Protein AF-A0A9N8Z180-F1 (afdb_monomer)

Secondary structure (DSSP, 8-state):
--PPPP--TTEETTEEEE--TTSTT--EEEEEEEEEEEEE-SSSEEEEEEESSS-EEEEETTEEEEETTTHHHHHHHHHHHHHHHSSS--EEEEEE-TTSHHHHHHTT-TT--EEEEEES-HHHHHHHHHH-HHHHGGGGSTTEEEEES-HHHHHHT--S-EEEEEEE--SSSGGGGGGGSHHHHHHHHHHEEEEEEEEEE---TTT-HHHHHHHHHHHHHH-SEEEEEEEE-TTSGGGEEEEEEEES-TT--TTS-SS---HHHHHHH-SS--HHHHHHTT---HHHHHHHHHHHHHHHHHHHHHHHHHHHHHHHHHHHHTTS-S-HHHHHHHHHHHHHHHHHHHHHTTT---TTTTTTTTSSTHHHHHHHGGG--

Foldseek 3Di:
DPPDPDDDPQADPQWRWQADDLFPPDIDIFGFPFWPDWDQFPFWTWTWTQTPPQGIWIDTNSATLDTPRFVQQVLQQLQCLQVLLFQQWAEEEEEALLLQQVLLNNVVDPSHQAYEYEHQTVPSNVVSVVRVVVRNVSVVDPRYDYDHRQPQVVLVPAAQAGQEYGYSDDDCDGSCVVCLALSVLVSVLRNHHAFHKYKYFQFDLVRCLLSNLVSQVSLVVRALDKAKFKTATCRHVVRITMMIMGTNDNPGDSLARNDADPPVVCVVSGDHDHRVSSNCRRVDDPVSVVSSVVSNVVVVVVVVVVVVVLVVVLVVVLVVLVVDDDVRPVVVVVSVVVSVVVVCVVCVVPSNNPPPPVCPPVPPDPVVVVVVVVVPD

Mean predicted aligned error: 9.37 Å

Structure (mmCIF, N/CA/C/O backbone):
data_AF-A0A9N8Z180-F1
#
_entry.id   AF-A0A9N8Z180-F1
#
loop_
_atom_site.group_PDB
_atom_site.id
_atom_site.type_symbol
_atom_site.label_atom_id
_atom_site.label_alt_id
_atom_site.label_comp_id
_atom_site.label_asym_id
_atom_site.label_entity_id
_atom_site.label_seq_id
_atom_site.pdbx_PDB_ins_code
_atom_site.Cartn_x
_atom_site.Cartn_y
_atom_site.Cartn_z
_atom_site.occupancy
_atom_site.B_iso_or_equiv
_atom_site.auth_seq_id
_atom_site.auth_comp_id
_atom_site.auth_asym_id
_atom_site.auth_atom_id
_atom_site.pdbx_PDB_model_num
ATOM 1 N N . MET A 1 1 ? 9.955 5.600 -43.366 1.00 40.81 1 MET A N 1
ATOM 2 C CA . MET A 1 1 ? 9.845 6.618 -42.303 1.00 40.81 1 MET A CA 1
ATOM 3 C C . MET A 1 1 ? 10.799 6.202 -41.204 1.00 40.81 1 MET A C 1
ATOM 5 O O . MET A 1 1 ? 10.608 5.131 -40.647 1.00 40.81 1 MET A O 1
ATOM 9 N N . ILE A 1 2 ? 11.882 6.950 -41.000 1.00 44.16 2 ILE A N 1
ATOM 10 C CA . ILE A 1 2 ? 12.792 6.726 -39.872 1.00 44.16 2 ILE A CA 1
ATOM 11 C C . ILE A 1 2 ? 12.028 7.258 -38.6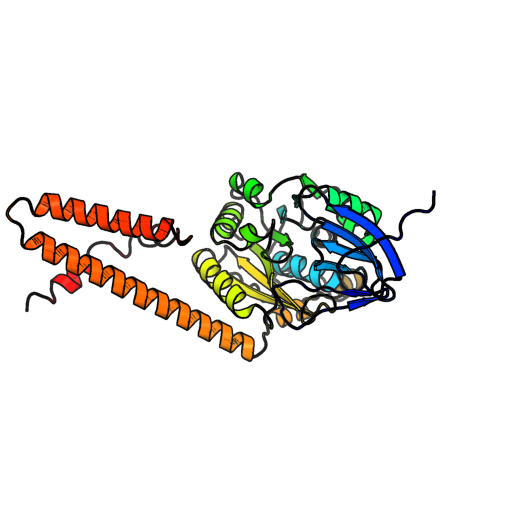60 1.00 44.16 2 ILE A C 1
ATOM 13 O O . ILE A 1 2 ? 11.751 8.452 -38.610 1.00 44.16 2 ILE A O 1
ATOM 17 N N . SER A 1 3 ? 11.568 6.371 -37.778 1.00 49.56 3 SER A N 1
ATOM 18 C CA . SER A 1 3 ? 10.938 6.781 -36.523 1.00 49.56 3 SER A CA 1
ATOM 19 C C . SER A 1 3 ? 11.946 7.612 -35.741 1.00 49.56 3 SER A C 1
ATOM 21 O O . SER A 1 3 ? 13.088 7.169 -35.582 1.00 49.56 3 SER A O 1
ATOM 23 N N . GLU A 1 4 ? 11.549 8.795 -35.279 1.00 57.06 4 GLU A N 1
ATOM 24 C CA . GLU A 1 4 ? 12.377 9.563 -34.352 1.00 57.06 4 GLU A CA 1
ATOM 25 C C . GLU A 1 4 ? 12.779 8.668 -33.168 1.00 57.06 4 GLU A C 1
ATOM 27 O O . GLU A 1 4 ? 11.965 7.856 -32.707 1.00 57.06 4 GLU A O 1
ATOM 32 N N . PRO A 1 5 ? 14.039 8.738 -32.707 1.00 72.88 5 PRO A N 1
ATOM 33 C CA . PRO A 1 5 ? 14.459 7.982 -31.541 1.00 72.88 5 PRO A CA 1
ATOM 34 C C . PRO A 1 5 ? 13.599 8.403 -30.348 1.00 72.88 5 PRO A C 1
ATOM 36 O O . PRO A 1 5 ? 13.463 9.591 -30.059 1.00 72.88 5 PRO A O 1
ATOM 39 N N . PHE A 1 6 ? 13.006 7.418 -29.673 1.00 81.88 6 PHE A N 1
ATOM 40 C CA . PHE A 1 6 ? 12.224 7.643 -28.463 1.00 81.88 6 PHE A CA 1
ATOM 41 C C . PHE A 1 6 ? 13.036 8.471 -27.457 1.00 81.88 6 PHE A C 1
ATOM 43 O O . PHE A 1 6 ? 14.185 8.134 -27.164 1.00 81.88 6 PHE A O 1
ATOM 50 N N . SER A 1 7 ? 12.438 9.538 -26.925 1.00 84.44 7 SER A N 1
ATOM 51 C CA . SER A 1 7 ? 13.061 10.389 -25.913 1.00 84.44 7 SER A CA 1
ATOM 52 C C . SER A 1 7 ? 12.110 10.587 -24.739 1.00 84.44 7 SER A C 1
ATOM 54 O O . SER A 1 7 ? 10.912 10.783 -24.922 1.00 84.44 7 SER A O 1
ATOM 56 N N . HIS A 1 8 ? 12.655 10.510 -23.528 1.00 89.06 8 HIS A N 1
ATOM 57 C CA . HIS A 1 8 ? 11.930 10.723 -22.282 1.00 89.06 8 HIS A CA 1
ATOM 58 C C . HIS A 1 8 ? 12.851 11.479 -21.317 1.00 89.06 8 HIS A C 1
ATOM 60 O O . HIS A 1 8 ? 14.022 11.108 -21.210 1.00 89.06 8 HIS A O 1
ATOM 66 N N . PRO A 1 9 ? 12.375 12.508 -20.593 1.00 89.69 9 PRO A N 1
ATOM 67 C CA . PRO A 1 9 ? 13.233 13.395 -19.796 1.00 89.69 9 PRO A CA 1
ATOM 68 C C . PRO A 1 9 ? 14.036 12.684 -18.697 1.00 89.69 9 PRO A C 1
ATOM 70 O O . PRO A 1 9 ? 15.098 13.159 -18.299 1.00 89.69 9 PRO A O 1
ATOM 73 N N . GLN A 1 10 ? 13.558 11.539 -18.211 1.00 92.38 10 GLN A N 1
ATOM 74 C CA . GLN A 1 10 ? 14.256 10.731 -17.203 1.00 92.38 10 GLN A CA 1
ATOM 75 C C . GLN A 1 10 ? 15.092 9.583 -17.778 1.00 92.38 10 GLN A C 1
ATOM 77 O O . GLN A 1 10 ? 15.715 8.845 -17.013 1.00 92.38 10 GLN A O 1
ATOM 82 N N . ILE A 1 11 ? 15.109 9.412 -19.103 1.00 94.69 11 ILE A N 1
ATOM 83 C CA . ILE A 1 11 ? 15.900 8.379 -19.771 1.00 94.69 11 ILE A CA 1
ATOM 84 C C . ILE A 1 11 ? 17.122 9.033 -20.405 1.00 94.69 11 ILE A C 1
ATOM 86 O O . ILE A 1 11 ? 17.013 9.803 -21.356 1.00 94.69 11 ILE A O 1
ATOM 90 N N . GLN A 1 12 ? 18.299 8.704 -19.879 1.00 93.88 12 GLN A N 1
ATOM 91 C CA . GLN A 1 12 ? 19.572 9.236 -20.358 1.00 93.88 12 GLN A CA 1
ATOM 92 C C . GLN A 1 12 ? 20.656 8.159 -20.291 1.00 93.88 12 GLN A C 1
ATOM 94 O O . GLN A 1 12 ? 20.801 7.479 -19.272 1.00 93.88 12 GLN A O 1
ATOM 99 N N . ASP A 1 13 ? 21.431 8.026 -21.369 1.00 94.06 13 ASP A N 1
ATOM 100 C CA . ASP A 1 13 ? 22.541 7.070 -21.503 1.00 94.06 13 ASP A CA 1
ATOM 101 C C . ASP A 1 13 ? 22.126 5.604 -21.278 1.00 94.06 13 ASP A C 1
ATOM 103 O O . ASP A 1 13 ? 22.896 4.806 -20.758 1.00 94.06 13 ASP A O 1
ATOM 107 N N . GLY A 1 14 ? 20.885 5.250 -21.638 1.00 95.12 14 GLY A N 1
ATOM 108 C CA . GLY A 1 14 ? 20.328 3.903 -21.448 1.00 95.12 14 GLY A CA 1
ATOM 109 C C . GLY A 1 14 ? 19.786 3.619 -20.043 1.00 95.12 14 GLY A C 1
ATOM 110 O O . GLY A 1 14 ? 19.362 2.501 -19.773 1.00 95.12 14 GLY A O 1
ATOM 111 N N . TRP A 1 15 ? 19.751 4.612 -19.152 1.00 97.44 15 TRP A N 1
ATOM 112 C CA . TRP A 1 15 ? 19.242 4.471 -17.786 1.00 97.44 15 TRP A CA 1
ATOM 113 C C . TRP A 1 15 ? 17.994 5.319 -17.567 1.00 97.44 15 TRP A C 1
ATOM 115 O O . TRP A 1 15 ? 17.994 6.510 -17.883 1.00 97.44 15 TRP A O 1
ATOM 125 N N . PHE A 1 16 ? 16.971 4.725 -16.955 1.00 97.44 16 PHE A N 1
ATOM 126 C CA . PHE A 1 16 ? 15.884 5.457 -16.315 1.00 97.44 16 PHE A CA 1
ATOM 127 C C . PHE A 1 16 ? 16.368 5.931 -14.944 1.00 97.44 16 PHE A C 1
ATOM 129 O O . PHE A 1 16 ? 16.894 5.124 -14.177 1.00 97.44 16 PHE A O 1
ATOM 136 N N . ARG A 1 17 ? 16.222 7.221 -14.629 1.00 96.38 17 ARG A N 1
ATOM 137 C CA . ARG A 1 17 ? 16.578 7.781 -13.316 1.00 96.38 17 ARG A CA 1
ATOM 138 C C . ARG A 1 17 ? 15.383 8.490 -12.698 1.00 96.38 17 ARG A C 1
ATOM 140 O O . ARG A 1 17 ? 14.970 9.544 -13.180 1.00 96.38 17 ARG A O 1
ATOM 147 N N . GLU A 1 18 ? 14.902 7.938 -11.596 1.00 92.69 18 GLU A N 1
ATOM 148 C CA . GLU A 1 18 ? 13.835 8.511 -10.787 1.00 92.69 18 GLU A CA 1
ATOM 149 C C . GLU A 1 18 ? 14.369 9.726 -10.011 1.00 92.69 18 GLU A C 1
ATOM 151 O O . GLU A 1 18 ? 15.267 9.597 -9.176 1.00 92.69 18 GLU A O 1
ATOM 156 N N . LYS A 1 19 ? 13.857 10.924 -10.322 1.00 78.88 19 LYS A N 1
ATOM 157 C CA . LYS A 1 19 ? 14.288 12.200 -9.711 1.00 78.88 19 LYS A CA 1
ATOM 158 C C . LYS A 1 19 ? 13.127 13.112 -9.262 1.00 78.88 19 LYS A C 1
ATOM 160 O O . LYS A 1 19 ? 13.065 14.261 -9.708 1.00 78.88 19 LYS A O 1
ATOM 165 N N . PRO A 1 20 ? 12.182 12.652 -8.439 1.00 73.38 20 PRO A N 1
ATOM 166 C CA . PRO A 1 20 ? 11.106 13.500 -7.950 1.00 73.38 20 PRO A CA 1
ATOM 167 C C . PRO A 1 20 ? 11.529 14.347 -6.744 1.00 73.38 20 PRO A C 1
ATOM 169 O O . PRO A 1 20 ? 12.589 14.176 -6.142 1.00 73.38 20 PRO A O 1
ATOM 172 N N . LEU A 1 21 ? 10.668 15.310 -6.418 1.00 77.31 21 LEU A N 1
ATOM 173 C CA . LEU A 1 21 ? 10.935 16.375 -5.449 1.00 77.31 21 LEU A CA 1
ATOM 174 C C . LEU A 1 21 ? 10.937 15.908 -3.986 1.00 77.31 21 LEU A C 1
ATOM 176 O O . LEU A 1 21 ? 11.490 16.608 -3.140 1.00 77.31 21 LEU A O 1
ATOM 180 N N . LEU A 1 22 ? 10.323 14.763 -3.681 1.00 84.94 22 LEU A N 1
ATOM 181 C CA . LEU A 1 22 ? 10.096 14.317 -2.302 1.00 84.94 22 LEU A CA 1
ATOM 182 C C . LEU A 1 22 ? 11.338 13.697 -1.638 1.00 84.94 22 LEU A C 1
ATOM 184 O O . LEU A 1 22 ? 11.430 13.688 -0.416 1.00 84.94 22 LEU A O 1
ATOM 188 N N . TRP A 1 23 ? 12.345 13.283 -2.413 1.00 90.88 23 TRP A N 1
ATOM 189 C CA . TRP A 1 23 ? 13.636 12.802 -1.901 1.00 90.88 23 TRP A CA 1
ATOM 190 C C . TRP A 1 23 ? 14.814 13.538 -2.555 1.00 90.88 23 TRP A C 1
ATOM 192 O O . TRP A 1 23 ? 15.540 12.984 -3.387 1.00 90.88 23 TRP A O 1
ATOM 202 N N . PRO A 1 24 ? 15.026 14.818 -2.202 1.00 92.25 24 PRO A N 1
ATOM 203 C CA . PRO A 1 24 ? 16.036 15.645 -2.845 1.00 92.25 24 PRO A CA 1
ATOM 204 C C . PRO A 1 24 ? 17.452 15.103 -2.613 1.00 92.25 24 PRO A C 1
ATOM 206 O O . PRO A 1 24 ? 17.804 14.656 -1.525 1.00 92.25 24 PRO A O 1
ATOM 209 N N . GLY A 1 25 ? 18.298 15.197 -3.642 1.00 93.31 25 GLY A N 1
ATOM 210 C CA . GLY A 1 25 ? 19.715 14.822 -3.557 1.00 93.31 25 GLY A CA 1
ATOM 211 C C . GLY A 1 25 ? 20.007 13.325 -3.705 1.00 93.31 25 GLY A C 1
ATOM 212 O O . GLY A 1 25 ? 21.177 12.948 -3.697 1.00 93.31 25 GLY A O 1
ATOM 213 N N . GLN A 1 26 ? 18.986 12.487 -3.906 1.00 95.19 26 GLN A N 1
ATOM 214 C CA . GLN A 1 26 ? 19.133 11.061 -4.203 1.00 95.19 26 GLN A CA 1
ATOM 215 C C . GLN A 1 26 ? 18.301 10.658 -5.429 1.00 95.19 26 GLN A C 1
ATOM 217 O O . GLN A 1 26 ? 17.321 11.313 -5.771 1.00 95.19 26 GLN A O 1
ATOM 222 N N . ALA A 1 27 ? 18.712 9.591 -6.113 1.00 95.50 27 ALA A N 1
ATOM 223 C CA . ALA A 1 27 ? 17.999 9.032 -7.258 1.00 95.50 27 ALA A CA 1
ATOM 224 C C . ALA A 1 27 ? 18.289 7.534 -7.373 1.00 95.50 27 ALA A C 1
ATOM 226 O O . ALA A 1 27 ? 19.445 7.122 -7.236 1.00 95.50 27 ALA A O 1
ATOM 227 N N . LEU A 1 28 ? 17.265 6.741 -7.683 1.00 96.75 28 LEU A N 1
ATOM 228 C CA . LEU A 1 28 ? 17.439 5.365 -8.135 1.00 96.75 28 LEU A CA 1
ATOM 229 C C . LEU A 1 28 ? 17.559 5.346 -9.662 1.00 96.75 28 LEU A C 1
ATOM 231 O O . LEU A 1 28 ? 16.803 6.009 -10.372 1.00 96.75 28 LEU A O 1
ATOM 235 N N . GLY A 1 29 ? 18.529 4.585 -10.166 1.00 97.12 29 GLY A N 1
ATOM 236 C CA . GLY A 1 29 ? 18.700 4.331 -11.591 1.00 97.12 29 GLY A CA 1
ATOM 237 C C . GLY A 1 29 ? 18.452 2.865 -11.922 1.00 97.12 29 GLY A C 1
ATOM 238 O O . GLY A 1 29 ? 19.050 1.996 -11.291 1.00 97.12 29 GLY A O 1
ATOM 239 N N . LEU A 1 30 ? 17.639 2.597 -12.943 1.00 98.50 30 LEU A N 1
ATOM 240 C CA . LEU A 1 30 ? 17.478 1.268 -13.530 1.00 98.50 30 LEU A CA 1
ATOM 241 C C . LEU A 1 30 ? 17.906 1.306 -14.997 1.00 98.50 30 LEU A C 1
ATOM 243 O O . LEU A 1 30 ? 17.413 2.113 -15.787 1.00 98.50 30 LEU A O 1
ATOM 247 N N . GLU A 1 31 ? 18.843 0.438 -15.362 1.00 98.38 31 GLU A N 1
ATOM 248 C CA . GLU A 1 31 ? 19.285 0.293 -16.746 1.00 98.38 31 GLU A CA 1
ATOM 249 C C . GLU A 1 31 ? 18.155 -0.306 -17.586 1.00 98.38 31 GLU A C 1
ATOM 251 O O . GLU A 1 31 ? 17.536 -1.312 -17.218 1.00 98.38 31 GLU A O 1
ATOM 256 N N . ILE A 1 32 ? 17.879 0.329 -18.720 1.00 98.06 32 ILE A N 1
ATOM 257 C CA . ILE A 1 32 ? 16.785 -0.030 -19.612 1.00 98.06 32 ILE A CA 1
ATOM 258 C C . ILE A 1 32 ? 17.304 -1.007 -20.655 1.00 98.06 32 ILE A C 1
ATOM 260 O O . ILE A 1 32 ? 18.212 -0.701 -21.424 1.00 98.06 32 ILE A O 1
ATOM 264 N N . LYS A 1 33 ? 16.652 -2.163 -20.747 1.00 97.62 33 LYS A N 1
ATOM 265 C CA . LYS A 1 33 ? 16.818 -3.083 -21.870 1.00 97.62 33 LYS A CA 1
ATOM 266 C C . LYS A 1 33 ? 15.972 -2.645 -23.063 1.00 97.62 33 LYS A C 1
ATOM 268 O O . LYS A 1 33 ? 16.452 -2.656 -24.195 1.00 97.62 33 LYS A O 1
ATOM 273 N N . LYS A 1 34 ? 14.707 -2.277 -22.824 1.00 96.88 34 LYS A N 1
ATOM 274 C CA . LYS A 1 34 ? 13.783 -1.824 -23.874 1.00 96.88 34 LYS A CA 1
ATOM 275 C C . LYS A 1 34 ? 12.612 -1.024 -23.303 1.00 96.88 34 LYS A C 1
ATOM 277 O O . LYS A 1 34 ? 11.975 -1.469 -22.358 1.00 96.88 34 LYS A O 1
ATOM 282 N N . VAL A 1 35 ? 12.251 0.090 -23.937 1.00 97.94 35 VAL A N 1
ATOM 283 C CA . VAL A 1 35 ? 10.969 0.770 -23.673 1.00 97.94 35 VAL A CA 1
ATOM 284 C C . VAL A 1 35 ? 9.838 -0.013 -24.345 1.00 97.94 35 VAL A C 1
ATOM 286 O O . VAL A 1 35 ? 9.899 -0.298 -25.544 1.00 97.94 35 VAL A O 1
ATOM 289 N N . LEU A 1 36 ? 8.833 -0.409 -23.565 1.00 98.12 36 LEU A N 1
ATOM 290 C CA . LEU A 1 36 ? 7.702 -1.221 -24.022 1.00 98.12 36 LEU A CA 1
ATOM 291 C C . LEU A 1 36 ? 6.494 -0.356 -24.380 1.00 98.12 36 LEU A C 1
ATOM 293 O O . LEU A 1 36 ? 5.809 -0.647 -25.360 1.00 98.12 36 LEU A O 1
ATOM 297 N N . HIS A 1 37 ? 6.245 0.693 -23.597 1.00 98.19 37 HIS A N 1
ATOM 298 C CA . HIS A 1 37 ? 5.148 1.631 -23.802 1.00 98.19 37 HIS A CA 1
ATOM 299 C C . HIS A 1 37 ? 5.483 2.983 -23.180 1.00 98.19 37 HIS A C 1
ATOM 301 O O . HIS A 1 37 ? 6.127 3.037 -22.136 1.00 98.19 37 HIS A O 1
ATOM 307 N N . HIS A 1 38 ? 5.014 4.057 -23.799 1.00 97.50 38 HIS A N 1
ATOM 308 C CA . HIS A 1 38 ? 5.004 5.388 -23.206 1.00 97.50 38 HIS A CA 1
ATOM 309 C C . HIS A 1 38 ? 3.812 6.155 -23.762 1.00 97.50 38 HIS A C 1
ATOM 311 O O . HIS A 1 38 ? 3.661 6.243 -24.982 1.00 97.50 38 HIS A O 1
ATOM 317 N N . GLU A 1 39 ? 2.961 6.667 -22.882 1.00 95.94 39 GLU A N 1
ATOM 318 C CA . GLU A 1 39 ? 1.895 7.595 -23.246 1.00 95.94 39 GLU A CA 1
ATOM 319 C C . GLU A 1 39 ? 1.503 8.467 -22.057 1.00 95.94 39 GLU A C 1
ATOM 321 O O . GLU A 1 39 ? 1.629 8.056 -20.909 1.00 95.94 39 GLU A O 1
ATOM 326 N N . THR A 1 40 ? 0.987 9.661 -22.329 1.00 96.25 40 THR A N 1
ATOM 327 C CA . THR A 1 40 ? 0.371 10.504 -21.303 1.00 96.25 40 THR A CA 1
ATOM 328 C C . THR A 1 40 ? -1.134 10.259 -21.316 1.00 96.25 40 THR A C 1
ATOM 330 O O . THR A 1 40 ? -1.795 10.486 -22.333 1.00 96.25 40 THR A O 1
ATOM 333 N N . SER A 1 41 ? -1.678 9.778 -20.199 1.00 95.44 41 SER A N 1
ATOM 334 C CA . SER A 1 41 ? -3.116 9.595 -20.019 1.00 95.44 41 SER A CA 1
ATOM 335 C C . SER A 1 41 ? -3.803 10.933 -19.713 1.00 95.44 41 SER A C 1
ATOM 337 O O . SER A 1 41 ? -3.197 12.005 -19.728 1.00 95.44 41 SER A O 1
ATOM 339 N N . LYS A 1 42 ? -5.100 10.894 -19.387 1.00 94.44 42 LYS A N 1
ATOM 340 C CA . LYS A 1 42 ? -5.809 12.070 -18.858 1.00 94.44 42 LYS A CA 1
ATOM 341 C C . LYS A 1 42 ? -5.238 12.550 -17.510 1.00 94.44 42 LYS A C 1
ATOM 343 O O . LYS A 1 42 ? -5.479 13.698 -17.140 1.00 94.44 42 LYS A O 1
ATOM 348 N N . TYR A 1 43 ? -4.551 11.678 -16.775 1.00 92.94 43 TYR A N 1
ATOM 349 C CA . TYR A 1 43 ? -4.171 11.901 -15.383 1.00 92.94 43 TYR A CA 1
ATOM 350 C C . TYR A 1 43 ? -2.667 12.078 -15.188 1.00 92.94 43 TYR A C 1
ATOM 352 O O . TYR A 1 43 ? -2.286 12.895 -14.356 1.00 92.94 43 TYR A O 1
ATOM 360 N N . GLN A 1 44 ? -1.842 11.338 -15.931 1.00 92.62 44 GLN A N 1
ATOM 361 C CA . GLN A 1 44 ? -0.407 11.221 -15.655 1.00 92.62 44 GLN A CA 1
ATOM 362 C C . GLN A 1 44 ? 0.379 10.707 -16.869 1.00 92.62 44 GLN A C 1
ATOM 364 O O . GLN A 1 44 ? -0.188 10.138 -17.808 1.00 92.62 44 GLN A O 1
ATOM 369 N N . ASP A 1 45 ? 1.694 10.889 -16.845 1.00 94.88 45 ASP A N 1
ATOM 370 C CA . ASP A 1 45 ? 2.625 10.213 -17.743 1.00 94.88 45 ASP A CA 1
ATOM 371 C C . ASP A 1 45 ? 2.766 8.737 -17.350 1.00 94.88 45 ASP A C 1
ATOM 373 O O . ASP A 1 45 ? 3.001 8.428 -16.185 1.00 94.88 45 ASP A O 1
ATOM 377 N N . VAL A 1 46 ? 2.609 7.819 -18.306 1.00 97.06 46 VAL A N 1
ATOM 378 C CA . VAL A 1 46 ? 2.692 6.372 -18.080 1.00 97.06 46 VAL A CA 1
ATOM 379 C C . VAL A 1 46 ? 3.826 5.787 -18.908 1.00 97.06 46 VAL A C 1
ATOM 381 O O . VAL A 1 46 ? 3.739 5.680 -20.135 1.00 97.06 46 VAL A O 1
ATOM 384 N N . LEU A 1 47 ? 4.884 5.347 -18.230 1.00 98.12 47 LEU A N 1
ATOM 385 C CA . LEU A 1 47 ? 6.056 4.729 -18.837 1.00 98.12 47 LEU A CA 1
ATOM 386 C C . LEU A 1 47 ? 6.173 3.269 -18.394 1.00 98.12 47 LEU A C 1
ATOM 388 O O . LEU A 1 47 ? 6.209 2.961 -17.204 1.00 98.12 47 LEU A O 1
ATOM 392 N N . ILE A 1 48 ? 6.300 2.362 -19.363 1.00 98.69 48 ILE A N 1
ATOM 393 C CA . ILE A 1 48 ? 6.572 0.945 -19.113 1.00 98.69 48 ILE A CA 1
ATOM 394 C C . ILE A 1 48 ? 7.809 0.524 -19.890 1.00 98.69 48 ILE A C 1
ATOM 396 O O . ILE A 1 48 ? 7.882 0.666 -21.115 1.00 98.69 48 ILE A O 1
ATOM 400 N N . PHE A 1 49 ? 8.779 -0.051 -19.190 1.00 98.50 49 PHE A N 1
ATOM 401 C CA . PHE A 1 49 ? 10.017 -0.529 -19.794 1.00 98.50 49 PHE A CA 1
ATOM 402 C C . PHE A 1 49 ? 10.477 -1.848 -19.179 1.00 98.50 49 PHE A C 1
ATOM 404 O O . PHE A 1 49 ? 10.202 -2.158 -18.026 1.00 98.50 49 PHE A O 1
ATOM 411 N N . GLU A 1 50 ? 11.190 -2.644 -19.965 1.00 98.62 50 GLU A N 1
ATOM 412 C CA . GLU A 1 50 ? 11.944 -3.794 -19.484 1.00 98.62 50 GLU A CA 1
ATOM 413 C C . GLU A 1 50 ? 13.311 -3.296 -19.005 1.00 98.62 50 GLU A C 1
ATOM 415 O O . GLU A 1 50 ? 14.081 -2.717 -19.779 1.00 98.62 50 GLU A O 1
ATOM 420 N N . SER A 1 51 ? 13.611 -3.507 -17.728 1.00 98.69 51 SER A N 1
ATOM 421 C CA . SER A 1 51 ? 14.934 -3.257 -17.151 1.00 98.69 51 SER A CA 1
ATOM 422 C C . SER A 1 51 ? 15.873 -4.446 -17.378 1.00 98.69 51 SER A C 1
ATOM 424 O O . SER A 1 51 ? 15.431 -5.564 -17.653 1.00 98.69 51 SER A O 1
ATOM 426 N N . THR A 1 52 ? 17.183 -4.245 -17.228 1.00 98.44 52 THR A N 1
ATOM 427 C CA . THR A 1 52 ? 18.155 -5.342 -17.389 1.00 98.44 52 THR A CA 1
ATOM 428 C C . THR A 1 52 ? 18.103 -6.371 -16.258 1.00 98.44 52 THR A C 1
ATOM 430 O O . THR A 1 52 ? 18.439 -7.533 -16.482 1.00 98.44 52 THR A O 1
ATOM 433 N N . THR A 1 53 ? 17.671 -5.979 -15.050 1.00 98.44 53 THR A N 1
ATOM 434 C CA . THR A 1 53 ? 17.782 -6.824 -13.842 1.00 98.44 53 THR A CA 1
ATOM 435 C C . THR A 1 53 ? 16.563 -6.838 -12.914 1.00 98.44 53 THR A C 1
ATOM 437 O O . THR A 1 53 ? 16.581 -7.588 -11.936 1.00 98.44 53 THR A O 1
ATOM 440 N N . TYR A 1 54 ? 15.508 -6.065 -13.191 1.00 98.69 54 TYR A N 1
ATOM 441 C CA . TYR A 1 54 ? 14.285 -5.984 -12.371 1.00 98.69 54 TYR A CA 1
ATOM 442 C C . TYR A 1 54 ? 13.008 -6.408 -13.123 1.00 98.69 54 TYR A C 1
ATOM 444 O O . TYR A 1 54 ? 11.911 -6.344 -12.575 1.00 98.69 54 TYR A O 1
ATOM 452 N N . GLY A 1 55 ? 13.147 -6.902 -14.359 1.00 98.62 55 GLY A N 1
ATOM 453 C CA . GLY A 1 55 ? 12.014 -7.271 -15.209 1.00 98.62 55 GLY A CA 1
ATOM 454 C C . GLY A 1 55 ? 11.282 -6.041 -15.738 1.00 98.62 55 GLY A C 1
ATOM 455 O O . GLY A 1 55 ? 11.908 -4.999 -15.969 1.00 98.62 55 GLY A O 1
ATOM 456 N N . ILE A 1 56 ? 9.975 -6.173 -15.960 1.00 98.75 56 ILE A N 1
ATOM 457 C CA . ILE A 1 56 ? 9.132 -5.063 -16.415 1.00 98.75 56 ILE A CA 1
ATOM 458 C C . ILE A 1 56 ? 8.884 -4.086 -15.260 1.00 98.75 56 ILE A C 1
ATOM 460 O O . ILE A 1 56 ? 8.604 -4.496 -14.133 1.00 98.75 56 ILE A O 1
ATOM 464 N N . VAL A 1 57 ? 9.009 -2.796 -15.565 1.00 98.81 57 VAL A N 1
ATOM 465 C CA . VAL A 1 57 ? 8.864 -1.664 -14.649 1.00 98.81 57 VAL A CA 1
ATOM 466 C C . VAL A 1 57 ? 7.723 -0.779 -15.132 1.00 98.81 57 VAL A C 1
ATOM 468 O O . VAL A 1 57 ? 7.679 -0.437 -16.316 1.00 98.81 57 VAL A O 1
ATOM 471 N N . LEU A 1 58 ? 6.833 -0.396 -14.216 1.00 98.69 58 LEU A N 1
ATOM 472 C CA . LEU A 1 58 ? 5.846 0.666 -14.413 1.00 98.69 58 LEU A CA 1
ATOM 473 C C . LEU A 1 58 ? 6.307 1.912 -13.659 1.00 98.69 58 LEU A C 1
ATOM 475 O O . LEU A 1 58 ? 6.559 1.849 -12.454 1.00 98.69 58 LEU A O 1
ATOM 479 N N . ALA A 1 59 ? 6.379 3.036 -14.362 1.00 97.44 59 ALA A N 1
ATOM 480 C CA . ALA A 1 59 ? 6.599 4.350 -13.783 1.00 97.44 59 ALA A CA 1
ATOM 481 C C . ALA A 1 59 ? 5.456 5.299 -14.169 1.00 97.44 59 ALA A C 1
ATOM 483 O O . ALA A 1 59 ? 5.031 5.318 -15.327 1.00 97.44 59 ALA A O 1
ATOM 484 N N . LEU A 1 60 ? 4.973 6.071 -13.195 1.00 95.25 60 LEU A N 1
ATOM 485 C CA . LEU A 1 60 ? 3.914 7.069 -13.349 1.00 95.25 60 LEU A CA 1
ATOM 486 C C . LEU A 1 60 ? 4.451 8.439 -12.948 1.00 95.25 60 LEU A C 1
ATOM 488 O O . LEU A 1 60 ? 5.065 8.555 -11.889 1.00 95.25 60 LEU A O 1
ATOM 492 N N . ASP A 1 61 ? 4.297 9.445 -13.812 1.00 93.75 61 ASP A N 1
ATOM 493 C CA . ASP A 1 61 ? 4.903 10.781 -13.648 1.00 93.75 61 ASP A CA 1
ATOM 494 C C . ASP A 1 61 ? 6.396 10.720 -13.275 1.00 93.75 61 ASP A C 1
ATOM 496 O O . ASP A 1 61 ? 6.950 11.553 -12.553 1.00 93.75 61 ASP A O 1
ATOM 500 N N . GLY A 1 62 ? 7.066 9.688 -13.786 1.00 93.06 62 GLY A N 1
ATOM 501 C CA . GLY A 1 62 ? 8.473 9.453 -13.546 1.00 93.06 62 GLY A CA 1
ATOM 502 C C . GLY A 1 62 ? 8.857 8.891 -12.176 1.00 93.06 62 GLY A C 1
ATOM 503 O O . GLY A 1 62 ? 10.040 8.932 -11.822 1.00 93.06 62 GLY A O 1
ATOM 504 N N . VAL A 1 63 ? 7.888 8.367 -11.429 1.00 95.25 63 VAL A N 1
ATOM 505 C CA . VAL A 1 63 ? 8.069 7.642 -10.166 1.00 95.25 63 VAL A CA 1
ATOM 506 C C . VAL A 1 63 ? 7.800 6.159 -10.395 1.00 95.25 63 VAL A C 1
ATOM 508 O O . VAL A 1 63 ? 6.766 5.793 -10.959 1.00 95.25 63 VAL A O 1
ATOM 511 N N . ILE A 1 64 ? 8.717 5.293 -9.971 1.00 97.69 64 ILE A N 1
ATOM 512 C CA . ILE A 1 64 ? 8.588 3.838 -10.077 1.00 97.69 64 ILE A CA 1
ATOM 513 C C . ILE A 1 64 ? 7.456 3.385 -9.160 1.00 97.69 64 ILE A C 1
ATOM 515 O O . ILE A 1 64 ? 7.526 3.535 -7.947 1.00 97.69 64 ILE A O 1
ATOM 519 N N . GLN A 1 65 ? 6.432 2.775 -9.749 1.00 98.00 65 GLN A N 1
ATOM 520 C CA . GLN A 1 65 ? 5.310 2.208 -9.002 1.00 98.00 65 GLN A CA 1
ATOM 521 C C . GLN A 1 65 ? 5.561 0.745 -8.654 1.00 98.00 65 GLN A C 1
ATOM 523 O O . GLN A 1 65 ? 5.231 0.287 -7.572 1.00 98.00 65 GLN A O 1
ATOM 528 N N . CYS A 1 66 ? 6.141 -0.023 -9.575 1.00 98.69 66 CYS A N 1
ATOM 529 C CA . CYS A 1 66 ? 6.460 -1.422 -9.318 1.00 98.69 66 CYS A CA 1
ATOM 530 C C . CYS A 1 66 ? 7.499 -1.961 -10.297 1.00 98.69 66 CYS A C 1
ATOM 532 O O . CYS A 1 66 ? 7.634 -1.485 -11.431 1.00 98.69 66 CYS A O 1
ATOM 534 N N . THR A 1 67 ? 8.191 -3.014 -9.862 1.00 98.88 67 THR A N 1
ATOM 535 C CA . THR A 1 67 ? 8.968 -3.887 -10.740 1.00 98.88 67 THR A CA 1
ATOM 536 C C . THR A 1 67 ? 8.573 -5.339 -10.516 1.00 98.88 67 THR A C 1
ATOM 538 O O . THR A 1 67 ? 8.275 -5.748 -9.393 1.00 98.88 67 THR A O 1
ATOM 541 N N . GLU A 1 68 ? 8.616 -6.160 -11.566 1.00 98.81 68 GLU A N 1
ATOM 542 C CA . GLU A 1 68 ? 8.312 -7.593 -11.442 1.00 98.81 68 GLU A CA 1
ATOM 543 C C . GLU A 1 68 ? 9.204 -8.329 -10.428 1.00 98.81 68 GLU A C 1
ATOM 545 O O . GLU A 1 68 ? 8.842 -9.410 -9.951 1.00 98.81 68 GLU A O 1
ATOM 550 N N . ARG A 1 69 ? 10.400 -7.800 -10.146 1.00 98.75 69 ARG A N 1
ATOM 551 C CA . ARG A 1 69 ? 11.375 -8.464 -9.284 1.00 98.75 69 ARG A CA 1
ATOM 552 C C . ARG A 1 69 ? 11.037 -8.360 -7.803 1.00 98.75 69 ARG A C 1
ATOM 554 O O . ARG A 1 69 ? 11.356 -9.309 -7.092 1.00 98.75 69 ARG A O 1
ATOM 561 N N . ASP A 1 70 ? 10.460 -7.259 -7.338 1.00 98.81 70 ASP A N 1
ATOM 562 C CA . ASP A 1 70 ? 10.321 -6.977 -5.904 1.00 98.81 70 ASP A CA 1
ATOM 563 C C . ASP A 1 70 ? 8.939 -6.487 -5.451 1.00 98.81 70 ASP A C 1
ATOM 565 O O . ASP A 1 70 ? 8.728 -6.396 -4.240 1.00 98.81 70 ASP A O 1
ATOM 569 N N . GLU A 1 71 ? 7.986 -6.284 -6.374 1.00 98.81 71 GLU A N 1
ATOM 570 C CA . GLU A 1 71 ? 6.596 -5.897 -6.059 1.00 98.81 71 GLU A CA 1
ATOM 571 C C . GLU A 1 71 ? 6.010 -6.722 -4.908 1.00 98.81 71 GLU A C 1
ATOM 573 O O . GLU A 1 71 ? 5.478 -6.180 -3.946 1.00 98.81 71 GLU A O 1
ATOM 578 N N . PHE A 1 72 ? 6.244 -8.037 -4.894 1.00 98.88 72 PHE A N 1
ATOM 579 C CA . PHE A 1 72 ? 5.663 -8.929 -3.892 1.00 98.88 72 PHE A CA 1
ATOM 580 C C . PHE A 1 72 ? 5.890 -8.478 -2.435 1.00 98.88 72 PHE A C 1
ATOM 582 O O . PHE A 1 72 ? 5.052 -8.767 -1.590 1.00 98.88 72 PHE A O 1
ATOM 589 N N . SER A 1 73 ? 6.969 -7.748 -2.121 1.00 98.94 73 SER A N 1
ATOM 590 C CA . SER A 1 73 ? 7.174 -7.182 -0.783 1.00 98.94 73 SER A CA 1
ATOM 591 C C . SER A 1 73 ? 6.104 -6.150 -0.416 1.00 98.94 73 SER A C 1
ATOM 593 O O . SER A 1 73 ? 5.505 -6.228 0.657 1.00 98.94 73 SER A O 1
ATOM 595 N N . TYR A 1 74 ? 5.834 -5.195 -1.305 1.00 98.94 74 TYR A N 1
ATOM 596 C CA . TYR A 1 74 ? 4.826 -4.165 -1.081 1.00 98.94 74 TYR A CA 1
ATOM 597 C C . TYR A 1 74 ? 3.415 -4.743 -1.188 1.00 98.94 74 TYR A C 1
ATOM 599 O O . TYR A 1 74 ? 2.633 -4.611 -0.246 1.00 98.94 74 TYR A O 1
ATOM 607 N N . GLN A 1 75 ? 3.113 -5.441 -2.287 1.00 98.94 75 GLN A N 1
ATOM 608 C CA . GLN A 1 75 ? 1.785 -5.983 -2.573 1.00 98.94 75 GLN A CA 1
ATOM 609 C C . GLN A 1 75 ? 1.309 -6.954 -1.477 1.00 98.94 75 GLN A C 1
ATOM 611 O O . GLN A 1 75 ? 0.155 -6.867 -1.040 1.00 98.94 75 GLN A O 1
ATOM 616 N N . GLU A 1 76 ? 2.181 -7.843 -0.980 1.00 98.94 76 GLU A N 1
ATOM 617 C CA . GLU A 1 76 ? 1.832 -8.745 0.126 1.00 98.94 76 GLU A CA 1
ATOM 618 C C . GLU A 1 76 ? 1.656 -7.978 1.441 1.00 98.94 76 GLU A C 1
ATOM 620 O O . GLU A 1 76 ? 0.698 -8.237 2.166 1.00 98.94 76 GLU A O 1
ATOM 625 N N . MET A 1 77 ? 2.527 -7.016 1.763 1.00 98.94 77 MET A N 1
ATOM 626 C CA . MET A 1 77 ? 2.468 -6.308 3.047 1.00 98.94 77 MET A CA 1
ATOM 627 C C . MET A 1 77 ? 1.269 -5.364 3.148 1.00 98.94 77 MET A C 1
ATOM 629 O O . MET A 1 77 ? 0.517 -5.461 4.123 1.00 98.94 77 MET A O 1
ATOM 633 N N . ILE A 1 78 ? 1.029 -4.518 2.140 1.00 98.94 78 ILE A N 1
ATOM 634 C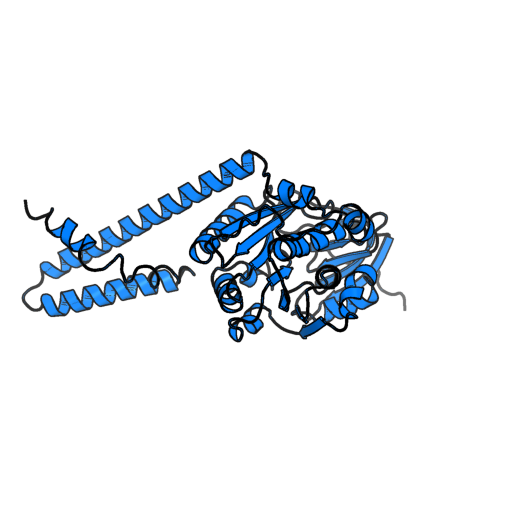 CA . ILE A 1 78 ? -0.124 -3.604 2.145 1.00 98.94 78 ILE A CA 1
ATOM 635 C C . ILE A 1 78 ? -1.449 -4.371 2.191 1.00 98.94 78 ILE A C 1
ATOM 637 O O . ILE A 1 78 ? -2.429 -3.912 2.768 1.00 98.94 78 ILE A O 1
ATOM 641 N N . THR A 1 79 ? -1.477 -5.590 1.650 1.00 98.94 79 THR A N 1
ATOM 642 C CA . THR A 1 79 ? -2.670 -6.430 1.679 1.00 98.94 79 THR A CA 1
ATOM 643 C C . THR A 1 79 ? -2.806 -7.196 2.987 1.00 98.94 79 THR A C 1
ATOM 645 O O . THR A 1 79 ? -3.859 -7.199 3.622 1.00 98.94 79 THR A O 1
ATOM 648 N N . HIS A 1 80 ? -1.775 -7.928 3.392 1.00 98.88 80 HIS A N 1
ATOM 649 C CA . HIS A 1 80 ? -1.904 -8.931 4.441 1.00 98.88 80 HIS A CA 1
ATOM 650 C C . HIS A 1 80 ? -1.829 -8.342 5.845 1.00 98.88 80 HIS A C 1
ATOM 652 O O . HIS A 1 80 ? -2.434 -8.923 6.746 1.00 98.88 80 HIS A O 1
ATOM 658 N N . LEU A 1 81 ? -1.197 -7.178 6.041 1.00 98.88 81 LEU A N 1
ATOM 659 C CA . LEU A 1 81 ? -1.244 -6.471 7.322 1.00 98.88 81 LEU A CA 1
ATOM 660 C C . LEU A 1 81 ? -2.693 -6.182 7.774 1.00 98.88 81 LEU A C 1
ATOM 662 O O . LEU A 1 81 ? -3.077 -6.672 8.842 1.00 98.88 81 LEU A O 1
ATOM 666 N N . PRO A 1 82 ? -3.550 -5.476 7.004 1.00 98.75 82 PRO A N 1
ATOM 667 C CA . PRO A 1 82 ? -4.932 -5.240 7.424 1.00 98.75 82 PRO A CA 1
ATOM 668 C C . PRO A 1 82 ? -5.793 -6.509 7.352 1.00 98.75 82 PRO A C 1
ATOM 670 O O . PRO A 1 82 ? -6.604 -6.750 8.247 1.00 98.75 82 PRO A O 1
ATOM 673 N N . MET A 1 83 ? -5.610 -7.356 6.332 1.00 98.75 83 MET A N 1
ATOM 674 C CA . MET A 1 83 ? -6.464 -8.530 6.121 1.00 98.75 83 MET A CA 1
ATOM 675 C C . MET A 1 83 ? -6.299 -9.576 7.226 1.00 98.75 83 MET A C 1
ATOM 677 O O . MET A 1 83 ? -7.294 -10.149 7.676 1.00 98.75 83 MET A O 1
ATOM 681 N N . ASN A 1 84 ? -5.075 -9.817 7.702 1.00 98.69 84 ASN A N 1
ATOM 682 C CA . ASN A 1 84 ? -4.827 -10.740 8.812 1.00 98.69 84 ASN A CA 1
ATOM 683 C C . ASN A 1 84 ? -5.058 -10.106 10.187 1.00 98.69 84 ASN A C 1
ATOM 685 O O . ASN A 1 84 ? -5.212 -10.835 11.163 1.00 98.69 84 ASN A O 1
ATOM 689 N N . SER A 1 85 ? -5.159 -8.778 10.270 1.00 98.56 85 SER A N 1
ATOM 690 C CA . SER A 1 85 ? -5.587 -8.069 11.484 1.00 98.56 85 SER A CA 1
ATOM 691 C C . SER A 1 85 ? -7.108 -8.037 11.667 1.00 98.56 85 SER A C 1
ATOM 693 O O . SER A 1 85 ? -7.584 -7.671 12.738 1.00 98.56 85 SER A O 1
ATOM 695 N N . HIS A 1 86 ? -7.882 -8.420 10.646 1.00 98.50 86 HIS A N 1
ATOM 696 C CA . HIS A 1 86 ? -9.338 -8.538 10.716 1.00 98.50 86 HIS A CA 1
ATOM 697 C C . HIS A 1 86 ? -9.754 -10.011 10.928 1.00 98.50 86 HIS A C 1
ATOM 699 O O . HIS A 1 86 ? -9.244 -10.898 10.234 1.00 98.50 86 HIS A O 1
ATOM 705 N N . PRO A 1 87 ? -10.708 -10.318 11.833 1.00 97.81 87 PRO A N 1
ATOM 706 C CA . PRO A 1 87 ? -11.059 -11.702 12.167 1.00 97.81 87 PRO A CA 1
ATOM 707 C C . PRO A 1 87 ? -11.804 -12.443 11.051 1.00 97.81 87 PRO A C 1
ATOM 709 O O . PRO A 1 87 ? -11.775 -13.667 11.021 1.00 97.81 87 PRO A O 1
ATOM 712 N N . ASN A 1 88 ? -12.504 -11.732 10.160 1.00 98.25 88 ASN A N 1
ATOM 713 C CA . ASN A 1 88 ? -13.232 -12.337 9.036 1.00 98.25 88 ASN A CA 1
ATOM 714 C C . ASN A 1 88 ? -13.557 -11.310 7.925 1.00 98.25 88 ASN A C 1
ATOM 716 O O . ASN A 1 88 ? -14.703 -10.872 7.826 1.00 98.25 88 ASN A O 1
ATOM 720 N N . PRO A 1 89 ? -12.566 -10.808 7.163 1.00 98.31 89 PRO A N 1
ATOM 721 C CA . PRO A 1 89 ? -12.807 -9.789 6.142 1.00 98.31 89 PRO A CA 1
ATOM 722 C C . PRO A 1 89 ? -13.496 -10.407 4.920 1.00 98.31 89 PRO A C 1
ATOM 724 O O . PRO A 1 89 ? -12.958 -11.335 4.310 1.00 98.31 89 PRO A O 1
ATOM 727 N N . LYS A 1 90 ? -14.677 -9.888 4.567 1.00 98.81 90 LYS A N 1
ATOM 728 C CA . LYS A 1 90 ? -15.518 -10.387 3.469 1.00 98.81 90 LYS A CA 1
ATOM 729 C C . LYS A 1 90 ? -15.612 -9.400 2.316 1.00 98.81 90 LYS A C 1
ATOM 731 O O . LYS A 1 90 ? -15.526 -9.801 1.160 1.00 98.81 90 LYS A O 1
ATOM 736 N N . LYS A 1 91 ? -15.793 -8.115 2.614 1.00 98.88 91 LYS A N 1
ATOM 737 C CA . LYS A 1 91 ? -15.943 -7.058 1.615 1.00 98.88 91 LYS A CA 1
ATOM 738 C C . LYS A 1 91 ? -14.789 -6.069 1.710 1.00 98.88 91 LYS A C 1
ATOM 740 O O . LYS A 1 91 ? -14.656 -5.366 2.712 1.00 98.88 91 LYS A O 1
ATOM 745 N N . VAL A 1 92 ? -13.978 -6.027 0.658 1.00 98.94 92 VAL A N 1
ATOM 746 C CA . VAL A 1 92 ? -12.739 -5.244 0.594 1.00 98.94 92 VAL A CA 1
ATOM 747 C C . VAL A 1 92 ? -12.862 -4.155 -0.468 1.00 98.94 92 VAL A C 1
ATOM 749 O O . VAL A 1 92 ? -13.370 -4.404 -1.561 1.00 98.94 92 VAL A O 1
ATOM 752 N N . LEU A 1 93 ? -12.404 -2.949 -0.148 1.00 98.94 93 LEU A N 1
ATOM 753 C CA . LEU A 1 93 ? -12.211 -1.865 -1.112 1.00 98.94 93 LEU A CA 1
ATOM 754 C C . LEU A 1 93 ? -10.715 -1.638 -1.312 1.00 98.94 93 LEU A C 1
ATOM 756 O O . LEU A 1 93 ? -9.984 -1.523 -0.334 1.00 98.94 93 LEU A O 1
ATOM 760 N N . VAL A 1 94 ? -10.288 -1.532 -2.561 1.00 98.88 94 VAL A N 1
ATOM 761 C CA . VAL A 1 94 ? -8.951 -1.094 -2.960 1.00 98.88 94 VAL A CA 1
ATOM 762 C C . VAL A 1 94 ? -9.119 0.212 -3.732 1.00 98.88 94 VAL A C 1
ATOM 764 O O . VAL A 1 94 ? -9.890 0.256 -4.688 1.00 98.88 94 VAL A O 1
ATOM 767 N N . ILE A 1 95 ? -8.465 1.280 -3.291 1.00 98.56 95 ILE A N 1
ATOM 768 C CA . ILE A 1 95 ? -8.428 2.583 -3.966 1.00 98.56 95 ILE A CA 1
ATOM 769 C C . ILE A 1 95 ? -7.036 2.749 -4.566 1.00 98.56 95 ILE A C 1
ATOM 771 O O . ILE A 1 95 ? -6.058 2.579 -3.842 1.00 98.56 95 ILE A O 1
ATOM 775 N N . GLY A 1 96 ? -6.964 3.071 -5.858 1.00 96.94 96 GLY A N 1
ATOM 776 C CA . GLY A 1 96 ? -5.734 2.967 -6.644 1.00 96.94 96 GLY A CA 1
ATOM 777 C C . GLY A 1 96 ? -5.462 1.517 -7.052 1.00 96.94 96 GLY A C 1
ATOM 778 O O . GLY A 1 96 ? -6.406 0.798 -7.382 1.00 96.94 96 GLY A O 1
ATOM 779 N N . GLY A 1 97 ? -4.204 1.071 -7.003 1.00 97.06 97 GLY A N 1
ATOM 780 C CA . GLY A 1 97 ? -3.814 -0.318 -7.292 1.00 97.06 97 GLY A CA 1
ATOM 781 C C . GLY A 1 97 ? -4.093 -0.780 -8.727 1.00 97.06 97 GLY A C 1
ATOM 782 O O . GLY A 1 97 ? -4.443 -1.946 -8.959 1.00 97.06 97 GLY A O 1
ATOM 783 N N . GLY A 1 98 ? -3.983 0.132 -9.699 1.00 97.81 98 GLY A N 1
ATOM 784 C CA . GLY A 1 98 ? -4.252 -0.119 -11.118 1.00 97.81 98 GLY A CA 1
ATOM 785 C C . GLY A 1 98 ? -3.404 -1.228 -11.761 1.00 97.81 98 GLY A C 1
ATOM 786 O O . GLY A 1 98 ? -3.802 -1.778 -12.790 1.00 97.81 98 GLY A O 1
ATOM 787 N N . ASP A 1 99 ? -2.284 -1.622 -11.151 1.00 98.50 99 ASP A N 1
ATOM 788 C CA . ASP A 1 99 ? -1.465 -2.760 -11.582 1.00 98.50 99 ASP A CA 1
ATOM 789 C C . ASP A 1 99 ? -2.106 -4.132 -11.289 1.00 98.50 99 ASP A C 1
ATOM 791 O O . ASP A 1 99 ? -1.827 -5.119 -11.979 1.00 98.50 99 ASP A O 1
ATOM 795 N N . GLY A 1 100 ? -3.020 -4.189 -10.313 1.00 98.69 100 GLY A N 1
ATOM 796 C CA . GLY A 1 100 ? -3.774 -5.381 -9.918 1.00 98.69 100 GLY A CA 1
ATOM 797 C C . GLY A 1 100 ? -3.063 -6.324 -8.942 1.00 98.69 100 GLY A C 1
ATOM 798 O O . GLY A 1 100 ? -3.652 -7.334 -8.546 1.00 98.69 100 GLY A O 1
ATOM 799 N N . GLY A 1 101 ? -1.843 -6.010 -8.510 1.00 98.81 101 GLY A N 1
ATOM 800 C CA . GLY A 1 101 ? -1.071 -6.800 -7.556 1.00 98.81 101 GLY A CA 1
ATOM 801 C C . GLY A 1 101 ? -1.760 -6.920 -6.197 1.00 98.81 101 GLY A C 1
ATOM 802 O O . GLY A 1 101 ? -1.909 -8.027 -5.683 1.00 98.81 101 GLY A O 1
ATOM 803 N N . VAL A 1 102 ? -2.308 -5.826 -5.657 1.00 98.88 102 VAL A N 1
ATOM 804 C CA . VAL A 1 102 ? -3.109 -5.882 -4.418 1.00 98.88 102 VAL A CA 1
ATOM 805 C C . VAL A 1 102 ? -4.355 -6.751 -4.598 1.00 98.88 102 VAL A C 1
ATOM 807 O O . VAL A 1 102 ? -4.677 -7.558 -3.728 1.00 98.88 102 VAL A O 1
ATOM 810 N N . LEU A 1 103 ? -5.030 -6.687 -5.752 1.00 98.88 103 LEU A N 1
ATOM 811 C CA . LEU A 1 103 ? -6.173 -7.565 -6.033 1.00 98.88 103 LEU A CA 1
ATOM 812 C C . LEU A 1 103 ? -5.775 -9.043 -6.014 1.00 98.88 103 LEU A C 1
ATOM 814 O O . LEU A 1 103 ? -6.486 -9.850 -5.413 1.00 98.88 103 LEU A O 1
ATOM 818 N N . ARG A 1 104 ? -4.638 -9.392 -6.635 1.00 98.81 104 ARG A N 1
ATOM 819 C CA . ARG A 1 104 ? -4.076 -10.753 -6.630 1.00 98.81 104 ARG A CA 1
ATOM 820 C C . ARG A 1 104 ? -3.850 -11.256 -5.205 1.00 98.81 104 ARG A C 1
ATOM 822 O O . ARG A 1 104 ? -4.122 -12.422 -4.934 1.00 98.81 104 ARG A O 1
ATOM 829 N N . GLU A 1 105 ? -3.378 -10.398 -4.308 1.00 98.94 105 GLU A N 1
ATOM 830 C CA . GLU A 1 105 ? -3.126 -10.757 -2.912 1.00 98.94 105 GLU A CA 1
ATOM 831 C C . GLU A 1 105 ? -4.412 -10.847 -2.078 1.00 98.94 105 GLU A C 1
ATOM 833 O O . GLU A 1 105 ? -4.574 -11.778 -1.285 1.00 98.94 105 GLU A O 1
ATOM 838 N N . VAL A 1 106 ? -5.368 -9.931 -2.271 1.00 98.88 106 VAL A N 1
ATOM 839 C CA . VAL A 1 106 ? -6.629 -9.918 -1.508 1.00 98.88 106 VAL A CA 1
ATOM 840 C C . VAL A 1 106 ? -7.405 -11.212 -1.744 1.00 98.88 106 VAL A C 1
ATOM 842 O O . VAL A 1 106 ? -7.906 -11.815 -0.795 1.00 98.88 106 VAL A O 1
ATOM 845 N N . VAL A 1 107 ? -7.480 -11.680 -2.993 1.00 98.56 107 VAL A N 1
ATOM 846 C CA . VAL A 1 107 ? -8.283 -12.861 -3.350 1.00 98.56 107 VAL A CA 1
ATOM 84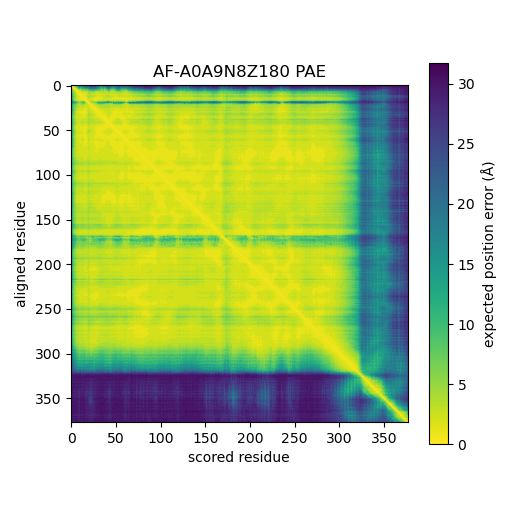7 C C . VAL A 1 107 ? -7.688 -14.193 -2.878 1.00 98.56 107 VAL A C 1
ATOM 849 O O . VAL A 1 107 ? -8.387 -15.203 -2.942 1.00 98.56 107 VAL A O 1
ATOM 852 N N . LYS A 1 108 ? -6.458 -14.210 -2.335 1.00 98.44 108 LYS A N 1
ATOM 853 C CA . LYS A 1 108 ? -5.896 -15.382 -1.628 1.00 98.44 108 LYS A CA 1
ATOM 854 C C . LYS A 1 108 ? -6.617 -15.668 -0.304 1.00 98.44 108 LYS A C 1
ATOM 856 O O . LYS A 1 108 ? -6.519 -16.771 0.226 1.00 98.44 108 LYS A O 1
ATOM 861 N N . HIS A 1 109 ? -7.337 -14.688 0.248 1.00 98.44 109 HIS A N 1
ATOM 862 C CA . HIS A 1 109 ? -8.117 -14.853 1.475 1.00 98.44 109 HIS A CA 1
ATOM 863 C C . HIS A 1 109 ? -9.472 -15.491 1.169 1.00 98.44 109 HIS A C 1
ATOM 865 O O . HIS A 1 109 ? -10.356 -14.850 0.603 1.00 98.44 109 HIS A O 1
ATOM 871 N N . GLU A 1 110 ? -9.675 -16.736 1.602 1.00 96.62 110 GLU A N 1
ATOM 872 C CA . GLU A 1 110 ? -10.922 -17.474 1.341 1.00 96.62 110 GLU A CA 1
ATOM 873 C C . GLU A 1 110 ? -12.173 -16.781 1.897 1.00 96.62 110 GLU A C 1
ATOM 875 O O . GLU A 1 110 ? -13.241 -16.867 1.289 1.00 96.62 110 GLU A O 1
ATOM 880 N N . SER A 1 111 ? -12.028 -16.043 3.007 1.00 98.19 111 SER A N 1
ATOM 881 C CA . SER A 1 111 ? -13.109 -15.281 3.643 1.00 98.19 111 SER A CA 1
ATOM 882 C C . SER A 1 111 ? -13.675 -14.166 2.767 1.00 98.19 111 SER A C 1
ATOM 884 O O . SER A 1 111 ? -14.799 -13.729 2.999 1.00 98.19 111 SER A O 1
ATOM 886 N N . VAL A 1 112 ? -12.907 -13.685 1.785 1.00 98.69 112 VAL A N 1
ATOM 887 C CA . VAL A 1 112 ? -13.329 -12.599 0.901 1.00 98.69 112 VAL A CA 1
ATOM 888 C C . VAL A 1 112 ? -14.481 -13.077 0.027 1.00 98.69 112 VAL A C 1
ATOM 890 O O . VAL A 1 112 ? -14.390 -14.099 -0.647 1.00 98.69 112 VAL A O 1
ATOM 893 N N . GLU A 1 113 ? -15.555 -12.302 0.001 1.00 98.75 113 GLU A N 1
ATOM 894 C CA . GLU A 1 113 ? -16.749 -12.503 -0.820 1.00 98.75 113 GLU A CA 1
ATOM 895 C C . GLU A 1 113 ? -16.780 -11.506 -1.991 1.00 98.75 113 GLU A C 1
ATOM 897 O O . GLU A 1 113 ? -17.193 -11.865 -3.091 1.00 98.75 113 GLU A O 1
ATOM 902 N N . GLU A 1 114 ? -16.293 -10.277 -1.786 1.00 98.81 114 GLU A N 1
ATOM 903 C CA . GLU A 1 114 ? -16.266 -9.216 -2.798 1.00 98.81 114 GLU A CA 1
ATOM 904 C C . GLU A 1 114 ? -15.050 -8.298 -2.610 1.00 98.81 114 GLU A C 1
ATOM 906 O O . GLU A 1 114 ? -14.746 -7.871 -1.494 1.00 98.81 114 GLU A O 1
ATOM 911 N N . VAL A 1 115 ? -14.397 -7.948 -3.719 1.00 98.81 115 VAL A N 1
ATOM 912 C CA . VAL A 1 115 ? -13.353 -6.920 -3.785 1.00 98.81 115 VAL A CA 1
ATOM 913 C C . VAL A 1 115 ? -13.773 -5.875 -4.804 1.00 98.81 115 VAL A C 1
ATOM 915 O O . VAL A 1 115 ? -14.085 -6.211 -5.946 1.00 98.81 115 VAL A O 1
ATOM 918 N N . ILE A 1 116 ? -13.778 -4.609 -4.409 1.00 98.81 116 ILE A N 1
ATOM 919 C CA . ILE A 1 116 ? -14.001 -3.493 -5.325 1.00 98.81 116 ILE A CA 1
ATOM 920 C C . ILE A 1 116 ? -12.677 -2.765 -5.507 1.00 98.81 116 ILE A C 1
ATOM 922 O O . ILE A 1 116 ? -12.102 -2.319 -4.522 1.00 98.81 116 ILE A O 1
ATOM 926 N N . LEU A 1 117 ? -12.219 -2.629 -6.748 1.00 98.81 117 LEU A N 1
ATOM 927 C CA . LEU A 1 117 ? -11.167 -1.693 -7.125 1.00 98.81 117 LEU A CA 1
ATOM 928 C C . LEU A 1 117 ? -11.808 -0.367 -7.537 1.00 98.81 117 LEU A C 1
ATOM 930 O O . LEU A 1 117 ? -12.723 -0.372 -8.362 1.00 98.81 117 LEU A O 1
ATOM 934 N N . CYS A 1 118 ? -11.321 0.748 -7.008 1.00 98.44 118 CYS A N 1
ATOM 935 C CA . CYS A 1 118 ? -11.615 2.087 -7.494 1.00 98.44 118 CYS A CA 1
ATOM 936 C C . CYS A 1 118 ? -10.319 2.730 -7.992 1.00 98.44 118 CYS A C 1
ATOM 938 O O . CYS A 1 118 ? -9.533 3.228 -7.191 1.00 98.44 118 CYS A O 1
ATOM 940 N N . GLU A 1 119 ? -10.112 2.705 -9.304 1.00 97.56 119 GLU A N 1
ATOM 941 C CA . GLU A 1 119 ? -8.921 3.243 -9.969 1.00 97.56 119 GLU A CA 1
ATOM 942 C C . GLU A 1 119 ? -9.338 4.419 -10.849 1.00 97.56 119 GLU A C 1
ATOM 944 O O . GLU A 1 119 ? -10.323 4.329 -11.583 1.00 97.56 119 GLU A O 1
ATOM 949 N N . ILE A 1 120 ? -8.616 5.532 -10.763 1.00 96.00 120 ILE A N 1
ATOM 950 C CA . ILE A 1 120 ? -8.973 6.759 -11.470 1.00 96.00 120 ILE A CA 1
ATOM 951 C C . ILE A 1 120 ? -8.601 6.691 -12.956 1.00 96.00 120 ILE A C 1
ATOM 953 O O . ILE A 1 120 ? -9.313 7.255 -13.790 1.00 96.00 120 ILE A O 1
ATOM 957 N N . ASP A 1 121 ? -7.527 5.973 -13.288 1.00 96.69 121 ASP A N 1
ATOM 958 C CA . ASP A 1 121 ? -6.927 5.923 -14.612 1.00 96.69 121 ASP A CA 1
ATOM 959 C C . ASP A 1 121 ? -7.048 4.530 -15.250 1.00 96.69 121 ASP A C 1
ATOM 961 O O . ASP A 1 121 ? -6.247 3.618 -15.033 1.00 96.69 121 ASP A O 1
ATOM 965 N N . GLU A 1 122 ? -8.049 4.375 -16.119 1.00 97.56 122 GLU A N 1
ATOM 966 C CA . GLU A 1 122 ? -8.272 3.149 -16.899 1.00 97.56 122 GLU A CA 1
ATOM 967 C C . GLU A 1 122 ? -7.050 2.751 -17.751 1.00 97.56 122 GLU A C 1
ATOM 969 O O . GLU A 1 122 ? -6.831 1.567 -18.026 1.00 97.56 122 GLU A O 1
ATOM 974 N N . THR A 1 123 ? -6.219 3.726 -18.130 1.00 98.12 123 THR A N 1
ATOM 975 C CA . THR A 1 123 ? -4.984 3.510 -18.892 1.00 98.12 123 THR A CA 1
ATOM 976 C C . THR A 1 123 ? -4.022 2.607 -18.128 1.00 98.12 123 THR A C 1
ATOM 978 O O . THR A 1 123 ? -3.512 1.632 -18.686 1.00 98.12 123 THR A O 1
ATOM 981 N N . VAL A 1 124 ? -3.843 2.861 -16.827 1.00 98.12 124 VAL A N 1
ATOM 982 C CA . VAL A 1 124 ? -2.956 2.074 -15.959 1.00 98.12 124 VAL A CA 1
ATOM 983 C C . VAL A 1 124 ? -3.427 0.623 -15.893 1.00 98.12 124 VAL A C 1
ATOM 985 O O . VAL A 1 124 ? -2.615 -0.290 -16.046 1.00 98.12 124 VAL A O 1
ATOM 988 N N . ILE A 1 125 ? -4.739 0.387 -15.780 1.00 98.44 125 ILE A N 1
ATOM 989 C CA . ILE A 1 125 ? -5.314 -0.969 -15.783 1.00 98.44 125 ILE A CA 1
ATOM 990 C C . ILE A 1 125 ? -5.031 -1.681 -17.105 1.00 98.44 125 ILE A C 1
ATOM 992 O O . ILE A 1 125 ? -4.581 -2.831 -17.123 1.00 98.44 125 ILE A O 1
ATOM 996 N N . ASN A 1 126 ? -5.316 -1.020 -18.226 1.00 98.56 126 ASN A N 1
ATOM 997 C CA . ASN A 1 126 ? -5.189 -1.624 -19.549 1.00 98.56 126 ASN A CA 1
ATOM 998 C C . ASN A 1 126 ? -3.735 -1.976 -19.873 1.00 98.56 126 ASN A C 1
ATOM 1000 O O . ASN A 1 126 ? -3.451 -3.078 -20.356 1.00 98.56 126 ASN A O 1
ATOM 1004 N N . LEU A 1 127 ? -2.804 -1.076 -19.560 1.00 98.62 127 LEU A N 1
ATOM 1005 C CA . LEU A 1 127 ? -1.383 -1.311 -19.771 1.00 98.62 127 LEU A CA 1
ATOM 1006 C C . LEU A 1 127 ? -0.825 -2.364 -18.805 1.00 98.62 127 LEU A C 1
ATOM 1008 O O . LEU A 1 127 ? -0.041 -3.214 -19.228 1.00 98.62 127 LEU A O 1
ATOM 1012 N N . SER A 1 128 ? -1.292 -2.407 -17.557 1.00 98.62 128 SER A N 1
ATOM 1013 C CA . SER A 1 128 ? -0.893 -3.443 -16.595 1.00 98.62 128 SER A CA 1
ATOM 1014 C C . SER A 1 128 ? -1.398 -4.832 -16.986 1.00 98.62 128 SER A C 1
ATOM 1016 O O . SER A 1 128 ? -0.668 -5.817 -16.873 1.00 98.62 128 SER A O 1
ATOM 1018 N N . LYS A 1 129 ? -2.609 -4.942 -17.546 1.00 98.62 129 LYS A N 1
ATOM 1019 C CA . LYS A 1 129 ? -3.101 -6.194 -18.155 1.00 98.62 129 LYS A CA 1
ATOM 1020 C C . LYS A 1 129 ? -2.229 -6.664 -19.316 1.00 98.62 129 LYS A C 1
ATOM 1022 O O . LYS A 1 129 ? -2.038 -7.865 -19.493 1.00 98.62 129 LYS A O 1
ATOM 1027 N N . LYS A 1 130 ? -1.697 -5.727 -20.101 1.00 98.69 130 LYS A N 1
ATOM 1028 C CA . LYS A 1 130 ? -0.866 -6.026 -21.270 1.00 98.69 130 LYS A CA 1
ATOM 1029 C C . LYS A 1 130 ? 0.573 -6.396 -20.902 1.00 98.69 130 LYS A C 1
ATOM 1031 O O . LYS A 1 130 ? 1.113 -7.335 -21.483 1.00 98.69 130 LYS A O 1
ATOM 1036 N N . TYR A 1 131 ? 1.193 -5.662 -19.981 1.00 98.69 131 TYR A N 1
ATOM 1037 C CA . TYR A 1 131 ? 2.634 -5.750 -19.721 1.00 98.69 131 TYR A CA 1
ATOM 1038 C C . TYR A 1 131 ? 2.996 -6.319 -18.345 1.00 98.69 131 TYR A C 1
ATOM 1040 O O . TYR A 1 131 ? 4.106 -6.810 -18.187 1.00 98.69 131 TYR A O 1
ATOM 1048 N N . LEU A 1 132 ? 2.080 -6.334 -17.373 1.00 98.56 132 LEU A N 1
ATOM 1049 C CA . LEU A 1 132 ? 2.306 -6.854 -16.016 1.00 98.56 132 LEU A CA 1
ATOM 1050 C C . LEU A 1 132 ? 1.362 -8.029 -15.676 1.00 98.56 132 LEU A C 1
ATOM 1052 O O . LEU A 1 132 ? 0.692 -8.006 -14.641 1.00 98.56 132 LEU A O 1
ATOM 1056 N N . PRO A 1 133 ? 1.279 -9.094 -16.502 1.00 98.19 133 PRO A N 1
ATOM 1057 C CA . PRO A 1 133 ? 0.264 -10.145 -16.355 1.00 98.19 133 PRO A CA 1
ATOM 1058 C C . PRO A 1 133 ? 0.329 -10.908 -15.022 1.00 98.19 133 PRO A C 1
ATOM 1060 O O . PRO A 1 133 ? -0.679 -11.449 -14.578 1.00 98.19 133 PRO A O 1
ATOM 1063 N N . LYS A 1 134 ? 1.494 -10.960 -14.359 1.00 97.62 134 LYS A N 1
ATOM 1064 C CA . LYS A 1 134 ? 1.642 -11.608 -13.039 1.00 97.62 134 LYS A CA 1
ATOM 1065 C C . LYS A 1 134 ? 1.014 -10.808 -11.898 1.00 97.62 134 LYS A C 1
ATOM 1067 O O . LYS A 1 134 ? 0.694 -11.390 -10.864 1.00 97.62 134 LYS A O 1
ATOM 1072 N N . MET A 1 135 ? 0.874 -9.497 -12.062 1.00 98.50 135 MET A N 1
ATOM 1073 C CA . MET A 1 135 ? 0.218 -8.618 -11.094 1.00 98.50 135 MET A CA 1
ATOM 1074 C C . MET A 1 135 ? -1.259 -8.486 -11.464 1.00 98.50 135 MET A C 1
ATOM 1076 O O . MET A 1 135 ? -2.137 -8.844 -10.682 1.00 98.50 135 MET A O 1
ATOM 1080 N N . SER A 1 136 ? -1.535 -8.153 -12.724 1.00 98.50 136 SER A N 1
ATOM 1081 C CA . SER A 1 136 ? -2.887 -7.915 -13.233 1.00 98.50 136 SER A CA 1
ATOM 1082 C C . SER A 1 136 ? -3.764 -9.170 -13.345 1.00 98.50 136 SER A C 1
ATOM 1084 O O . SER A 1 136 ? -4.963 -9.066 -13.610 1.00 98.50 136 SER A O 1
ATOM 1086 N N . ILE A 1 137 ? -3.236 -10.366 -13.061 1.00 98.44 137 ILE A N 1
ATOM 1087 C CA . ILE A 1 137 ? -4.048 -11.585 -12.928 1.00 98.44 137 ILE A CA 1
ATOM 1088 C C . ILE A 1 137 ? -5.176 -11.431 -11.893 1.00 98.44 137 ILE A C 1
ATOM 1090 O O . ILE A 1 137 ? -6.225 -12.059 -12.044 1.00 98.44 137 ILE A O 1
ATOM 1094 N N . GLY A 1 138 ? -5.003 -10.554 -10.892 1.00 97.25 138 GLY A N 1
ATOM 1095 C CA . GLY A 1 138 ? -6.034 -10.229 -9.905 1.00 97.25 138 GLY A CA 1
ATOM 1096 C C . GLY A 1 138 ? -7.350 -9.752 -10.531 1.00 97.25 138 GLY A C 1
ATOM 1097 O O . GLY A 1 138 ? -8.421 -10.119 -10.051 1.00 97.25 138 GLY A O 1
ATOM 1098 N N . PHE A 1 139 ? -7.299 -9.035 -11.660 1.00 98.56 139 PHE A N 1
ATOM 1099 C CA . PHE A 1 139 ? -8.491 -8.551 -12.370 1.00 98.56 139 PHE A CA 1
ATOM 1100 C C . PHE A 1 139 ? -9.400 -9.665 -12.904 1.00 98.56 139 PHE A C 1
ATOM 1102 O O . PHE A 1 139 ? -10.579 -9.417 -13.146 1.00 98.56 139 PHE A O 1
ATOM 1109 N N . ASN A 1 140 ? -8.873 -10.876 -13.104 1.00 98.06 140 ASN A N 1
ATOM 1110 C CA . ASN A 1 140 ? -9.629 -11.994 -13.673 1.00 98.06 140 ASN A CA 1
ATOM 1111 C C . ASN A 1 140 ? -10.432 -12.769 -12.618 1.00 98.06 140 ASN A C 1
ATOM 1113 O O . ASN A 1 140 ? -11.185 -13.682 -12.961 1.00 98.06 140 ASN A O 1
ATOM 1117 N N . HIS A 1 141 ? -10.258 -12.455 -11.333 1.00 98.56 141 HIS A N 1
ATOM 1118 C CA . HIS A 1 141 ? -10.915 -13.192 -10.267 1.00 98.56 141 HIS A CA 1
ATOM 1119 C C . HIS A 1 141 ? -12.413 -12.828 -10.188 1.00 98.56 141 HIS A C 1
ATOM 1121 O O . HIS A 1 141 ? -12.747 -11.646 -10.126 1.00 98.56 141 HIS A O 1
ATOM 1127 N N . PRO A 1 142 ? -13.348 -13.797 -10.096 1.00 98.31 142 PRO A N 1
ATOM 1128 C CA . PRO A 1 142 ? -14.795 -13.530 -10.168 1.00 98.31 142 PRO A CA 1
ATOM 1129 C C . PRO A 1 142 ? -15.349 -12.681 -9.012 1.00 98.31 142 PRO A C 1
ATOM 1131 O O . PRO A 1 142 ? -16.458 -12.161 -9.101 1.00 98.31 142 PRO A O 1
ATOM 1134 N N . LYS A 1 143 ? -14.588 -12.545 -7.919 1.00 98.50 143 LYS A N 1
ATOM 1135 C CA . LYS A 1 143 ? -14.938 -11.693 -6.768 1.00 98.50 143 LYS A CA 1
ATOM 1136 C C . LYS A 1 143 ? -14.560 -10.218 -6.965 1.00 98.50 143 LYS A C 1
ATOM 1138 O O . LYS A 1 143 ? -14.921 -9.401 -6.124 1.00 98.50 143 LYS A O 1
ATOM 1143 N N . VAL A 1 144 ? -13.815 -9.883 -8.021 1.00 98.75 144 VAL A N 1
ATOM 1144 C CA . VAL A 1 144 ? -13.313 -8.528 -8.278 1.00 98.75 144 VAL A CA 1
ATOM 1145 C C . VAL A 1 144 ? -14.301 -7.745 -9.136 1.00 98.75 144 VAL A C 1
ATOM 1147 O O . VAL A 1 144 ? -14.758 -8.210 -10.178 1.00 98.75 144 VAL A O 1
ATOM 1150 N N . LYS A 1 145 ? -14.600 -6.519 -8.707 1.00 98.69 145 LYS A N 1
ATOM 1151 C CA . LYS A 1 145 ? -15.366 -5.520 -9.456 1.00 98.69 145 LYS A CA 1
ATOM 1152 C C . LYS A 1 145 ? -14.515 -4.273 -9.633 1.00 98.69 145 LYS A C 1
ATOM 1154 O O . LYS A 1 145 ? -13.925 -3.798 -8.670 1.00 98.69 145 LYS A O 1
ATOM 1159 N N . VAL A 1 146 ? -14.478 -3.730 -10.845 1.00 98.56 146 VAL A N 1
ATOM 1160 C CA . VAL A 1 146 ? -13.709 -2.521 -11.162 1.00 98.56 146 VAL A CA 1
ATOM 1161 C C . VAL A 1 146 ? -14.658 -1.339 -11.310 1.00 98.56 146 VAL A C 1
ATOM 1163 O O . VAL A 1 146 ? -15.632 -1.407 -12.058 1.00 98.56 146 VAL A O 1
ATOM 1166 N N . ASN A 1 147 ? -14.361 -0.260 -10.598 1.00 98.44 147 ASN A N 1
ATOM 1167 C CA . ASN A 1 147 ? -14.966 1.051 -10.751 1.00 98.44 147 ASN A CA 1
ATOM 1168 C C . ASN A 1 147 ? -13.890 2.016 -11.257 1.00 98.44 147 ASN A C 1
ATOM 1170 O O . ASN A 1 147 ? -12.925 2.276 -10.543 1.00 98.44 147 ASN A O 1
ATOM 1174 N N . ILE A 1 148 ? -14.069 2.561 -12.459 1.00 98.31 148 ILE A N 1
ATOM 1175 C CA . ILE A 1 148 ? -13.190 3.618 -12.964 1.00 98.31 148 ILE A CA 1
ATOM 1176 C C . ILE A 1 148 ? -13.668 4.956 -12.401 1.00 98.31 148 ILE A C 1
ATOM 1178 O O . ILE A 1 148 ? -14.779 5.397 -12.705 1.00 98.31 148 ILE A O 1
ATOM 1182 N N . GLY A 1 149 ? -12.863 5.589 -11.553 1.00 95.88 149 GLY A N 1
ATOM 1183 C CA . GLY A 1 149 ? -13.192 6.875 -10.953 1.00 95.88 149 GLY A CA 1
ATOM 1184 C C . GLY A 1 149 ? -12.325 7.252 -9.756 1.00 95.88 149 GLY A C 1
ATOM 1185 O O . GLY A 1 149 ? -11.548 6.459 -9.235 1.00 95.88 149 GLY A O 1
ATOM 1186 N N . ASP A 1 150 ? -12.499 8.494 -9.318 1.00 94.06 150 ASP A N 1
ATOM 1187 C CA . ASP A 1 150 ? -11.808 9.066 -8.167 1.00 94.06 150 ASP A CA 1
ATOM 1188 C C . ASP A 1 150 ? -12.243 8.374 -6.859 1.00 94.06 150 ASP A C 1
ATOM 1190 O O . ASP A 1 150 ? -13.436 8.301 -6.542 1.00 94.06 150 ASP A O 1
ATOM 1194 N N . GLY A 1 151 ? -11.272 7.865 -6.093 1.00 94.19 151 GLY A N 1
ATOM 1195 C CA . GLY A 1 151 ? -11.518 7.155 -4.836 1.00 94.19 151 GLY A CA 1
ATOM 1196 C C . GLY A 1 151 ? -12.101 8.028 -3.721 1.00 94.19 151 GLY A C 1
ATOM 1197 O O . GLY A 1 151 ? -12.937 7.559 -2.942 1.00 94.19 151 GLY A O 1
ATOM 1198 N N . PHE A 1 152 ? -11.725 9.308 -3.665 1.00 92.94 152 PHE A N 1
ATOM 1199 C CA . PHE A 1 152 ? -12.282 10.279 -2.727 1.00 92.94 152 PHE A CA 1
ATOM 1200 C C . PHE A 1 152 ? -13.771 10.507 -3.021 1.00 92.94 152 PHE A C 1
ATOM 1202 O O . PHE A 1 152 ? -14.607 10.412 -2.119 1.00 92.94 152 PHE A O 1
ATOM 1209 N N . GLU A 1 153 ? -14.135 10.741 -4.287 1.00 95.00 153 GLU A N 1
ATOM 1210 C CA . GLU A 1 153 ? -15.538 10.882 -4.703 1.00 95.00 153 GLU A CA 1
ATOM 1211 C C . GLU A 1 153 ? -16.331 9.585 -4.508 1.00 95.00 153 GLU A C 1
ATOM 1213 O O . GLU A 1 153 ? -17.470 9.618 -4.028 1.00 95.00 153 GLU A O 1
ATOM 1218 N N . PHE A 1 154 ? -15.728 8.432 -4.812 1.00 97.00 154 PHE A N 1
ATOM 1219 C CA . PHE A 1 154 ? -16.359 7.129 -4.622 1.00 97.00 154 PHE A CA 1
ATOM 1220 C C . PHE A 1 154 ? -16.794 6.925 -3.167 1.00 97.00 154 PHE A C 1
ATOM 1222 O O . PHE A 1 154 ? -17.938 6.519 -2.924 1.00 97.00 154 PHE A O 1
ATOM 1229 N N . LEU A 1 155 ? -15.926 7.262 -2.205 1.00 97.69 155 LEU A N 1
ATOM 1230 C CA . LEU A 1 155 ? -16.186 7.098 -0.775 1.00 97.69 155 LEU A CA 1
ATOM 1231 C C . LEU A 1 155 ? -17.288 8.014 -0.226 1.00 97.69 155 LEU A C 1
ATOM 1233 O O . LEU A 1 155 ? -17.964 7.611 0.720 1.00 97.69 155 LEU A O 1
ATOM 1237 N N . LYS A 1 156 ? -17.541 9.196 -0.811 1.00 96.25 156 LYS A N 1
ATOM 1238 C CA . LYS A 1 156 ? -18.585 10.130 -0.321 1.00 96.25 156 LYS A CA 1
ATOM 1239 C C . LYS A 1 156 ? -19.972 9.501 -0.208 1.00 96.25 156 LYS A C 1
ATOM 1241 O O . LYS A 1 156 ? -20.774 9.916 0.623 1.00 96.25 156 LYS A O 1
ATOM 1246 N N . SER A 1 157 ? -20.256 8.510 -1.050 1.00 94.62 157 SER A N 1
ATOM 1247 C CA . SER A 1 157 ? -21.540 7.800 -1.086 1.00 94.62 157 SER A CA 1
ATOM 1248 C C . SER A 1 157 ? -21.570 6.509 -0.257 1.00 94.62 157 SER A C 1
ATOM 1250 O O . SER A 1 157 ? -22.577 5.797 -0.271 1.00 94.62 157 SER A O 1
ATOM 1252 N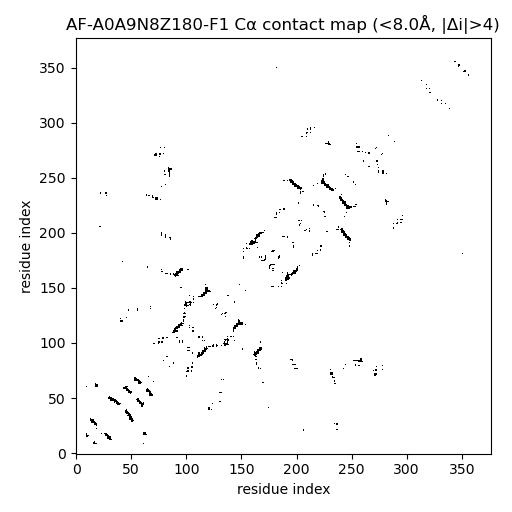 N . LYS A 1 158 ? -20.476 6.150 0.429 1.00 97.69 158 LYS A N 1
ATOM 1253 C CA . LYS A 1 158 ? -20.332 4.860 1.118 1.00 97.69 158 LYS A CA 1
ATOM 1254 C C . LYS A 1 158 ? -20.474 5.031 2.621 1.00 97.69 158 LYS A C 1
ATOM 1256 O O . LYS A 1 158 ? -19.881 5.915 3.226 1.00 97.69 158 LYS A O 1
ATOM 1261 N N . SER A 1 159 ? -21.240 4.134 3.233 1.00 98.06 159 SER A N 1
ATOM 1262 C CA . SER A 1 159 ? -21.354 4.045 4.684 1.00 98.06 159 SER A CA 1
ATOM 1263 C C . SER A 1 159 ? -21.555 2.599 5.120 1.00 98.06 159 SER A C 1
ATOM 1265 O O . SER A 1 159 ? -22.415 1.919 4.557 1.00 98.06 159 SER A O 1
ATOM 1267 N N . ASN A 1 160 ? -20.778 2.133 6.105 1.00 98.06 160 ASN A N 1
ATOM 1268 C CA . ASN A 1 160 ? -20.929 0.808 6.720 1.00 98.06 160 ASN A CA 1
ATOM 1269 C C . ASN A 1 160 ? -20.917 -0.364 5.706 1.00 98.06 160 ASN A C 1
ATOM 1271 O O . ASN A 1 160 ? -21.732 -1.288 5.778 1.00 98.06 160 ASN A O 1
ATOM 1275 N N . GLN A 1 161 ? -20.021 -0.324 4.714 1.00 98.38 161 GLN A N 1
ATOM 1276 C CA . GLN A 1 161 ? -19.999 -1.288 3.604 1.00 98.38 161 GLN A CA 1
ATOM 1277 C C . GLN A 1 161 ? -18.810 -2.244 3.620 1.00 98.38 161 GLN A C 1
ATOM 1279 O O . GLN A 1 161 ? -18.974 -3.383 3.181 1.00 98.38 161 GLN A O 1
ATOM 1284 N N . PHE A 1 162 ? -17.645 -1.797 4.086 1.00 98.88 162 PHE A N 1
ATOM 1285 C CA . PHE A 1 162 ? -16.385 -2.521 3.913 1.00 98.88 162 PHE A CA 1
ATOM 1286 C C . PHE A 1 162 ? -15.828 -3.010 5.246 1.00 98.88 162 PHE A C 1
ATOM 1288 O O . PHE A 1 162 ? -15.885 -2.298 6.246 1.00 98.88 162 PHE A O 1
ATOM 1295 N N . ASP A 1 163 ? -15.285 -4.223 5.250 1.00 98.88 163 ASP A N 1
ATOM 1296 C CA . ASP A 1 163 ? -14.550 -4.764 6.396 1.00 98.88 163 ASP A CA 1
ATOM 1297 C C . ASP A 1 163 ? -13.089 -4.286 6.358 1.00 98.88 163 ASP A C 1
ATOM 1299 O O . ASP A 1 163 ? -12.496 -3.992 7.393 1.00 98.88 163 ASP A O 1
ATOM 1303 N N . VAL A 1 164 ? -12.520 -4.165 5.153 1.00 98.94 164 VAL A N 1
ATOM 1304 C CA . VAL A 1 164 ? -11.167 -3.643 4.932 1.00 98.94 164 VAL A CA 1
ATOM 1305 C C . VAL A 1 164 ? -11.162 -2.645 3.775 1.00 98.94 164 VAL A C 1
ATOM 1307 O O . VAL A 1 164 ? -11.786 -2.889 2.741 1.00 98.94 164 VAL A O 1
ATOM 1310 N N . ILE A 1 165 ? -10.454 -1.530 3.943 1.00 98.94 165 ILE A N 1
ATOM 1311 C CA . ILE A 1 165 ? -10.154 -0.569 2.872 1.00 98.94 165 ILE A CA 1
ATOM 1312 C C . ILE A 1 165 ? -8.631 -0.449 2.748 1.00 98.94 165 ILE A C 1
ATOM 1314 O O . ILE A 1 165 ? -7.947 -0.228 3.745 1.00 98.94 165 ILE A O 1
ATOM 1318 N N . ILE A 1 166 ? -8.111 -0.590 1.532 1.00 98.94 166 ILE A N 1
ATOM 1319 C CA . ILE A 1 166 ? -6.696 -0.440 1.184 1.00 98.94 166 ILE A CA 1
ATOM 1320 C C . ILE A 1 166 ? -6.580 0.753 0.233 1.00 98.94 166 ILE A C 1
ATOM 1322 O O . ILE A 1 166 ? -7.226 0.758 -0.811 1.00 98.94 166 ILE A O 1
ATOM 1326 N N . THR A 1 167 ? -5.783 1.759 0.586 1.00 98.50 167 THR A N 1
ATOM 1327 C CA . THR A 1 167 ? -5.386 2.828 -0.347 1.00 98.50 167 THR A CA 1
ATOM 1328 C C . THR A 1 167 ? -3.972 2.544 -0.840 1.00 98.50 167 THR A C 1
ATOM 1330 O O . THR A 1 167 ? -3.009 2.734 -0.097 1.00 98.50 167 THR A O 1
ATOM 1333 N N . ASP A 1 168 ? -3.888 2.052 -2.071 1.00 96.69 168 ASP A N 1
ATOM 1334 C CA . ASP A 1 168 ? -2.669 1.736 -2.813 1.00 96.69 168 ASP A CA 1
ATOM 1335 C C . ASP A 1 168 ? -2.412 2.866 -3.818 1.00 96.69 168 ASP A C 1
ATOM 1337 O O . ASP A 1 168 ? -2.840 2.818 -4.973 1.00 96.69 168 ASP A O 1
ATOM 1341 N N . SER A 1 169 ? -1.837 3.956 -3.312 1.00 89.38 169 SER A N 1
ATOM 1342 C CA . SER A 1 169 ? -1.580 5.181 -4.065 1.00 89.38 169 SER A CA 1
ATOM 1343 C C . SER A 1 169 ? -0.086 5.426 -4.253 1.00 89.38 169 SER A C 1
ATOM 1345 O O . SER A 1 169 ? 0.734 4.966 -3.456 1.00 89.38 169 SER A O 1
ATOM 1347 N N . SER A 1 170 ? 0.234 6.243 -5.258 1.00 83.19 170 SER A N 1
ATOM 1348 C CA . SER A 1 170 ? 1.531 6.919 -5.360 1.00 83.19 170 SER A CA 1
ATOM 1349 C C . SER A 1 170 ? 1.706 7.951 -4.227 1.00 83.19 170 SER A C 1
ATOM 1351 O O . SER A 1 170 ? 0.815 8.138 -3.387 1.00 83.19 170 SER A O 1
ATOM 1353 N N . ASP A 1 171 ? 2.856 8.619 -4.226 1.00 77.62 171 ASP A N 1
ATOM 1354 C CA . ASP A 1 171 ? 3.238 9.675 -3.286 1.00 77.62 171 ASP A CA 1
ATOM 1355 C C . ASP A 1 171 ? 2.207 10.832 -3.244 1.00 77.62 171 ASP A C 1
ATOM 1357 O O . ASP A 1 171 ? 1.471 11.018 -4.216 1.00 77.62 171 ASP A O 1
ATOM 1361 N N . PRO A 1 172 ? 2.152 11.668 -2.180 1.00 79.44 172 PRO A N 1
ATOM 1362 C CA . PRO A 1 172 ? 1.168 12.751 -1.990 1.00 79.44 172 PRO A CA 1
ATOM 1363 C C . PRO A 1 172 ? 1.366 13.960 -2.929 1.00 79.44 172 PRO A C 1
ATOM 1365 O O . PRO A 1 172 ? 1.463 15.109 -2.496 1.00 79.44 172 PRO A O 1
ATOM 1368 N N . VAL A 1 173 ? 1.423 13.716 -4.233 1.00 72.25 173 VAL A N 1
ATOM 1369 C CA . VAL A 1 173 ? 1.536 14.706 -5.303 1.00 72.25 173 VAL A CA 1
ATOM 1370 C C . VAL A 1 173 ? 0.504 14.420 -6.390 1.00 72.25 173 VAL A C 1
ATOM 1372 O O . VAL A 1 173 ? 0.051 13.290 -6.577 1.00 72.25 173 VAL A O 1
ATOM 1375 N N . GLY A 1 174 ? 0.103 15.470 -7.108 1.00 75.94 174 GLY A N 1
ATOM 1376 C CA . GLY A 1 174 ? -0.839 15.351 -8.219 1.00 75.94 174 GLY A CA 1
ATOM 1377 C C . GLY A 1 174 ? -2.169 14.705 -7.788 1.00 75.94 174 GLY A C 1
ATOM 1378 O O . GLY A 1 174 ? -2.774 15.166 -6.817 1.00 75.94 174 GLY A O 1
ATOM 1379 N N . PRO A 1 175 ? -2.656 13.659 -8.482 1.00 71.75 175 PRO A N 1
ATOM 1380 C CA . PRO A 1 175 ? -3.962 13.059 -8.200 1.00 71.75 175 PRO A CA 1
ATOM 1381 C C . PRO A 1 175 ? -4.054 12.362 -6.830 1.00 71.75 175 PRO A C 1
ATOM 1383 O O . PRO A 1 175 ? -5.163 12.148 -6.344 1.00 71.75 175 PRO A O 1
ATOM 1386 N N . ALA A 1 176 ? -2.926 12.026 -6.192 1.00 76.38 176 ALA A N 1
ATOM 1387 C CA . ALA A 1 176 ? -2.899 11.327 -4.906 1.00 76.38 176 ALA A CA 1
ATOM 1388 C C . ALA A 1 176 ? -2.885 12.266 -3.681 1.00 76.38 176 ALA A C 1
ATOM 1390 O O . ALA A 1 176 ? -3.205 11.821 -2.580 1.00 76.38 176 ALA A O 1
ATOM 1391 N N . GLU A 1 177 ? -2.604 13.567 -3.842 1.00 81.19 177 GLU A N 1
ATOM 1392 C CA . GLU A 1 177 ? -2.556 14.547 -2.736 1.00 81.19 177 GLU A CA 1
ATOM 1393 C C . GLU A 1 177 ? -3.805 14.517 -1.819 1.00 81.19 177 GLU A C 1
ATOM 1395 O O . GLU A 1 177 ? -3.650 14.512 -0.591 1.00 81.19 177 GLU A O 1
ATOM 1400 N N . PRO A 1 178 ? -5.053 14.443 -2.336 1.00 79.88 178 PRO A N 1
ATOM 1401 C CA . PRO A 1 178 ? -6.241 14.409 -1.480 1.00 79.88 178 PRO A CA 1
ATOM 1402 C C . PRO A 1 178 ? -6.328 13.174 -0.569 1.00 79.88 178 PRO A C 1
ATOM 1404 O O . PRO A 1 178 ? -7.017 13.226 0.453 1.00 79.88 178 PRO A O 1
ATOM 1407 N N . LEU A 1 179 ? -5.638 12.079 -0.913 1.00 81.25 179 LEU A N 1
ATOM 1408 C CA . LEU A 1 179 ? -5.681 10.800 -0.193 1.00 81.25 179 LEU A CA 1
ATOM 1409 C C . LEU A 1 179 ? -4.899 10.834 1.134 1.00 81.25 179 LEU A C 1
ATOM 1411 O O . LEU A 1 179 ? -5.043 9.940 1.963 1.00 81.25 179 LEU A O 1
ATOM 1415 N N . PHE A 1 180 ? -4.131 11.898 1.380 1.00 82.31 180 PHE A N 1
ATOM 1416 C CA . PHE A 1 180 ? -3.360 12.106 2.612 1.00 82.31 180 PHE A CA 1
ATOM 1417 C C . PHE A 1 180 ? -3.975 13.179 3.523 1.00 82.31 180 PHE A C 1
ATOM 1419 O O . PHE A 1 180 ? -3.331 13.663 4.455 1.00 82.31 180 PHE A O 1
ATOM 1426 N N . GLN A 1 181 ? -5.228 13.571 3.274 1.00 86.75 181 GLN A N 1
ATOM 1427 C CA . GLN A 1 181 ? -5.928 14.591 4.057 1.00 86.75 181 GLN A CA 1
ATOM 1428 C C . GLN A 1 181 ? -6.897 13.971 5.067 1.00 86.75 181 GLN A C 1
ATOM 1430 O O . GLN A 1 181 ? -7.557 12.971 4.789 1.00 86.75 181 GLN A O 1
ATOM 1435 N N . VAL A 1 182 ? -7.093 14.636 6.210 1.00 89.38 182 VAL A N 1
ATOM 1436 C CA . VAL A 1 182 ? -8.008 14.182 7.279 1.00 89.38 182 VAL A CA 1
ATOM 1437 C C . VAL A 1 182 ? -9.417 13.828 6.776 1.00 89.38 182 VAL A C 1
ATOM 1439 O O . VAL A 1 182 ? -9.978 12.803 7.162 1.00 89.38 182 VAL A O 1
ATOM 1442 N N . LYS A 1 183 ? -9.954 14.613 5.830 1.00 93.38 183 LYS A N 1
ATOM 1443 C CA . LYS A 1 183 ? -11.276 14.384 5.222 1.00 93.38 183 LYS A CA 1
ATOM 1444 C C . LYS A 1 183 ? -11.370 13.038 4.514 1.00 93.38 183 LYS A C 1
ATOM 1446 O O . LYS A 1 183 ? -12.419 12.403 4.540 1.00 93.38 183 LYS A O 1
ATOM 1451 N N . TYR A 1 184 ? -10.288 12.585 3.891 1.00 94.88 184 TYR A N 1
ATOM 1452 C CA . TYR A 1 184 ? -10.262 11.282 3.240 1.00 94.88 184 TYR A CA 1
ATOM 1453 C C . TYR A 1 184 ? -10.341 10.146 4.270 1.00 94.88 184 TYR A C 1
ATOM 1455 O O . TYR A 1 184 ? -11.127 9.212 4.114 1.00 94.88 184 TYR A O 1
ATOM 1463 N N . PHE A 1 185 ? -9.632 10.272 5.394 1.00 96.38 185 PHE A N 1
ATOM 1464 C CA . PHE A 1 185 ? -9.713 9.307 6.494 1.00 96.38 185 PHE A CA 1
ATOM 1465 C C . PHE A 1 185 ? -11.086 9.294 7.182 1.00 96.38 185 PHE A C 1
ATOM 1467 O O . PHE A 1 185 ? -11.552 8.230 7.590 1.00 96.38 185 PHE A O 1
ATOM 1474 N N . GLU A 1 186 ? -11.783 10.430 7.261 1.00 97.38 186 GLU A N 1
ATOM 1475 C CA . GLU A 1 186 ? -13.184 10.487 7.709 1.00 97.38 186 GLU A CA 1
ATOM 1476 C C . GLU A 1 186 ? -14.119 9.725 6.766 1.00 97.38 186 GLU A C 1
ATOM 1478 O O . GLU A 1 186 ? -14.979 8.967 7.222 1.00 97.38 186 GLU A O 1
ATOM 1483 N N . LEU A 1 187 ? -13.942 9.901 5.453 1.00 98.12 187 LEU A N 1
ATOM 1484 C CA . LEU A 1 187 ? -14.701 9.177 4.438 1.00 98.12 187 LEU A CA 1
ATOM 1485 C C . LEU A 1 187 ? -14.460 7.667 4.536 1.00 98.12 187 LEU A C 1
ATOM 1487 O O . LEU A 1 187 ? -15.421 6.896 4.572 1.00 98.12 187 LEU A O 1
ATOM 1491 N N . MET A 1 188 ? -13.201 7.242 4.668 1.00 98.38 188 MET A N 1
ATOM 1492 C CA . MET A 1 188 ? -12.861 5.836 4.890 1.00 98.38 188 MET A CA 1
ATOM 1493 C C . MET A 1 188 ? -13.482 5.298 6.184 1.00 98.38 188 MET A C 1
ATOM 1495 O O . MET A 1 188 ? -14.125 4.250 6.163 1.00 98.38 188 MET A O 1
ATOM 1499 N N . LYS A 1 189 ? -13.375 6.033 7.300 1.00 98.38 189 LYS A N 1
ATOM 1500 C CA . LYS A 1 189 ? -13.998 5.653 8.577 1.00 98.38 189 LYS A CA 1
ATOM 1501 C C . LYS A 1 189 ? -15.507 5.451 8.441 1.00 98.38 189 LYS A C 1
ATOM 1503 O O . LYS A 1 189 ? -16.035 4.485 8.981 1.00 98.38 189 LYS A O 1
ATOM 1508 N N . ASN A 1 190 ? -16.195 6.345 7.730 1.00 98.38 190 ASN A N 1
ATOM 1509 C CA . ASN A 1 190 ? -17.636 6.240 7.503 1.00 98.38 190 ASN A CA 1
ATOM 1510 C C . ASN A 1 190 ? -17.993 5.026 6.636 1.00 98.38 190 ASN A C 1
ATOM 1512 O O . ASN A 1 190 ? -19.008 4.372 6.882 1.00 98.38 190 ASN A O 1
ATOM 1516 N N . ALA A 1 191 ? -17.168 4.720 5.632 1.00 98.69 191 ALA A N 1
ATOM 1517 C CA . ALA A 1 191 ? -17.360 3.595 4.724 1.00 98.69 191 ALA A CA 1
ATOM 1518 C C . ALA A 1 191 ? -17.096 2.225 5.380 1.00 98.69 191 ALA A C 1
ATOM 1520 O O . ALA A 1 191 ? -17.655 1.220 4.924 1.00 98.69 191 ALA A O 1
ATOM 1521 N N . LEU A 1 192 ? -16.291 2.175 6.446 1.00 98.81 192 LEU A N 1
ATOM 1522 C CA . LEU A 1 192 ? -16.015 0.960 7.211 1.00 98.81 192 LEU A CA 1
ATOM 1523 C C . LEU A 1 192 ? -17.221 0.483 8.028 1.00 98.81 192 LEU A C 1
ATOM 1525 O O . LEU A 1 192 ? -18.000 1.265 8.574 1.00 98.81 192 LEU A O 1
ATOM 1529 N N . ARG A 1 193 ? -17.335 -0.838 8.157 1.00 98.56 193 ARG A N 1
ATOM 1530 C CA . ARG A 1 193 ? -18.202 -1.504 9.132 1.00 98.56 193 ARG A CA 1
ATOM 1531 C C . ARG A 1 193 ? -17.610 -1.435 10.544 1.00 98.56 193 ARG A C 1
ATOM 1533 O O . ARG A 1 193 ? -16.404 -1.229 10.684 1.00 98.56 193 ARG A O 1
ATOM 1540 N N . PRO A 1 194 ? -18.408 -1.644 11.611 1.00 97.56 194 PRO A N 1
ATOM 1541 C CA . PRO A 1 194 ? -17.872 -1.845 12.954 1.00 97.56 194 PRO A CA 1
ATOM 1542 C C . PRO A 1 194 ? -16.840 -2.977 12.969 1.00 97.56 194 PRO A C 1
ATOM 1544 O O . PRO A 1 194 ? -17.131 -4.078 12.510 1.00 97.56 194 PRO A O 1
ATOM 1547 N N . GLY A 1 195 ? -15.643 -2.716 13.496 1.00 97.19 195 GLY A N 1
ATOM 1548 C CA . GLY A 1 195 ? -14.535 -3.676 13.417 1.00 97.19 195 GLY A CA 1
ATOM 1549 C C . GLY A 1 195 ? -13.644 -3.510 12.192 1.00 97.19 195 GLY A C 1
ATOM 1550 O O . GLY A 1 195 ? -12.585 -4.126 12.136 1.00 97.19 195 GLY A O 1
ATOM 1551 N N . GLY A 1 196 ? -14.038 -2.659 11.248 1.00 98.69 196 GLY A N 1
ATOM 1552 C CA . GLY A 1 196 ? -13.326 -2.467 10.001 1.00 98.69 196 GLY A CA 1
ATOM 1553 C C . GLY A 1 196 ? -11.957 -1.816 10.178 1.00 98.69 196 GLY A C 1
ATOM 1554 O O . GLY A 1 196 ? -11.733 -1.043 11.123 1.00 98.69 196 GLY A O 1
ATOM 1555 N N . ILE A 1 197 ? -11.067 -2.136 9.239 1.00 98.88 197 ILE A N 1
ATOM 1556 C CA . ILE A 1 197 ? -9.661 -1.724 9.222 1.00 98.88 197 ILE A CA 1
ATOM 1557 C C . ILE A 1 197 ? -9.358 -0.981 7.920 1.00 98.88 197 ILE A C 1
ATOM 1559 O O . ILE A 1 197 ? -9.744 -1.410 6.836 1.00 98.88 197 ILE A O 1
ATOM 1563 N N . VAL A 1 198 ? -8.636 0.126 8.024 1.00 98.44 198 VAL A N 1
ATOM 1564 C CA . VAL A 1 198 ? -8.038 0.831 6.888 1.00 98.44 198 VAL A CA 1
ATOM 1565 C C . VAL A 1 198 ? -6.537 0.615 6.907 1.00 98.44 198 VAL A C 1
ATOM 1567 O O . VAL A 1 198 ? -5.921 0.637 7.975 1.00 98.44 198 VAL A O 1
ATOM 1570 N N . THR A 1 199 ? -5.947 0.479 5.724 1.00 98.62 199 THR A N 1
ATOM 1571 C CA . THR A 1 199 ? -4.532 0.767 5.523 1.00 98.62 199 THR A CA 1
ATOM 1572 C C . THR A 1 199 ? -4.325 1.700 4.339 1.00 98.62 199 THR A C 1
ATOM 1574 O O . THR A 1 199 ? -5.084 1.669 3.368 1.00 98.62 199 THR A O 1
ATOM 1577 N N . THR A 1 200 ? -3.283 2.512 4.417 1.00 97.88 200 THR A N 1
ATOM 1578 C CA . THR A 1 200 ? -2.769 3.298 3.297 1.00 97.88 200 THR A CA 1
ATOM 1579 C C . THR A 1 200 ? -1.281 3.010 3.136 1.00 97.88 200 THR A C 1
ATOM 1581 O O . THR A 1 200 ? -0.609 2.683 4.125 1.00 97.88 200 THR A O 1
ATOM 1584 N N . GLN A 1 201 ? -0.744 3.198 1.926 1.00 96.19 201 GLN A N 1
ATOM 1585 C CA . GLN A 1 201 ? 0.671 3.550 1.783 1.00 96.19 201 GLN A CA 1
ATOM 1586 C C . GLN A 1 201 ? 0.977 4.687 2.779 1.00 96.19 201 GLN A C 1
ATOM 1588 O O . GLN A 1 201 ? 0.154 5.578 3.009 1.00 96.19 201 GLN A O 1
ATOM 1593 N N . GLY A 1 202 ? 2.097 4.567 3.485 1.00 96.06 202 GLY A N 1
ATOM 1594 C CA . GLY A 1 202 ? 2.434 5.402 4.634 1.00 96.06 202 GLY A CA 1
ATOM 1595 C C . GLY A 1 202 ? 3.798 6.061 4.527 1.00 96.06 202 GLY A C 1
ATOM 1596 O O . GLY A 1 202 ? 4.335 6.442 5.558 1.00 96.06 202 GLY A O 1
ATOM 1597 N N . GLU A 1 203 ? 4.360 6.181 3.325 1.00 97.00 203 GLU A N 1
ATOM 1598 C CA . GLU A 1 203 ? 5.647 6.834 3.074 1.00 97.00 203 GLU A CA 1
ATOM 1599 C C . GLU A 1 203 ? 6.869 6.241 3.800 1.00 97.00 203 GLU A C 1
ATOM 1601 O O . GLU A 1 203 ? 6.793 5.275 4.552 1.00 97.00 203 GLU A O 1
ATOM 1606 N N . CYS A 1 204 ? 8.063 6.772 3.531 1.00 98.19 204 CYS A N 1
ATOM 1607 C CA . CYS A 1 204 ? 9.311 6.238 4.071 1.00 98.19 204 CYS A CA 1
ATOM 1608 C C . CYS A 1 204 ? 9.755 6.963 5.352 1.00 98.19 204 CYS A C 1
ATOM 1610 O O . CYS A 1 204 ? 10.108 8.137 5.322 1.00 98.19 204 CYS A O 1
ATOM 1612 N N . GLN A 1 205 ? 9.859 6.247 6.476 1.00 98.19 205 GLN A N 1
ATOM 1613 C CA . GLN A 1 205 ? 10.364 6.780 7.761 1.00 98.19 205 GLN A CA 1
ATOM 1614 C C . GLN A 1 205 ? 11.756 7.445 7.716 1.00 98.19 205 GLN A C 1
ATOM 1616 O O . GLN A 1 205 ? 12.058 8.254 8.589 1.00 98.19 205 GLN A O 1
ATOM 1621 N N . TRP A 1 206 ? 12.602 7.132 6.727 1.00 98.25 206 TRP A N 1
ATOM 1622 C CA . TRP A 1 206 ? 13.903 7.797 6.548 1.00 98.25 206 TRP A CA 1
ATOM 1623 C C . TRP A 1 206 ? 13.803 9.165 5.867 1.00 98.25 206 TRP A C 1
ATOM 1625 O O . TRP A 1 206 ? 14.736 9.955 5.970 1.00 98.25 206 TRP A O 1
ATOM 1635 N N . LEU A 1 207 ? 12.703 9.429 5.162 1.00 96.94 207 LEU A N 1
ATOM 1636 C CA . LEU A 1 207 ? 12.529 10.606 4.308 1.00 96.94 207 LEU A CA 1
ATOM 1637 C C . LEU A 1 207 ? 11.394 11.510 4.806 1.00 96.94 207 LEU A C 1
ATOM 1639 O O . LEU A 1 207 ? 11.521 12.730 4.829 1.00 96.94 207 LEU A O 1
ATOM 1643 N N . HIS A 1 208 ? 10.289 10.910 5.246 1.00 96.75 208 HIS A N 1
ATOM 1644 C CA . HIS A 1 208 ? 8.988 11.563 5.381 1.00 96.75 208 HIS A CA 1
ATOM 1645 C C . HIS A 1 208 ? 8.440 11.498 6.817 1.00 96.75 208 HIS A C 1
ATOM 1647 O O . HIS A 1 208 ? 7.230 11.506 7.032 1.00 96.75 208 HIS A O 1
ATOM 1653 N N . LEU A 1 209 ? 9.315 11.447 7.830 1.00 96.44 209 LEU A N 1
ATOM 1654 C CA . LEU A 1 209 ? 8.911 11.255 9.232 1.00 96.44 209 LEU A CA 1
ATOM 1655 C C . LEU A 1 209 ? 7.929 12.325 9.747 1.00 96.44 209 LEU A C 1
ATOM 1657 O O . LEU A 1 209 ? 7.028 12.007 10.520 1.00 96.44 209 LEU A O 1
ATOM 1661 N N . HIS A 1 210 ? 8.068 13.572 9.284 1.00 93.56 210 HIS A N 1
ATOM 1662 C CA . HIS A 1 210 ? 7.133 14.660 9.594 1.00 93.56 210 HIS A CA 1
ATOM 1663 C C . HIS A 1 210 ? 5.719 14.386 9.071 1.00 93.56 210 HIS A C 1
ATOM 1665 O O . HIS A 1 210 ? 4.760 14.512 9.828 1.00 93.56 210 HIS A O 1
ATOM 1671 N N . LEU A 1 211 ? 5.604 13.970 7.806 1.00 92.31 211 LEU A N 1
ATOM 1672 C CA . LEU A 1 211 ? 4.325 13.620 7.193 1.00 92.31 211 LEU A CA 1
ATOM 1673 C C . LEU A 1 211 ? 3.700 12.412 7.899 1.00 92.31 211 LEU A C 1
ATOM 1675 O O . LEU A 1 211 ? 2.525 12.445 8.242 1.00 92.31 211 LEU A O 1
ATOM 1679 N N . ILE A 1 212 ? 4.493 11.378 8.197 1.00 96.38 212 ILE A N 1
ATOM 1680 C CA . ILE A 1 212 ? 4.020 10.197 8.936 1.00 96.38 212 ILE A CA 1
ATOM 1681 C C . ILE A 1 212 ? 3.427 10.607 10.290 1.00 96.38 212 ILE A C 1
ATOM 1683 O O . ILE A 1 212 ? 2.330 10.167 10.636 1.00 96.38 212 ILE A O 1
ATOM 1687 N N . ALA A 1 213 ? 4.118 11.470 11.044 1.00 95.44 213 ALA A N 1
ATOM 1688 C CA . ALA A 1 213 ? 3.633 11.954 12.334 1.00 95.44 213 ALA A CA 1
ATOM 1689 C C . ALA A 1 213 ? 2.327 12.757 12.205 1.00 95.44 213 ALA A C 1
ATOM 1691 O O . ALA A 1 213 ? 1.404 12.538 12.989 1.00 95.44 213 ALA A O 1
ATOM 1692 N N . GLU A 1 214 ? 2.229 13.640 11.207 1.00 91.75 214 GLU A N 1
ATOM 1693 C CA . GLU A 1 214 ? 1.024 14.430 10.926 1.00 91.75 214 GLU A CA 1
ATOM 1694 C C . GLU A 1 214 ? -0.173 13.529 10.589 1.00 91.75 214 GLU A C 1
ATOM 1696 O O . GLU A 1 214 ? -1.246 13.666 11.185 1.00 91.75 214 GLU A O 1
ATOM 1701 N N . VAL A 1 215 ? 0.025 12.549 9.699 1.00 93.19 215 VAL A N 1
ATOM 1702 C CA . VAL A 1 215 ? -1.021 11.592 9.322 1.00 93.19 215 VAL A CA 1
ATOM 1703 C C . VAL A 1 215 ? -1.467 10.765 10.522 1.00 93.19 215 VAL A C 1
ATOM 1705 O O . VAL A 1 215 ? -2.667 10.636 10.781 1.00 93.19 215 VAL A O 1
ATOM 1708 N N . GLN A 1 216 ? -0.524 10.246 11.312 1.00 95.06 216 GLN A N 1
ATOM 1709 C CA . GLN A 1 216 ? -0.854 9.513 12.531 1.00 95.06 216 GLN A CA 1
ATOM 1710 C C . GLN A 1 216 ? -1.608 10.374 13.550 1.00 95.06 216 GLN A C 1
ATOM 1712 O O . GLN A 1 216 ? -2.525 9.869 14.201 1.00 95.06 216 GLN A O 1
ATOM 1717 N N . GLU A 1 217 ? -1.255 11.652 13.707 1.00 92.06 217 GLU A N 1
ATOM 1718 C CA . GLU A 1 217 ? -1.927 12.555 14.643 1.00 92.06 217 GLU A CA 1
ATOM 1719 C C . GLU A 1 217 ? -3.415 12.687 14.318 1.00 92.06 217 GLU A C 1
ATOM 1721 O O . GLU A 1 217 ? -4.261 12.414 15.180 1.00 92.06 217 GLU A O 1
ATOM 1726 N N . TYR A 1 218 ? -3.764 13.056 13.083 1.00 89.50 218 TYR A N 1
ATOM 1727 C CA . TYR A 1 218 ? -5.177 13.200 12.750 1.00 89.50 218 TYR A CA 1
ATOM 1728 C C . TYR A 1 218 ? -5.881 11.838 12.679 1.00 89.50 218 TYR A C 1
ATOM 1730 O O . TYR A 1 218 ? -7.044 11.746 13.077 1.00 89.50 218 TYR A O 1
ATOM 1738 N N . CYS A 1 219 ? -5.197 10.754 12.291 1.00 95.50 219 CYS A N 1
ATOM 1739 C CA . CYS A 1 219 ? -5.766 9.405 12.350 1.00 95.50 219 CYS A CA 1
ATOM 1740 C C . CYS A 1 219 ? -6.175 9.040 13.779 1.00 95.50 219 CYS A C 1
ATOM 1742 O O . CYS A 1 219 ? -7.262 8.504 13.977 1.00 95.50 219 CYS A O 1
ATOM 1744 N N . ARG A 1 220 ? -5.374 9.390 14.796 1.00 95.31 220 ARG A N 1
ATOM 1745 C CA . ARG A 1 220 ? -5.702 9.131 16.213 1.00 95.31 220 ARG A CA 1
ATOM 1746 C C . ARG A 1 220 ? -6.884 9.954 16.716 1.00 95.31 220 ARG A C 1
ATOM 1748 O O . ARG A 1 220 ? -7.522 9.574 17.694 1.00 95.31 220 ARG A O 1
ATOM 1755 N N . SER A 1 221 ? -7.207 11.063 16.051 1.00 93.62 221 SER A N 1
ATOM 1756 C CA . SER A 1 221 ? -8.441 11.808 16.328 1.00 93.62 221 SER A CA 1
ATOM 1757 C C . SER A 1 221 ? -9.695 11.109 15.781 1.00 93.62 221 SER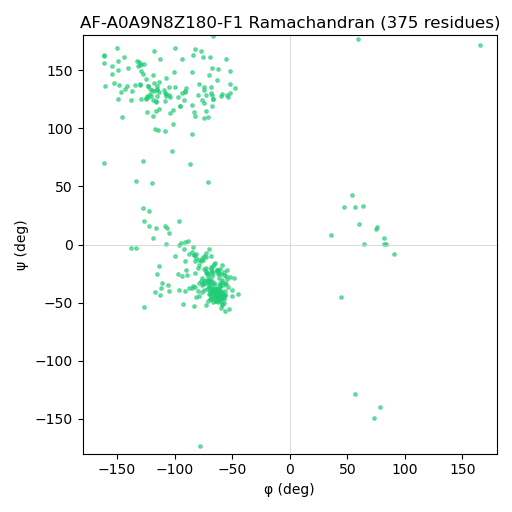 A C 1
ATOM 1759 O O . SER A 1 221 ? -10.804 11.359 16.259 1.00 93.62 221 SER A O 1
ATOM 1761 N N . LEU A 1 222 ? -9.525 10.209 14.805 1.00 95.81 222 LEU A N 1
ATOM 1762 C CA . LEU A 1 222 ? -10.604 9.514 14.107 1.00 95.81 222 LEU A CA 1
ATOM 1763 C C . LEU A 1 222 ? -10.749 8.055 14.552 1.00 95.81 222 LEU A C 1
ATOM 1765 O O . LEU A 1 222 ? -11.875 7.579 14.700 1.00 95.81 222 LEU A O 1
ATOM 1769 N N . PHE A 1 223 ? -9.654 7.342 14.780 1.00 98.12 223 PHE A N 1
ATOM 1770 C CA . PHE A 1 223 ? -9.634 5.909 15.049 1.00 98.12 223 PHE A CA 1
ATOM 1771 C C . PHE A 1 223 ? -9.077 5.615 16.445 1.00 98.12 223 PHE A C 1
ATOM 1773 O O . PHE A 1 223 ? -8.086 6.224 16.847 1.00 98.12 223 PHE A O 1
ATOM 1780 N N . PRO A 1 224 ? -9.673 4.667 17.191 1.00 97.81 224 PRO A N 1
ATOM 1781 C CA . PRO A 1 224 ? -9.151 4.263 18.495 1.00 97.81 224 PRO A CA 1
ATOM 1782 C C . PRO A 1 224 ? -7.804 3.530 18.428 1.00 97.81 224 PRO A C 1
ATOM 1784 O O . PRO A 1 224 ? -7.090 3.505 19.426 1.00 97.81 224 PRO A O 1
ATOM 1787 N N . VAL A 1 225 ? -7.461 2.925 17.287 1.00 98.50 225 VAL A N 1
ATOM 1788 C CA . VAL A 1 225 ? -6.188 2.220 17.079 1.00 98.50 225 VAL A CA 1
ATOM 1789 C C . VAL A 1 225 ? -5.552 2.738 15.798 1.00 98.50 225 VAL A C 1
ATOM 1791 O O . VAL A 1 225 ? -6.191 2.702 14.746 1.00 98.50 225 VAL A O 1
ATOM 1794 N N . VAL A 1 226 ? -4.306 3.203 15.904 1.00 98.38 226 VAL A N 1
ATOM 1795 C CA . VAL A 1 226 ? -3.488 3.704 14.795 1.00 98.38 226 VAL A CA 1
ATOM 1796 C C . VAL A 1 226 ? -2.075 3.175 14.967 1.00 98.38 226 VAL A C 1
ATOM 1798 O O . VAL A 1 226 ? -1.459 3.396 16.008 1.00 98.38 226 VAL A O 1
ATOM 1801 N N . GLU A 1 227 ? -1.566 2.498 13.949 1.00 98.44 227 GLU A N 1
ATOM 1802 C CA . GLU A 1 227 ? -0.235 1.901 13.942 1.00 98.44 227 GLU A CA 1
ATOM 1803 C C . GLU A 1 227 ? 0.503 2.241 12.647 1.00 98.44 227 GLU A C 1
ATOM 1805 O O . GLU A 1 227 ? -0.110 2.572 11.632 1.00 98.44 227 GLU A O 1
ATOM 1810 N N . TYR A 1 228 ? 1.831 2.167 12.697 1.00 98.75 228 TYR A N 1
ATOM 1811 C CA . TYR A 1 228 ? 2.693 2.288 11.526 1.00 98.75 228 TYR A CA 1
ATOM 1812 C C . TYR A 1 228 ? 3.571 1.045 11.423 1.00 98.75 228 TYR A C 1
ATOM 1814 O O . TYR A 1 228 ? 4.226 0.658 12.395 1.00 98.75 228 TYR A O 1
ATOM 1822 N N . ALA A 1 229 ? 3.556 0.433 10.247 1.00 98.88 229 ALA A N 1
ATOM 1823 C CA . ALA A 1 229 ? 4.416 -0.678 9.870 1.00 98.88 229 ALA A CA 1
ATOM 1824 C C . ALA A 1 229 ? 5.288 -0.265 8.683 1.00 98.88 229 ALA A C 1
ATOM 1826 O O . ALA A 1 229 ? 5.012 0.742 8.036 1.00 98.88 229 ALA A O 1
ATOM 1827 N N . TYR A 1 230 ? 6.319 -1.040 8.363 1.00 98.88 230 TYR A N 1
ATOM 1828 C CA . TYR A 1 230 ? 7.095 -0.829 7.144 1.00 98.88 230 TYR A CA 1
ATOM 1829 C C . TYR A 1 230 ? 7.559 -2.143 6.519 1.00 98.88 230 TYR A C 1
ATOM 1831 O O . TYR A 1 230 ? 7.593 -3.187 7.169 1.00 98.88 230 TYR A O 1
ATOM 1839 N N . THR A 1 231 ? 7.928 -2.076 5.245 1.00 98.81 231 THR A N 1
ATOM 1840 C CA . THR A 1 231 ? 8.553 -3.172 4.507 1.00 98.81 231 THR A CA 1
ATOM 1841 C C . THR A 1 231 ? 9.793 -2.691 3.769 1.00 98.81 231 THR A C 1
ATOM 1843 O O . THR A 1 231 ? 9.917 -1.503 3.469 1.00 98.81 231 THR A O 1
ATOM 1846 N N . THR A 1 232 ? 10.709 -3.604 3.454 1.00 98.88 232 THR A N 1
ATOM 1847 C CA . THR A 1 232 ? 11.845 -3.311 2.576 1.00 98.88 232 THR A CA 1
ATOM 1848 C C . THR A 1 232 ? 11.504 -3.684 1.144 1.00 98.88 232 THR A C 1
ATOM 1850 O O . THR A 1 232 ? 11.072 -4.806 0.881 1.00 98.88 232 THR A O 1
ATOM 1853 N N . ILE A 1 233 ? 11.737 -2.768 0.216 1.00 98.69 233 ILE A N 1
ATOM 1854 C CA . ILE A 1 233 ? 11.497 -2.945 -1.214 1.00 98.69 233 ILE A CA 1
ATOM 1855 C C . ILE A 1 233 ? 12.592 -2.164 -1.957 1.00 98.69 233 ILE A C 1
ATOM 1857 O O . ILE A 1 233 ? 12.619 -0.934 -1.878 1.00 98.69 233 ILE A O 1
ATOM 1861 N N . PRO A 1 234 ? 13.547 -2.857 -2.608 1.00 98.75 234 PRO A N 1
ATOM 1862 C CA . PRO A 1 234 ? 14.736 -2.232 -3.180 1.00 98.75 234 PRO A CA 1
ATOM 1863 C C . PRO A 1 234 ? 14.473 -1.061 -4.124 1.00 98.75 234 PRO A C 1
ATOM 1865 O O . PRO A 1 234 ? 15.262 -0.117 -4.119 1.00 98.75 234 PRO A O 1
ATOM 1868 N N . THR A 1 235 ? 13.408 -1.111 -4.930 1.00 98.44 235 THR A N 1
ATOM 1869 C CA . THR A 1 235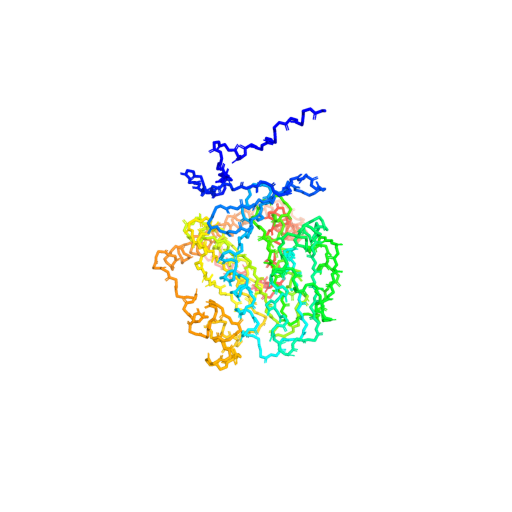 ? 1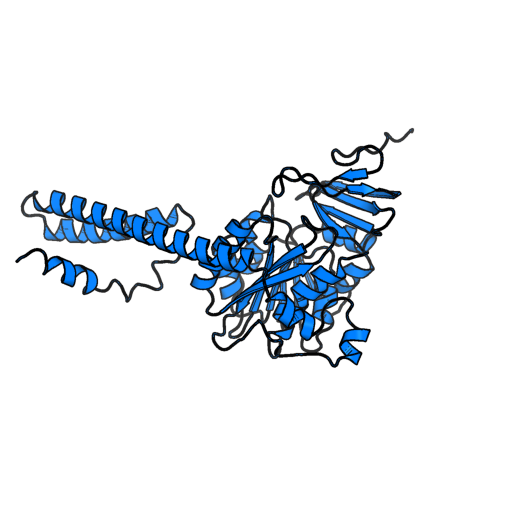3.168 -0.085 -5.953 1.00 98.44 235 THR A CA 1
ATOM 1870 C C . THR A 1 235 ? 12.370 1.122 -5.489 1.00 98.44 235 THR A C 1
ATOM 1872 O O . THR A 1 235 ? 12.099 1.993 -6.308 1.00 98.44 235 THR A O 1
ATOM 1875 N N . TYR A 1 236 ? 11.996 1.200 -4.213 1.00 98.06 236 TYR A N 1
ATOM 1876 C CA . TYR A 1 236 ? 11.407 2.420 -3.662 1.00 98.06 236 TYR A CA 1
ATOM 1877 C C . TYR A 1 236 ? 12.469 3.322 -3.024 1.00 98.06 236 TYR A C 1
ATOM 1879 O O . TYR A 1 236 ? 13.547 2.847 -2.642 1.00 98.06 236 TYR A O 1
ATOM 1887 N N . PRO A 1 237 ? 12.184 4.625 -2.861 1.00 96.69 237 PRO A N 1
ATOM 1888 C CA . PRO A 1 237 ? 13.122 5.581 -2.285 1.00 96.69 237 PRO A CA 1
ATOM 1889 C C . PRO A 1 237 ? 13.639 5.147 -0.911 1.00 96.69 237 PRO A C 1
ATOM 1891 O O . PRO A 1 237 ? 12.883 4.813 0.002 1.00 96.69 237 PRO A O 1
ATOM 1894 N N . SER A 1 238 ? 14.964 5.149 -0.761 1.00 97.88 238 SER A N 1
ATOM 1895 C CA . SER A 1 238 ? 15.661 4.644 0.433 1.00 97.88 238 SER A CA 1
ATOM 1896 C C . SER A 1 238 ? 15.418 3.153 0.746 1.00 97.88 238 SER A C 1
ATOM 1898 O O . SER A 1 238 ? 15.712 2.706 1.854 1.00 97.88 238 SER A O 1
ATOM 1900 N N . GLY A 1 239 ? 14.935 2.366 -0.223 1.00 98.44 239 GLY A N 1
ATOM 1901 C CA . GLY A 1 239 ? 14.847 0.902 -0.172 1.00 98.44 239 GLY A CA 1
ATOM 1902 C C . GLY A 1 239 ? 13.738 0.335 0.720 1.00 98.44 239 GLY A C 1
ATOM 1903 O O . GLY A 1 239 ? 13.769 -0.850 1.066 1.00 98.44 239 GLY A O 1
ATOM 1904 N N . GLN A 1 240 ? 12.784 1.160 1.153 1.00 98.69 240 GLN A N 1
ATOM 1905 C CA . GLN A 1 240 ? 11.691 0.752 2.036 1.00 98.69 240 GLN A CA 1
ATOM 1906 C C . GLN A 1 240 ? 10.528 1.743 2.004 1.00 98.69 240 GLN A C 1
ATOM 1908 O O . GLN A 1 240 ? 10.699 2.907 1.653 1.00 98.69 240 GLN A O 1
ATOM 1913 N N . ILE A 1 241 ? 9.361 1.296 2.463 1.00 98.75 241 ILE A N 1
ATOM 1914 C CA . ILE A 1 241 ? 8.173 2.141 2.606 1.00 98.75 241 ILE A CA 1
ATOM 1915 C C . ILE A 1 241 ? 7.293 1.677 3.757 1.00 98.75 241 ILE A C 1
ATOM 1917 O O . ILE A 1 241 ? 7.385 0.534 4.211 1.00 98.75 241 ILE A O 1
ATOM 1921 N N . GLY A 1 242 ? 6.482 2.595 4.256 1.00 98.69 242 GLY A N 1
ATOM 1922 C CA . GLY A 1 242 ? 5.593 2.420 5.383 1.00 98.69 242 GLY A CA 1
ATOM 1923 C C . GLY A 1 242 ? 4.151 2.149 4.996 1.00 98.69 242 GLY A C 1
ATOM 1924 O O . GLY A 1 242 ? 3.736 2.341 3.854 1.00 98.69 242 GLY A O 1
ATOM 1925 N N . PHE A 1 243 ? 3.381 1.763 6.005 1.00 98.81 243 PHE A N 1
ATOM 1926 C CA . PHE A 1 243 ? 1.937 1.599 5.952 1.00 98.81 243 PHE A CA 1
ATOM 1927 C C . PHE A 1 243 ? 1.336 2.182 7.220 1.00 98.81 243 PHE A C 1
ATOM 1929 O O . PHE A 1 243 ? 1.784 1.862 8.325 1.00 98.81 243 PHE A O 1
ATOM 1936 N N . ILE A 1 244 ? 0.300 3.002 7.075 1.00 98.56 244 ILE A N 1
ATOM 1937 C CA . ILE A 1 244 ? -0.493 3.469 8.213 1.00 98.56 244 ILE A CA 1
ATOM 1938 C C . ILE A 1 244 ? -1.717 2.573 8.307 1.00 98.56 244 ILE A C 1
ATOM 1940 O O . ILE A 1 244 ? -2.422 2.369 7.320 1.00 98.56 244 ILE A O 1
ATOM 1944 N N . LEU A 1 245 ? -1.951 2.003 9.488 1.00 98.75 245 LEU A N 1
ATOM 1945 C CA . LEU A 1 245 ? -3.075 1.115 9.760 1.00 98.75 245 LEU A CA 1
ATOM 1946 C C . LEU A 1 245 ? -3.972 1.716 10.828 1.00 98.75 245 LEU A C 1
ATOM 1948 O O . LEU A 1 245 ? -3.499 2.136 11.881 1.00 98.75 245 LEU A O 1
ATOM 1952 N N . CYS A 1 246 ? -5.273 1.717 10.568 1.00 98.69 246 CYS A N 1
ATOM 1953 C CA . CYS A 1 246 ? -6.283 2.262 11.462 1.00 98.69 246 CYS A CA 1
ATOM 1954 C C . CYS A 1 246 ? -7.407 1.248 11.669 1.00 98.69 246 CYS A C 1
ATOM 1956 O O . CYS A 1 246 ? -7.871 0.640 10.709 1.00 98.69 246 CYS A O 1
ATOM 1958 N N . SER A 1 247 ? -7.896 1.092 12.899 1.00 98.56 247 SER A N 1
ATOM 1959 C CA . SER A 1 247 ? -9.062 0.246 13.187 1.00 98.56 247 SER A CA 1
ATOM 1960 C C . SER A 1 247 ? -10.139 1.023 13.918 1.00 98.56 247 SER A C 1
ATOM 1962 O O . SER A 1 247 ? -9.856 1.840 14.794 1.00 98.56 247 SER A O 1
ATOM 1964 N N . THR A 1 248 ? -11.394 0.734 13.584 1.00 98.38 248 THR A N 1
ATOM 1965 C CA . THR A 1 248 ? -12.562 1.246 14.314 1.00 98.38 248 THR A CA 1
ATOM 1966 C C . THR A 1 248 ? -12.797 0.526 15.644 1.00 98.38 248 THR A C 1
ATOM 1968 O O . THR A 1 248 ? -13.585 1.006 16.459 1.00 98.38 248 THR A O 1
ATOM 1971 N N . ASN A 1 249 ? -12.119 -0.600 15.892 1.00 97.50 249 ASN A N 1
ATOM 1972 C CA . ASN A 1 249 ? -12.277 -1.386 17.110 1.00 97.50 249 ASN A CA 1
ATOM 1973 C C . ASN A 1 249 ? -11.131 -1.138 18.108 1.00 97.50 249 ASN A C 1
ATOM 1975 O O . ASN A 1 249 ? -9.996 -1.521 17.820 1.00 97.50 249 ASN A O 1
ATOM 1979 N N . PRO A 1 250 ? -11.413 -0.573 19.300 1.00 97.38 250 PRO A N 1
ATOM 1980 C CA . PRO A 1 250 ? -10.395 -0.294 20.315 1.00 97.38 250 PRO A CA 1
ATOM 1981 C C . PRO A 1 250 ? -9.732 -1.545 20.908 1.00 97.38 250 PRO A C 1
ATOM 1983 O O . PRO A 1 250 ? -8.695 -1.418 21.550 1.00 97.38 250 PRO A O 1
ATOM 1986 N N . SER A 1 251 ? -10.314 -2.740 20.745 1.00 96.69 251 SER A N 1
ATOM 1987 C CA . SER A 1 251 ? -9.741 -3.976 21.295 1.00 96.69 251 SER A CA 1
ATOM 1988 C C . SER A 1 251 ? -8.730 -4.659 20.373 1.00 96.69 251 SER A C 1
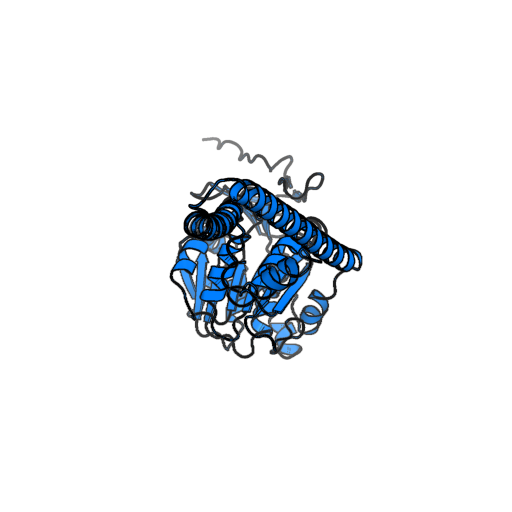ATOM 1990 O O . SER A 1 251 ? -8.100 -5.634 20.783 1.00 96.69 251 SER A O 1
ATOM 1992 N N . TYR A 1 252 ? -8.575 -4.191 19.132 1.00 96.94 252 TYR A N 1
ATOM 1993 C CA . TYR A 1 252 ? -7.673 -4.824 18.173 1.00 96.94 252 TYR A CA 1
ATOM 1994 C C . TYR A 1 252 ? -6.220 -4.437 18.433 1.00 96.94 252 TYR A C 1
ATOM 1996 O O . TYR A 1 252 ? -5.896 -3.275 18.660 1.00 96.94 252 TYR A O 1
ATOM 2004 N N . ASN A 1 253 ? -5.335 -5.428 18.332 1.00 97.38 253 ASN A N 1
ATOM 2005 C CA . ASN A 1 253 ? -3.895 -5.223 18.286 1.00 97.38 253 ASN A CA 1
ATOM 2006 C C . ASN A 1 253 ? -3.407 -5.514 16.866 1.00 97.38 253 ASN A C 1
ATOM 2008 O O . ASN A 1 253 ? -3.169 -6.668 16.525 1.00 97.38 253 ASN A O 1
ATOM 2012 N N . LEU A 1 254 ? -3.244 -4.464 16.060 1.00 98.38 254 LEU A N 1
ATOM 2013 C CA . LEU A 1 254 ? -2.843 -4.589 14.653 1.00 98.38 254 LEU A CA 1
ATOM 2014 C C . LEU A 1 254 ? -1.399 -5.072 14.474 1.00 98.38 254 LEU A C 1
ATOM 2016 O O . LEU A 1 254 ? -1.018 -5.389 13.360 1.00 98.38 254 LEU A O 1
ATOM 2020 N N . LYS A 1 255 ? -0.600 -5.142 15.550 1.00 98.56 255 LYS A N 1
ATOM 2021 C CA . LYS A 1 255 ? 0.780 -5.654 15.506 1.00 98.56 255 LYS A CA 1
ATOM 2022 C C . LYS A 1 255 ? 0.851 -7.168 15.476 1.00 98.56 255 LYS A C 1
ATOM 2024 O O . LYS A 1 255 ? 1.935 -7.710 15.296 1.00 98.56 255 LYS A O 1
ATOM 2029 N N . LYS A 1 256 ? -0.260 -7.848 15.764 1.00 98.00 256 LYS A N 1
ATOM 2030 C CA . LYS A 1 256 ? -0.329 -9.304 15.834 1.00 98.00 256 LYS A CA 1
ATOM 2031 C C . LYS A 1 256 ? -1.420 -9.796 14.891 1.00 98.00 256 LYS A C 1
ATOM 2033 O O . LYS A 1 256 ? -2.572 -9.392 15.059 1.00 98.00 256 LYS A O 1
ATOM 2038 N N . PRO A 1 257 ? -1.103 -10.703 13.957 1.00 97.62 257 PRO A N 1
ATOM 2039 C CA . PRO A 1 257 ? -2.107 -11.214 13.042 1.00 97.62 257 PRO A CA 1
ATOM 2040 C C . PRO A 1 257 ? -3.150 -12.042 13.815 1.00 97.62 257 PRO A C 1
ATOM 2042 O O . PRO A 1 257 ? -2.809 -12.989 14.525 1.00 97.62 257 PRO A O 1
ATOM 2045 N N . LEU A 1 258 ? -4.432 -11.691 13.675 1.00 96.69 258 LEU A N 1
ATOM 2046 C CA . LEU A 1 258 ? -5.566 -12.458 14.213 1.00 96.69 258 LEU A CA 1
ATOM 2047 C C . LEU A 1 258 ? -5.828 -13.732 13.406 1.00 96.69 258 LEU A C 1
ATOM 2049 O O . LEU A 1 258 ? -6.304 -14.728 13.949 1.00 96.69 258 LEU A O 1
ATOM 2053 N N . ARG A 1 259 ? -5.536 -13.687 12.105 1.00 96.50 259 ARG A N 1
ATOM 2054 C CA . ARG A 1 259 ? -5.593 -14.829 11.194 1.00 96.50 259 ARG A CA 1
ATOM 2055 C C . ARG A 1 259 ? -4.214 -15.099 10.619 1.00 96.50 259 ARG A C 1
ATOM 2057 O O . ARG A 1 259 ? -3.448 -14.174 10.375 1.00 96.50 259 ARG A O 1
ATOM 2064 N N . ARG A 1 260 ? -3.912 -16.369 10.382 1.00 94.75 260 ARG A N 1
ATOM 2065 C CA . ARG A 1 260 ? -2.668 -16.803 9.747 1.00 94.75 260 ARG A CA 1
ATOM 2066 C C . ARG A 1 260 ? -2.908 -18.074 8.952 1.00 94.75 260 ARG A C 1
ATOM 2068 O O . ARG A 1 260 ? -3.761 -18.877 9.329 1.00 94.75 260 ARG A O 1
ATOM 2075 N N . TRP A 1 261 ? -2.127 -18.231 7.901 1.00 97.00 261 TRP A N 1
ATOM 2076 C CA . TRP A 1 261 ? -1.930 -19.505 7.227 1.00 97.00 261 TRP A CA 1
ATOM 2077 C C . TRP A 1 261 ? -0.973 -20.387 8.044 1.00 97.00 261 TRP A C 1
ATOM 2079 O O . TRP A 1 261 ? -0.330 -19.905 8.985 1.00 97.00 261 TRP A O 1
ATOM 2089 N N . THR A 1 262 ? -0.890 -21.680 7.729 1.00 97.12 262 THR A N 1
ATOM 2090 C CA . THR A 1 262 ? 0.200 -22.522 8.255 1.00 97.12 262 THR A CA 1
ATOM 2091 C C . THR A 1 262 ? 1.537 -22.119 7.629 1.00 97.12 262 THR A C 1
ATOM 2093 O O . THR A 1 262 ? 1.562 -21.480 6.579 1.00 97.12 262 THR A O 1
ATOM 2096 N N . GLU A 1 263 ? 2.665 -22.499 8.238 1.00 96.00 263 GLU A N 1
ATOM 2097 C CA . GLU A 1 263 ? 3.987 -22.172 7.677 1.00 96.00 263 GLU A CA 1
ATOM 2098 C C . GLU A 1 263 ? 4.170 -22.780 6.266 1.00 96.00 263 GLU A C 1
ATOM 2100 O O . GLU A 1 263 ? 4.781 -22.160 5.395 1.00 96.00 263 GLU A O 1
ATOM 2105 N N . GLU A 1 264 ? 3.585 -23.954 5.993 1.00 97.31 264 GLU A N 1
ATOM 2106 C CA . GLU A 1 264 ? 3.598 -24.575 4.662 1.00 97.31 264 GLU A CA 1
ATOM 2107 C C . GLU A 1 264 ? 2.742 -23.814 3.641 1.00 97.31 264 GLU A C 1
ATOM 2109 O O . GLU A 1 264 ? 3.126 -23.683 2.476 1.00 97.31 264 GLU A O 1
ATOM 2114 N N . GLU A 1 265 ? 1.576 -23.321 4.059 1.00 97.19 265 GLU A N 1
ATOM 2115 C CA . GLU A 1 265 ? 0.710 -22.493 3.222 1.00 97.19 265 GLU A CA 1
ATOM 2116 C C . GLU A 1 265 ? 1.367 -21.142 2.916 1.00 97.19 265 GLU A C 1
ATOM 2118 O O . GLU A 1 265 ? 1.377 -20.733 1.755 1.00 97.19 265 GLU A O 1
ATOM 2123 N N . GLU A 1 266 ? 1.976 -20.488 3.913 1.00 96.75 266 GLU A N 1
ATOM 2124 C CA . GLU A 1 266 ? 2.752 -19.255 3.725 1.00 96.75 266 GLU A CA 1
ATOM 2125 C C . GLU A 1 266 ? 3.876 -19.478 2.704 1.00 96.75 266 GLU A C 1
ATOM 2127 O O . GLU A 1 266 ? 3.950 -18.752 1.715 1.00 96.75 266 GLU A O 1
ATOM 2132 N N . ALA A 1 267 ? 4.683 -20.534 2.865 1.00 95.75 267 ALA A N 1
ATOM 2133 C CA . ALA A 1 267 ? 5.784 -20.853 1.950 1.00 95.75 267 ALA A CA 1
ATOM 2134 C C . ALA A 1 267 ? 5.331 -21.151 0.508 1.00 95.75 267 ALA A C 1
ATOM 2136 O O . ALA A 1 267 ? 6.108 -21.003 -0.438 1.00 95.75 267 ALA A O 1
ATOM 2137 N N . LYS A 1 268 ? 4.084 -21.596 0.324 1.00 96.94 268 LYS A N 1
ATOM 2138 C CA . LYS A 1 268 ? 3.504 -21.879 -0.994 1.00 96.94 268 LYS A CA 1
ATOM 2139 C C . LYS A 1 268 ? 2.870 -20.644 -1.635 1.00 96.94 268 LYS A C 1
ATOM 2141 O O . LYS A 1 268 ? 2.903 -20.511 -2.859 1.00 96.94 268 LYS A O 1
ATOM 2146 N N . LEU A 1 269 ? 2.223 -19.800 -0.836 1.00 96.69 269 LEU A N 1
ATOM 2147 C CA . LEU A 1 269 ? 1.395 -18.693 -1.316 1.00 96.69 269 LEU A CA 1
ATOM 2148 C C . LEU A 1 269 ? 2.160 -17.372 -1.423 1.00 96.69 269 LEU A C 1
ATOM 2150 O O . LEU A 1 269 ? 1.763 -16.521 -2.226 1.00 96.69 269 LEU A O 1
ATOM 2154 N N . LEU A 1 270 ? 3.202 -17.191 -0.612 1.00 98.44 270 LEU A N 1
ATOM 2155 C CA . LEU A 1 270 ? 3.817 -15.899 -0.318 1.00 98.44 270 LEU A CA 1
ATOM 2156 C C . LEU A 1 270 ? 5.331 -15.946 -0.523 1.00 98.44 270 LEU A C 1
ATOM 2158 O O . LEU A 1 270 ? 5.963 -17.001 -0.450 1.00 98.44 270 LEU A O 1
ATOM 2162 N N . LYS A 1 271 ? 5.918 -14.781 -0.789 1.00 98.56 271 LYS A N 1
ATOM 2163 C CA . LYS A 1 271 ? 7.362 -14.604 -0.985 1.00 98.56 271 LYS A CA 1
ATOM 2164 C C . LYS A 1 271 ? 8.004 -13.741 0.096 1.00 98.56 271 LYS A C 1
ATOM 2166 O O . LYS A 1 271 ? 9.207 -13.872 0.316 1.00 98.56 271 LYS A O 1
ATOM 2171 N N . TYR A 1 272 ? 7.237 -12.861 0.738 1.00 98.81 272 TYR A N 1
ATOM 2172 C CA . TYR A 1 272 ? 7.726 -11.921 1.743 1.00 98.81 272 TYR A CA 1
ATOM 2173 C C . TYR A 1 272 ? 6.949 -12.017 3.054 1.00 98.81 272 TYR A C 1
ATOM 2175 O O . TYR A 1 272 ? 7.545 -12.199 4.117 1.00 98.81 272 TYR A O 1
ATOM 2183 N N . TYR A 1 273 ? 5.623 -11.902 2.998 1.00 98.81 273 TYR A N 1
ATOM 2184 C CA . TYR A 1 273 ? 4.795 -11.920 4.192 1.00 98.81 273 TYR A CA 1
ATOM 2185 C C . TYR A 1 273 ? 4.801 -13.309 4.836 1.00 98.81 273 TYR A C 1
ATOM 2187 O O . TYR A 1 273 ? 4.616 -14.337 4.192 1.00 98.81 273 TYR A O 1
ATOM 2195 N N . ASN A 1 274 ? 4.937 -13.312 6.153 1.00 98.62 274 ASN A N 1
ATOM 2196 C CA . ASN A 1 274 ? 4.547 -14.399 7.041 1.00 98.62 274 ASN A CA 1
ATOM 2197 C C . ASN A 1 274 ? 4.169 -13.783 8.395 1.00 98.62 274 ASN A C 1
ATOM 2199 O O . ASN A 1 274 ? 4.440 -12.603 8.645 1.00 98.62 274 ASN A O 1
ATOM 2203 N N . ALA A 1 275 ? 3.564 -14.558 9.294 1.00 98.06 275 ALA A N 1
ATOM 2204 C CA . ALA A 1 275 ? 3.128 -14.048 10.595 1.00 98.06 275 ALA A CA 1
ATOM 2205 C C . ALA A 1 275 ? 4.258 -13.392 11.425 1.00 98.06 275 ALA A C 1
ATOM 2207 O O . ALA A 1 275 ? 4.010 -12.421 12.135 1.00 98.06 275 ALA A O 1
ATOM 2208 N N . LYS A 1 276 ? 5.508 -13.867 11.317 1.00 98.31 276 LYS A N 1
ATOM 2209 C CA . LYS A 1 276 ? 6.661 -13.280 12.033 1.00 98.31 276 LYS A CA 1
ATOM 2210 C C . LYS A 1 276 ? 7.090 -11.948 11.406 1.00 98.31 276 LYS A C 1
ATOM 2212 O O . LYS A 1 276 ? 7.405 -11.002 12.129 1.00 98.31 276 LYS A O 1
ATOM 2217 N N . ILE A 1 277 ? 7.067 -11.853 10.076 1.00 98.62 277 ILE A N 1
ATOM 2218 C CA . ILE A 1 277 ? 7.319 -10.610 9.333 1.00 98.62 277 ILE A CA 1
ATOM 2219 C C . ILE A 1 277 ? 6.235 -9.572 9.626 1.00 98.62 277 ILE A C 1
ATOM 2221 O O . ILE A 1 277 ? 6.577 -8.413 9.837 1.00 98.62 277 ILE A O 1
ATOM 2225 N N . HIS A 1 278 ? 4.967 -9.983 9.746 1.00 98.88 278 HIS A N 1
ATOM 2226 C CA . HIS A 1 278 ? 3.883 -9.107 10.195 1.00 98.88 278 HIS A CA 1
ATOM 2227 C C . HIS A 1 278 ? 4.237 -8.430 11.521 1.00 98.88 278 HIS A C 1
ATOM 2229 O O . HIS A 1 278 ? 4.236 -7.209 11.592 1.00 98.88 278 HIS A O 1
ATOM 2235 N N . GLU A 1 279 ? 4.573 -9.204 12.560 1.00 98.69 279 GLU A N 1
ATOM 2236 C CA . GLU A 1 279 ? 4.908 -8.643 13.879 1.00 98.69 279 GLU A CA 1
ATOM 2237 C C . GLU A 1 279 ? 6.159 -7.751 13.821 1.00 98.69 279 GLU A C 1
ATOM 2239 O O . GLU A 1 279 ? 6.201 -6.677 14.426 1.00 98.69 279 GLU A O 1
ATOM 2244 N N . THR A 1 280 ? 7.166 -8.171 13.051 1.00 98.62 280 THR A N 1
ATOM 2245 C CA . THR A 1 280 ? 8.444 -7.456 12.921 1.00 98.62 280 THR A CA 1
ATOM 2246 C C . THR A 1 280 ? 8.298 -6.126 12.183 1.00 98.62 280 THR A C 1
ATOM 2248 O O . THR A 1 280 ? 9.010 -5.178 12.501 1.00 98.62 280 THR A O 1
ATOM 2251 N N . ALA A 1 281 ? 7.347 -6.005 11.254 1.00 98.81 281 ALA A N 1
ATOM 2252 C CA . ALA A 1 281 ? 7.114 -4.780 10.490 1.00 98.81 281 ALA A CA 1
ATOM 2253 C C . ALA A 1 281 ? 6.745 -3.567 11.367 1.00 98.81 281 ALA A C 1
ATOM 2255 O O . ALA A 1 281 ? 6.930 -2.428 10.944 1.00 98.81 281 ALA A O 1
ATOM 2256 N N . PHE A 1 282 ? 6.264 -3.796 12.594 1.00 98.81 282 PHE A N 1
ATOM 2257 C CA . PHE A 1 282 ? 5.957 -2.752 13.582 1.00 98.81 282 PHE A CA 1
ATOM 2258 C C . PHE A 1 282 ? 7.132 -2.432 14.521 1.00 98.81 282 PHE A C 1
ATOM 2260 O O . PHE A 1 282 ? 7.026 -1.540 15.368 1.00 98.81 282 PHE A O 1
ATOM 2267 N N . VAL A 1 283 ? 8.249 -3.159 14.417 1.00 98.69 283 VAL A N 1
ATOM 2268 C CA . VAL A 1 283 ? 9.465 -2.904 15.195 1.00 98.69 283 VAL A CA 1
ATOM 2269 C C . VAL A 1 283 ? 10.286 -1.847 14.468 1.00 98.69 283 VAL A C 1
ATOM 2271 O O . VAL A 1 283 ? 11.046 -2.132 13.547 1.00 98.69 283 VAL A O 1
ATOM 2274 N N . LEU A 1 284 ? 10.102 -0.594 14.877 1.00 98.69 284 LEU A N 1
ATOM 2275 C CA . LEU A 1 284 ? 10.721 0.549 14.214 1.00 98.69 284 LEU A CA 1
ATOM 2276 C C . LEU A 1 284 ? 12.145 0.811 14.736 1.00 98.69 284 LEU A C 1
ATOM 2278 O O . LEU A 1 284 ? 12.411 0.615 15.926 1.00 98.69 284 LEU A O 1
ATOM 2282 N N . PRO A 1 285 ? 13.057 1.324 13.889 1.00 98.69 285 PRO A N 1
ATOM 2283 C CA . PRO A 1 285 ? 14.332 1.874 14.329 1.00 98.69 285 PRO A CA 1
ATOM 2284 C C . PRO A 1 285 ? 14.175 2.913 15.446 1.00 98.69 285 PRO A C 1
ATOM 2286 O O . PRO A 1 285 ? 13.208 3.678 15.493 1.00 98.69 285 PRO A O 1
ATOM 2289 N N . GLN A 1 286 ? 15.175 2.999 16.326 1.00 98.62 286 GLN A N 1
ATOM 2290 C CA . GLN A 1 286 ? 15.110 3.882 17.494 1.00 98.62 286 GLN A CA 1
ATOM 2291 C C . GLN A 1 286 ? 14.946 5.366 17.122 1.00 98.62 286 GLN A C 1
ATOM 2293 O O . GLN A 1 286 ? 14.260 6.096 17.840 1.00 98.62 286 GLN A O 1
ATOM 2298 N N . PHE A 1 287 ? 15.542 5.815 16.010 1.00 98.38 287 PHE A N 1
ATOM 2299 C CA . PHE A 1 287 ? 15.396 7.200 15.552 1.00 98.38 287 PHE A CA 1
ATOM 2300 C C . PHE A 1 287 ? 13.941 7.512 15.177 1.00 98.38 287 PHE A C 1
ATOM 2302 O O . PHE A 1 287 ? 13.439 8.561 15.563 1.00 98.38 287 PHE A O 1
ATOM 2309 N N . THR A 1 288 ? 13.240 6.581 14.524 1.00 98.38 288 THR A N 1
ATOM 2310 C CA . THR A 1 288 ? 11.822 6.716 14.169 1.00 98.38 288 THR A CA 1
ATOM 2311 C C . THR A 1 288 ? 10.962 6.801 15.420 1.00 98.38 288 THR A C 1
ATOM 2313 O O . THR A 1 288 ? 10.133 7.696 15.543 1.00 98.38 288 THR A O 1
ATOM 2316 N N . ILE A 1 289 ? 11.195 5.915 16.397 1.00 98.00 289 ILE A N 1
ATOM 2317 C CA . ILE A 1 289 ? 10.461 5.924 17.673 1.00 98.00 289 ILE A CA 1
ATOM 2318 C C . ILE A 1 289 ? 10.631 7.267 18.388 1.00 98.00 289 ILE A C 1
ATOM 2320 O O . ILE A 1 289 ? 9.665 7.810 18.927 1.00 98.00 289 ILE A O 1
ATOM 2324 N N . ASN A 1 290 ? 11.858 7.787 18.432 1.00 98.06 290 ASN A N 1
ATOM 2325 C CA . ASN A 1 290 ? 12.145 9.058 19.087 1.00 98.06 290 ASN A CA 1
ATOM 2326 C C . ASN A 1 290 ? 11.538 10.232 18.316 1.00 98.06 290 ASN A C 1
ATOM 2328 O O . ASN A 1 290 ? 10.864 11.054 18.929 1.00 98.06 290 ASN A O 1
ATOM 2332 N N . GLY A 1 291 ? 11.715 10.268 16.994 1.00 97.50 291 GLY A N 1
ATOM 2333 C CA . GLY A 1 291 ? 11.218 11.346 16.146 1.00 97.50 291 GLY A CA 1
ATOM 2334 C C . GLY A 1 291 ? 9.693 11.432 16.135 1.00 97.50 291 GLY A C 1
ATOM 2335 O O . GLY A 1 291 ? 9.159 12.519 16.310 1.00 97.50 291 GLY A O 1
ATOM 2336 N N . LEU A 1 292 ? 8.971 10.307 16.055 1.00 95.31 292 LEU A N 1
ATOM 2337 C CA . LEU A 1 292 ? 7.504 10.319 16.165 1.00 95.31 292 LEU A CA 1
ATOM 2338 C C . LEU A 1 292 ? 7.042 10.873 17.523 1.00 95.31 292 LEU A C 1
ATOM 2340 O O . LEU A 1 292 ? 6.158 11.723 17.574 1.00 95.31 292 LEU A O 1
ATOM 2344 N N . LYS A 1 293 ? 7.680 10.459 18.627 1.00 94.75 293 LYS A N 1
ATOM 2345 C CA . LYS A 1 293 ? 7.359 10.974 19.972 1.00 94.75 293 LYS A CA 1
ATOM 2346 C C . LYS A 1 293 ? 7.662 12.461 20.123 1.00 94.75 293 LYS A C 1
ATOM 2348 O O . LYS A 1 293 ? 6.949 13.158 20.841 1.00 94.75 293 LYS A O 1
ATOM 2353 N N . GLU A 1 294 ? 8.753 12.930 19.533 1.00 95.31 294 GLU A N 1
ATOM 2354 C CA . GLU A 1 294 ? 9.139 14.339 19.553 1.00 95.31 294 GLU A CA 1
ATOM 2355 C C . GLU A 1 294 ? 8.134 15.184 18.772 1.00 95.31 294 GLU A C 1
ATOM 2357 O O . GLU A 1 294 ? 7.576 16.129 19.325 1.00 95.31 294 GLU A O 1
ATOM 2362 N N . LEU A 1 295 ? 7.795 14.770 17.551 1.00 92.81 295 LEU A N 1
ATOM 2363 C CA . LEU A 1 295 ? 6.822 15.455 16.702 1.00 92.81 295 LEU A CA 1
ATOM 2364 C C . LEU A 1 295 ? 5.419 15.485 17.319 1.00 92.81 295 LEU A C 1
ATOM 2366 O O . LEU A 1 295 ? 4.760 16.522 17.286 1.00 92.81 295 LEU A O 1
ATOM 2370 N N . GLU A 1 296 ? 4.987 14.398 17.962 1.00 88.56 296 GLU A N 1
ATOM 2371 C CA . GLU A 1 296 ? 3.733 14.367 18.727 1.00 88.56 296 GLU A CA 1
ATOM 2372 C C . GLU A 1 296 ? 3.726 15.389 19.875 1.00 88.56 296 GLU A C 1
ATOM 2374 O O . GLU A 1 296 ? 2.717 16.059 20.118 1.00 88.56 296 GLU A O 1
ATOM 2379 N N . ARG A 1 297 ? 4.850 15.535 20.591 1.00 89.94 297 ARG A N 1
ATOM 2380 C CA . ARG A 1 297 ? 4.984 16.537 21.661 1.00 89.94 297 ARG A CA 1
ATOM 2381 C C . ARG A 1 297 ? 4.955 17.950 21.094 1.00 89.94 297 ARG A C 1
ATOM 2383 O O . ARG A 1 297 ? 4.213 18.782 21.612 1.00 89.94 297 ARG A O 1
ATOM 2390 N N . GLU A 1 298 ? 5.701 18.210 20.024 1.00 89.38 298 GLU A N 1
ATOM 2391 C CA . GLU A 1 298 ? 5.707 19.512 19.358 1.00 89.38 298 GLU A CA 1
ATOM 2392 C C . GLU A 1 298 ? 4.316 19.909 18.856 1.00 89.38 298 GLU A C 1
ATOM 2394 O O . GLU A 1 298 ? 3.901 21.058 19.024 1.00 89.38 298 GLU A O 1
ATOM 2399 N N . ALA A 1 299 ? 3.578 18.974 18.254 1.00 82.69 299 ALA A N 1
ATOM 2400 C CA . ALA A 1 299 ? 2.215 19.208 17.795 1.00 82.69 299 ALA A CA 1
ATOM 2401 C C . ALA A 1 299 ? 1.282 19.555 18.965 1.00 82.69 299 ALA A C 1
ATOM 2403 O O . ALA A 1 299 ? 0.561 20.561 18.924 1.00 82.69 299 ALA A O 1
ATOM 2404 N N . ALA A 1 300 ? 1.363 18.800 20.067 1.00 82.38 300 ALA A N 1
ATOM 2405 C CA . ALA A 1 300 ? 0.601 19.077 21.282 1.00 82.38 300 ALA A CA 1
ATOM 2406 C C . ALA A 1 300 ? 0.936 20.455 21.890 1.00 82.38 300 ALA A C 1
ATOM 2408 O O . ALA A 1 300 ? 0.038 21.180 22.337 1.00 82.38 300 ALA A O 1
ATOM 2409 N N . GLU A 1 301 ? 2.209 20.855 21.880 1.00 86.19 301 GLU A N 1
ATOM 2410 C CA . GLU A 1 301 ? 2.660 22.164 22.358 1.00 86.19 301 GLU A CA 1
ATOM 2411 C C . GLU A 1 301 ? 2.193 23.311 21.458 1.00 86.19 301 GLU A C 1
ATOM 2413 O O . GLU A 1 301 ? 1.623 24.287 21.961 1.00 86.19 301 GLU A O 1
ATOM 2418 N N . LYS A 1 302 ? 2.348 23.179 20.133 1.00 81.12 302 LYS A N 1
ATOM 2419 C CA . LYS A 1 302 ? 1.842 24.143 19.139 1.00 81.12 302 LYS A CA 1
ATOM 2420 C C . LYS A 1 302 ? 0.338 24.348 19.305 1.00 81.12 302 LYS A C 1
ATOM 2422 O O . LYS A 1 302 ? -0.134 25.487 19.352 1.00 81.12 302 LYS A O 1
ATOM 2427 N N . LYS A 1 303 ? -0.412 23.262 19.500 1.00 76.12 303 LYS A N 1
ATOM 2428 C CA . LYS A 1 303 ? -1.857 23.287 19.752 1.00 76.12 303 LYS A CA 1
ATOM 2429 C C . LYS A 1 303 ? -2.211 23.996 21.055 1.00 76.12 303 LYS A C 1
ATOM 2431 O O . LYS A 1 303 ? -3.082 24.865 21.066 1.00 76.12 303 LYS A O 1
ATOM 2436 N N . LYS A 1 304 ? -1.507 23.697 22.150 1.00 78.44 304 LYS A N 1
ATOM 2437 C CA . LYS A 1 304 ? -1.689 24.382 23.441 1.00 78.44 304 LYS A CA 1
ATOM 2438 C C . LYS A 1 304 ? -1.403 25.881 23.330 1.00 78.44 304 LYS A C 1
ATOM 2440 O O . LYS A 1 304 ? -2.177 26.691 23.841 1.00 78.44 304 LYS A O 1
ATOM 2445 N N . HIS A 1 305 ? -0.318 26.260 22.657 1.00 80.94 305 HIS A N 1
ATOM 2446 C CA . HIS A 1 305 ? 0.043 27.658 22.437 1.00 80.94 305 HIS A CA 1
ATOM 2447 C C . HIS A 1 305 ? -1.018 28.388 21.603 1.00 80.94 305 HIS A C 1
ATOM 2449 O O . HIS A 1 305 ? -1.468 29.472 21.977 1.00 80.94 305 HIS A O 1
ATOM 2455 N N . PHE A 1 306 ? -1.491 27.760 20.525 1.00 75.56 306 PHE A N 1
ATOM 2456 C CA . PHE A 1 306 ? -2.565 28.295 19.696 1.00 75.56 306 PHE A CA 1
ATOM 2457 C C . PHE A 1 306 ? -3.864 28.510 20.489 1.00 75.56 306 PHE A C 1
ATOM 2459 O O . PHE A 1 306 ? -4.419 29.611 20.454 1.00 75.56 306 PHE A O 1
ATOM 2466 N N . LEU A 1 307 ? -4.313 27.512 21.263 1.00 72.06 307 LEU A N 1
ATOM 2467 C CA . LEU A 1 307 ? -5.499 27.639 22.120 1.00 72.06 307 LEU A CA 1
ATOM 2468 C C . LEU A 1 307 ? -5.346 28.781 23.132 1.00 72.06 307 LEU A C 1
ATOM 2470 O O . LEU A 1 307 ? -6.277 29.561 23.324 1.00 72.06 307 LEU A O 1
ATOM 2474 N N . ASN A 1 308 ? -4.173 28.922 23.751 1.00 76.81 308 ASN A N 1
ATOM 2475 C CA . ASN A 1 308 ? -3.914 30.012 24.690 1.00 76.81 308 ASN A CA 1
ATOM 2476 C C . ASN A 1 308 ? -4.002 31.388 24.016 1.00 76.81 308 ASN A C 1
ATOM 2478 O O . ASN A 1 308 ? -4.616 32.297 24.577 1.00 76.81 308 ASN A O 1
ATOM 2482 N N . ASN A 1 309 ? -3.452 31.540 22.808 1.00 76.44 309 ASN A N 1
ATOM 2483 C CA . ASN A 1 309 ? -3.518 32.794 22.050 1.00 76.44 309 ASN A CA 1
ATOM 2484 C C . ASN A 1 309 ? -4.956 33.152 21.660 1.00 76.44 309 ASN A C 1
ATOM 2486 O O . ASN A 1 309 ? -5.374 34.304 21.791 1.00 76.44 309 ASN A O 1
ATOM 2490 N N . VAL A 1 310 ? -5.732 32.156 21.233 1.00 73.19 310 VAL A N 1
ATOM 2491 C CA . VAL A 1 310 ? -7.163 32.294 20.954 1.00 73.19 310 VAL A CA 1
ATOM 2492 C C . VAL A 1 310 ? -7.925 32.753 22.197 1.00 73.19 310 VAL A C 1
ATOM 2494 O O . VAL A 1 310 ? -8.640 33.755 22.148 1.00 73.19 310 VAL A O 1
ATOM 2497 N N . ILE A 1 311 ? -7.749 32.053 23.320 1.00 73.94 311 ILE A N 1
ATOM 2498 C CA . ILE A 1 311 ? -8.426 32.359 24.583 1.00 73.94 311 ILE A CA 1
ATOM 2499 C C . ILE A 1 311 ? -8.061 33.776 25.038 1.00 73.94 311 ILE A C 1
ATOM 2501 O O . ILE A 1 311 ? -8.939 34.555 25.409 1.00 73.94 311 ILE A O 1
ATOM 2505 N N . HIS A 1 312 ? -6.782 34.146 24.956 1.00 74.81 312 HIS A N 1
ATOM 2506 C CA . HIS A 1 312 ? -6.317 35.486 25.302 1.00 74.81 312 HIS A CA 1
ATOM 2507 C C . HIS A 1 312 ? -6.972 36.569 24.431 1.00 74.81 312 HIS A C 1
ATOM 2509 O O . HIS A 1 312 ? -7.446 37.580 24.957 1.00 74.81 312 HIS A O 1
ATOM 2515 N N . LYS A 1 313 ? -7.066 36.345 23.113 1.00 75.44 313 LYS A N 1
ATOM 2516 C CA . LYS A 1 313 ? -7.743 37.260 22.185 1.00 75.44 313 LYS A CA 1
ATOM 2517 C C . LYS A 1 313 ? -9.226 37.425 22.536 1.00 75.44 313 LYS A C 1
ATOM 2519 O O . LYS A 1 313 ? -9.695 38.557 22.634 1.00 75.44 313 LYS A O 1
ATOM 2524 N N . MET A 1 314 ? -9.930 36.328 22.828 1.00 70.88 314 MET A N 1
ATOM 2525 C CA . MET A 1 314 ? -11.335 36.368 23.256 1.00 70.88 314 MET A CA 1
ATOM 2526 C C . MET A 1 314 ? -11.528 37.147 24.563 1.00 70.88 314 MET A C 1
ATOM 2528 O O . MET A 1 314 ? -12.447 37.959 24.663 1.00 70.88 314 MET A O 1
ATOM 2532 N N . PHE A 1 315 ? -10.666 36.941 25.567 1.00 72.94 315 PHE A N 1
ATOM 2533 C CA . PHE A 1 315 ? -10.736 37.692 26.826 1.00 72.94 315 PHE A CA 1
ATOM 2534 C C . PHE A 1 315 ? -10.509 39.193 26.617 1.00 72.94 315 PHE A C 1
ATOM 2536 O O . PHE A 1 315 ? -11.183 40.005 27.253 1.00 72.94 315 PHE A O 1
ATOM 2543 N N . LYS A 1 316 ? -9.592 39.573 25.720 1.00 74.62 316 LYS A N 1
ATOM 2544 C CA . LYS A 1 316 ? -9.340 40.979 25.376 1.00 74.62 316 LYS A CA 1
ATOM 2545 C C . LYS A 1 316 ? -10.557 41.623 24.701 1.00 74.62 316 LYS A C 1
ATOM 2547 O O . LYS A 1 316 ? -10.943 42.726 25.074 1.00 74.62 316 LYS A O 1
ATOM 2552 N N . GLU A 1 317 ? -11.195 40.922 23.765 1.00 74.25 317 GLU A N 1
ATOM 2553 C CA . GLU A 1 317 ? -12.422 41.385 23.099 1.00 74.25 317 GLU A CA 1
ATOM 2554 C C . GLU A 1 317 ? -13.595 41.538 24.081 1.00 74.25 317 GLU A C 1
ATOM 2556 O O . GLU A 1 317 ? -14.288 42.556 24.055 1.00 74.25 317 GLU A O 1
ATOM 2561 N N . LEU A 1 318 ? -13.778 40.586 25.004 1.00 65.25 318 LEU A N 1
ATOM 2562 C CA . LEU A 1 318 ? -14.820 40.655 26.036 1.00 65.25 318 LEU A CA 1
ATOM 2563 C C . LEU A 1 318 ? -14.612 41.827 27.010 1.00 65.25 318 LEU A C 1
ATOM 2565 O O . LEU A 1 318 ? -15.572 42.532 27.317 1.00 65.25 318 LEU A O 1
ATOM 2569 N N . LYS A 1 319 ? -13.372 42.076 27.459 1.00 67.31 319 LYS A N 1
ATOM 2570 C CA . LYS A 1 319 ? -13.045 43.225 28.327 1.00 67.31 319 LYS A CA 1
ATOM 2571 C C . LYS A 1 319 ? -13.293 44.571 27.641 1.00 67.31 319 LYS A C 1
ATOM 2573 O O . LYS A 1 319 ? -13.754 45.511 28.286 1.00 67.31 319 LYS A O 1
ATOM 2578 N N . ASN A 1 320 ? -13.015 44.666 26.342 1.00 67.69 320 ASN A N 1
ATOM 2579 C CA . ASN A 1 320 ? -13.284 45.880 25.571 1.00 67.69 320 ASN A CA 1
ATOM 2580 C C . ASN A 1 320 ? -14.793 46.116 25.383 1.00 67.69 320 ASN A C 1
ATOM 2582 O O . ASN A 1 320 ? -15.240 47.259 25.419 1.00 67.69 320 ASN A O 1
ATOM 2586 N N . ALA A 1 321 ? -15.592 45.054 25.239 1.00 59.88 321 ALA A N 1
ATOM 2587 C CA . ALA A 1 321 ? -17.046 45.159 25.112 1.00 59.88 321 ALA A CA 1
ATOM 2588 C C . ALA A 1 321 ? -17.740 45.581 26.425 1.00 59.88 321 ALA A C 1
ATOM 2590 O O . ALA A 1 321 ? -18.724 46.322 26.385 1.00 59.88 321 ALA A O 1
ATOM 2591 N N . SER A 1 322 ? -17.217 45.166 27.586 1.00 52.91 322 SER A N 1
ATOM 2592 C CA . SER A 1 322 ? -17.798 45.477 28.904 1.00 52.91 322 SER A CA 1
ATOM 2593 C C . SER A 1 322 ? -17.615 46.933 29.358 1.00 52.91 322 SER A C 1
ATOM 2595 O O . SER A 1 322 ? -18.233 47.337 30.336 1.00 52.91 322 SER A O 1
ATOM 2597 N N . HIS A 1 323 ? -16.791 47.725 28.662 1.00 52.94 323 HIS A N 1
ATOM 2598 C CA . HIS A 1 323 ? -16.606 49.162 28.916 1.00 52.94 323 HIS A CA 1
ATOM 2599 C C . HIS A 1 323 ? -17.571 50.050 28.099 1.00 52.94 323 HIS A C 1
ATOM 2601 O O . HIS A 1 323 ? -17.511 51.273 28.197 1.00 52.94 323 HIS A O 1
ATOM 2607 N N . SER A 1 324 ? -18.477 49.453 27.311 1.00 48.91 324 SER A N 1
ATOM 2608 C CA . SER A 1 324 ? -19.546 50.155 26.587 1.00 48.91 324 SER A CA 1
ATOM 2609 C C . SER A 1 324 ? -20.914 49.856 27.222 1.00 48.91 324 SER A C 1
ATOM 2611 O O . SER A 1 324 ? -21.231 48.707 27.523 1.00 48.91 324 SER A O 1
ATOM 2613 N N . SER A 1 325 ? -21.690 50.903 27.500 1.00 45.22 325 SER A N 1
ATOM 2614 C CA . SER A 1 325 ? -22.889 50.921 28.350 1.00 45.22 325 SER A CA 1
ATOM 2615 C C . SER A 1 325 ? -24.072 50.045 27.883 1.00 45.22 325 SER A C 1
ATOM 2617 O O . SER A 1 325 ? -24.262 49.800 26.696 1.00 45.22 325 SER A O 1
ATOM 2619 N N . SER A 1 326 ? -24.852 49.587 28.879 1.00 44.69 326 SER A N 1
ATOM 2620 C CA . SER A 1 326 ? -26.266 49.127 28.944 1.00 44.69 326 SER A CA 1
ATOM 2621 C C . SER A 1 326 ? -26.956 48.343 27.803 1.00 44.69 326 SER A C 1
ATOM 2623 O O . SER A 1 326 ? -28.144 48.067 27.917 1.00 44.69 326 SER A O 1
ATOM 2625 N N . GLU A 1 327 ? -26.258 47.890 26.762 1.00 46.47 327 GLU A N 1
ATOM 2626 C CA . GLU A 1 327 ? -26.725 46.857 25.805 1.00 46.47 327 GLU A CA 1
ATOM 2627 C C . GLU A 1 327 ? -25.981 45.511 25.992 1.00 46.47 327 GLU A C 1
ATOM 2629 O O . GLU A 1 327 ? -25.960 44.636 25.117 1.00 46.47 327 GLU A O 1
ATOM 2634 N N . SER A 1 328 ? -25.313 45.356 27.137 1.00 47.81 328 SER A N 1
ATOM 2635 C CA . SER A 1 328 ? -24.179 44.451 27.341 1.00 47.81 328 SER A CA 1
ATOM 2636 C C . SER A 1 328 ? -24.521 42.959 27.339 1.00 47.81 328 SER A C 1
ATOM 2638 O O . SER A 1 328 ? -23.698 42.172 26.880 1.00 47.81 328 SER A O 1
ATOM 2640 N N . GLU A 1 329 ? -25.712 42.526 27.756 1.00 43.84 329 GLU A N 1
ATOM 2641 C CA . GLU A 1 329 ? -26.045 41.089 27.817 1.00 43.84 329 GLU A CA 1
ATOM 2642 C C . GLU A 1 329 ? -26.432 40.490 26.453 1.00 43.84 329 GLU A C 1
ATOM 2644 O O . GLU A 1 329 ? -25.987 39.395 26.087 1.00 43.84 329 GLU A O 1
ATOM 2649 N N . SER A 1 330 ? -27.187 41.235 25.641 1.00 43.12 330 SER A N 1
ATOM 2650 C CA . SER A 1 330 ? -27.533 40.860 24.258 1.00 43.12 330 SER A CA 1
ATOM 2651 C C . SER A 1 330 ? -26.309 40.925 23.333 1.00 43.12 330 SER A C 1
ATOM 2653 O O . SER A 1 330 ? -26.097 40.042 22.499 1.00 43.12 330 SER A O 1
ATOM 2655 N N . LYS A 1 331 ? -25.428 41.920 23.527 1.00 48.12 331 LYS A N 1
ATOM 2656 C CA . LYS A 1 331 ? -24.136 41.990 22.826 1.00 48.12 331 LYS A CA 1
ATOM 2657 C C . LYS A 1 331 ? -23.160 40.912 23.296 1.00 48.12 331 LYS A C 1
ATOM 2659 O O . LYS A 1 331 ? -22.555 40.277 22.444 1.00 48.12 331 LYS A O 1
ATOM 2664 N N . MET A 1 332 ? -23.032 40.626 24.597 1.00 46.31 332 MET A N 1
ATOM 2665 C CA . MET A 1 332 ? -22.154 39.548 25.088 1.00 46.31 332 MET A CA 1
ATOM 2666 C C . MET A 1 332 ? -22.588 38.166 24.604 1.00 46.31 332 MET A C 1
ATOM 2668 O O . MET A 1 332 ? -21.731 37.349 24.276 1.00 46.31 332 MET A O 1
ATOM 2672 N N . SER A 1 333 ? -23.891 37.880 24.565 1.00 46.88 333 SER A N 1
ATOM 2673 C CA . SER A 1 333 ? -24.400 36.608 24.038 1.00 46.88 333 SER A CA 1
ATOM 2674 C C . SER A 1 333 ? -24.153 36.493 22.530 1.00 46.88 333 SER A C 1
ATOM 2676 O O . SER A 1 333 ? -23.649 35.464 22.079 1.00 46.88 333 SER A O 1
ATOM 2678 N N . LYS A 1 334 ? -24.368 37.568 21.759 1.00 48.69 334 LYS A N 1
ATOM 2679 C CA . LYS A 1 334 ? -24.013 37.618 20.329 1.00 48.69 334 LYS A CA 1
ATOM 2680 C C . LYS A 1 334 ? -22.508 37.524 20.072 1.00 48.69 334 LYS A C 1
ATOM 2682 O O . LYS A 1 334 ? -22.129 36.826 19.142 1.00 48.69 334 LYS A O 1
ATOM 2687 N N . ILE A 1 335 ? -21.660 38.145 20.896 1.00 50.25 335 ILE A N 1
ATOM 2688 C CA . ILE A 1 335 ? -20.190 38.059 20.814 1.00 50.25 335 ILE A CA 1
ATOM 2689 C C . ILE A 1 335 ? -19.714 36.655 21.190 1.00 50.25 335 ILE A C 1
ATOM 2691 O O . ILE A 1 335 ? -18.869 36.103 20.499 1.00 50.25 335 ILE A O 1
ATOM 2695 N N . LYS A 1 336 ? -20.281 36.022 22.227 1.00 50.72 336 LYS A N 1
ATOM 2696 C CA . LYS A 1 336 ? -19.988 34.617 22.560 1.00 50.72 336 LYS A CA 1
ATOM 2697 C C . LYS A 1 336 ? -20.325 33.693 21.391 1.00 50.72 336 LYS A C 1
ATOM 2699 O O . LYS A 1 336 ? -19.491 32.875 21.021 1.00 50.72 336 LYS A O 1
ATOM 2704 N N . VAL A 1 337 ? -21.496 33.857 20.774 1.00 48.75 337 VAL A N 1
ATOM 2705 C CA . VAL A 1 337 ? -21.908 33.053 19.613 1.00 48.75 337 VAL A CA 1
ATOM 2706 C C . VAL A 1 337 ? -21.059 33.376 18.379 1.00 48.75 337 VAL A C 1
ATOM 2708 O O . VAL A 1 337 ? -20.570 32.457 17.738 1.00 48.75 337 VAL A O 1
ATOM 2711 N N . GLN A 1 338 ? -20.795 34.647 18.064 1.00 45.44 338 GLN A N 1
ATOM 2712 C CA . GLN A 1 338 ? -19.930 35.037 16.943 1.00 45.44 338 GLN A CA 1
ATOM 2713 C C . GLN A 1 338 ? -18.481 34.598 17.130 1.00 45.44 338 GLN A C 1
ATOM 2715 O O . GLN A 1 338 ? -17.853 34.247 16.139 1.00 45.44 338 GLN A O 1
ATOM 2720 N N . ASN A 1 339 ? -17.958 34.575 18.355 1.00 48.38 339 ASN A N 1
ATOM 2721 C CA . ASN A 1 339 ? -16.590 34.146 18.635 1.00 48.38 339 ASN A CA 1
ATOM 2722 C C . ASN A 1 339 ? -16.462 32.620 18.644 1.00 48.38 339 ASN A C 1
ATOM 2724 O O . ASN A 1 339 ? -15.452 32.113 18.169 1.00 48.38 339 ASN A O 1
ATOM 2728 N N . ILE A 1 340 ? -17.492 31.883 19.074 1.00 49.06 340 ILE A N 1
ATOM 2729 C CA . ILE A 1 340 ? -17.592 30.431 18.843 1.00 49.06 340 ILE A CA 1
ATOM 2730 C C . ILE A 1 340 ? -17.663 30.149 17.334 1.00 49.06 340 ILE A C 1
ATOM 2732 O O . ILE A 1 340 ? -16.906 29.327 16.830 1.00 49.06 340 ILE A O 1
ATOM 2736 N N . VAL A 1 341 ? -18.467 30.909 16.586 1.00 44.41 341 VAL A N 1
ATOM 2737 C CA . VAL A 1 341 ? -18.592 30.781 15.125 1.00 44.41 341 VAL A CA 1
ATOM 2738 C C . VAL A 1 341 ? -17.333 31.255 14.381 1.00 44.41 341 VAL A C 1
ATOM 2740 O O . VAL A 1 341 ? -17.022 30.735 13.316 1.00 44.41 341 VAL A O 1
ATOM 2743 N N . GLN A 1 342 ? -16.571 32.228 14.892 1.00 43.53 342 GLN A N 1
ATOM 2744 C CA . GLN A 1 342 ? -15.270 32.618 14.333 1.00 43.53 342 GLN A CA 1
ATOM 2745 C C . GLN A 1 342 ? -14.190 31.598 14.667 1.00 43.53 342 GLN A C 1
ATOM 2747 O O . GLN A 1 342 ? -13.316 31.374 13.837 1.00 43.53 342 GLN A O 1
ATOM 2752 N N . LEU A 1 343 ? -14.258 30.960 15.833 1.00 47.00 343 LEU A N 1
ATOM 2753 C CA . LEU A 1 343 ? -13.409 29.826 16.165 1.00 47.00 343 LEU A CA 1
ATOM 2754 C C . LEU A 1 343 ? -13.673 28.640 15.247 1.00 47.00 343 LEU A C 1
ATOM 2756 O O . LEU A 1 343 ? -12.720 28.077 14.712 1.00 47.00 343 LEU A O 1
ATOM 2760 N N . GLU A 1 344 ? -14.949 28.353 14.991 1.00 39.81 344 GLU A N 1
ATOM 2761 C CA . GLU A 1 344 ? -15.397 27.414 13.965 1.00 39.81 344 GLU A CA 1
ATOM 2762 C C . GLU A 1 344 ? -14.892 27.849 12.578 1.00 39.81 344 GLU A C 1
ATOM 2764 O O . GLU A 1 344 ? -14.226 27.077 11.906 1.00 39.81 344 GLU A O 1
ATOM 2769 N N . LYS A 1 345 ? -15.086 29.103 12.147 1.00 37.03 345 LYS A N 1
ATOM 2770 C CA . LYS A 1 345 ? -14.671 29.588 10.810 1.00 37.03 345 LYS A CA 1
ATOM 2771 C C . LYS A 1 345 ? -13.155 29.693 10.599 1.00 37.03 345 LYS A C 1
ATOM 2773 O O . LYS A 1 345 ? -12.689 29.513 9.474 1.00 37.03 345 LYS A O 1
ATOM 2778 N N . ALA A 1 346 ? -12.381 29.991 11.640 1.00 39.03 346 ALA A N 1
ATOM 2779 C CA . ALA A 1 346 ? -10.919 29.991 11.598 1.00 39.03 346 ALA A CA 1
ATOM 2780 C C . ALA A 1 346 ? -10.354 28.560 11.541 1.00 39.03 346 ALA A C 1
ATOM 2782 O O . ALA A 1 346 ? -9.333 28.354 10.891 1.00 39.03 346 ALA A O 1
ATOM 2783 N N . HIS A 1 347 ? -11.052 27.584 12.137 1.00 43.75 347 HIS A N 1
ATOM 2784 C CA . HIS A 1 347 ? -10.795 26.146 11.968 1.00 43.75 347 HIS A CA 1
ATOM 2785 C C . HIS A 1 347 ? -11.166 25.658 10.554 1.00 43.75 347 HIS A C 1
ATOM 2787 O O . HIS A 1 347 ? -10.390 24.960 9.906 1.00 43.75 347 HIS A O 1
ATOM 2793 N N . ILE A 1 348 ? -12.295 26.126 10.009 1.00 35.81 348 ILE A N 1
ATOM 2794 C CA . ILE A 1 348 ? -12.790 25.791 8.660 1.00 35.81 348 ILE A CA 1
ATOM 2795 C C . ILE A 1 348 ? -11.800 26.174 7.539 1.00 35.81 348 ILE A C 1
ATOM 2797 O O . ILE A 1 348 ? -11.722 25.484 6.524 1.00 35.81 348 ILE A O 1
ATOM 2801 N N . LYS A 1 349 ? -11.018 27.251 7.703 1.00 35.75 349 LYS A N 1
ATOM 2802 C CA . LYS A 1 349 ? -10.047 27.718 6.692 1.00 35.75 349 LYS A CA 1
ATOM 2803 C C . LYS A 1 349 ? -8.701 26.974 6.685 1.00 35.75 349 LYS A C 1
ATOM 2805 O O . LYS A 1 349 ? -7.915 27.229 5.778 1.00 35.75 349 LYS A O 1
ATOM 2810 N N . ARG A 1 350 ? -8.414 26.099 7.658 1.00 43.62 350 ARG A N 1
ATOM 2811 C CA . ARG A 1 350 ? -7.100 25.435 7.822 1.00 43.62 350 ARG A CA 1
ATOM 2812 C C . ARG A 1 350 ? -7.110 23.909 7.656 1.00 43.62 350 ARG A C 1
ATOM 2814 O O . ARG A 1 350 ? -6.134 23.276 8.009 1.00 43.62 350 ARG A O 1
ATOM 2821 N N . ASN A 1 351 ? -8.173 23.320 7.101 1.00 36.84 351 ASN A N 1
ATOM 2822 C CA . ASN A 1 351 ? -8.396 21.860 7.068 1.00 36.84 351 ASN A CA 1
ATOM 2823 C C . ASN A 1 351 ? -8.593 21.183 8.450 1.00 36.84 351 ASN A C 1
ATOM 2825 O O . ASN A 1 351 ? -8.925 20.003 8.489 1.00 36.84 351 ASN A O 1
ATOM 2829 N N . ASP A 1 352 ? -8.564 21.923 9.563 1.00 39.59 352 ASP A N 1
ATOM 2830 C CA . ASP A 1 352 ? -8.817 21.419 10.924 1.00 39.59 352 ASP A CA 1
ATOM 2831 C C . ASP A 1 352 ? -10.319 21.417 11.282 1.00 39.59 352 ASP A C 1
ATOM 2833 O O . ASP A 1 352 ? -10.793 22.205 12.101 1.00 39.59 352 ASP A O 1
ATOM 2837 N N . TYR A 1 353 ? -11.120 20.553 10.656 1.00 33.44 353 TYR A N 1
ATOM 2838 C CA . TYR A 1 353 ? -12.587 20.591 10.800 1.00 33.44 353 TYR A CA 1
ATOM 2839 C C . TYR A 1 353 ? -13.167 19.879 12.044 1.00 33.44 353 TYR A C 1
ATOM 2841 O O . TYR A 1 353 ? -14.356 20.036 12.319 1.00 33.44 353 TYR A O 1
ATOM 2849 N N . TYR A 1 354 ? -12.393 19.114 12.826 1.00 40.34 354 TYR A N 1
ATOM 2850 C CA . TYR A 1 354 ? -12.995 18.081 13.695 1.00 40.34 354 TYR A CA 1
ATOM 2851 C C . TYR A 1 354 ? -13.025 18.321 15.210 1.00 40.34 354 TYR A C 1
ATOM 2853 O O . TYR A 1 354 ? -13.602 17.518 15.945 1.00 40.34 354 TYR A O 1
ATOM 2861 N N . TYR A 1 355 ? -12.520 19.448 15.719 1.00 36.81 355 TYR A N 1
ATOM 2862 C CA . TYR A 1 355 ? -12.479 19.655 17.176 1.00 36.81 355 TYR A CA 1
ATOM 2863 C C . TYR A 1 355 ? -13.828 20.002 17.836 1.00 36.81 355 TYR A C 1
ATOM 2865 O O . TYR A 1 355 ? -13.959 19.927 19.058 1.00 36.81 355 TYR A O 1
ATOM 2873 N N . VAL A 1 356 ? -14.854 20.361 17.057 1.00 31.81 356 VAL A N 1
ATOM 2874 C CA . VAL A 1 356 ? -16.114 20.905 17.600 1.00 31.81 356 VAL A CA 1
ATOM 2875 C C . VAL A 1 356 ? -17.144 19.817 17.935 1.00 31.81 356 VAL A C 1
ATOM 2877 O O . VAL A 1 356 ? -17.947 20.001 18.852 1.00 31.81 356 VAL A O 1
ATOM 2880 N N . SER A 1 357 ? -17.114 18.648 17.281 1.00 33.84 357 SER A N 1
ATOM 2881 C CA . SER A 1 357 ? -18.133 17.609 17.524 1.00 33.84 357 SER A CA 1
ATOM 2882 C C . SER A 1 357 ? -17.840 16.756 18.771 1.00 33.84 357 SER A C 1
ATOM 2884 O O . SER A 1 357 ? -18.757 16.475 19.543 1.00 33.84 357 SER A O 1
ATOM 2886 N N . CYS A 1 358 ? -16.564 16.454 19.057 1.00 31.48 358 CYS A N 1
ATOM 2887 C CA . CYS A 1 358 ? -16.157 15.662 20.229 1.00 31.48 358 CYS A CA 1
ATOM 2888 C C . CYS A 1 358 ? -16.181 16.435 21.561 1.00 31.48 358 CYS A C 1
ATOM 2890 O O . CYS A 1 358 ? -16.113 15.826 22.630 1.00 31.48 358 CYS A O 1
ATOM 2892 N N . HIS A 1 359 ? -16.276 17.769 21.541 1.00 35.88 359 HIS A N 1
ATOM 2893 C CA . HIS A 1 359 ? -16.160 18.600 22.749 1.00 35.88 359 HIS A CA 1
ATOM 2894 C C . HIS A 1 359 ? -17.361 19.501 23.046 1.00 35.88 359 HIS A C 1
ATOM 2896 O O . HIS A 1 359 ? -17.282 20.324 23.963 1.00 35.88 359 HIS A O 1
ATOM 2902 N N . ARG A 1 360 ? -18.519 19.247 22.413 1.00 35.72 360 ARG A N 1
ATOM 2903 C CA . ARG A 1 360 ? -19.811 19.801 22.869 1.00 35.72 360 ARG A CA 1
ATOM 2904 C C . ARG A 1 360 ? -20.046 19.610 24.377 1.00 35.72 360 ARG A C 1
ATOM 2906 O O . ARG A 1 360 ? -20.669 20.469 24.985 1.00 35.72 360 ARG A O 1
ATOM 2913 N N . ASN A 1 361 ? -19.486 18.552 24.977 1.00 33.56 361 ASN A N 1
ATOM 2914 C CA . ASN A 1 361 ? -19.623 18.237 26.405 1.00 33.56 361 ASN A CA 1
ATOM 2915 C C . ASN A 1 361 ? -18.435 18.661 27.292 1.00 33.56 361 ASN A C 1
ATOM 2917 O O . ASN A 1 361 ? -18.556 18.603 28.509 1.00 33.56 361 ASN A O 1
ATOM 2921 N N . VAL A 1 362 ? -17.294 19.085 26.730 1.00 35.00 362 VAL A N 1
ATOM 2922 C CA . VAL A 1 362 ? -16.115 19.515 27.525 1.00 35.00 362 VAL A CA 1
ATOM 2923 C C . VAL A 1 362 ? -16.077 21.038 27.685 1.00 35.00 362 VAL A C 1
ATOM 2925 O O . VAL A 1 362 ? -15.573 21.557 28.679 1.00 35.00 362 VAL A O 1
ATOM 2928 N N . LEU A 1 363 ? -16.694 21.767 26.752 1.00 34.44 363 LEU A N 1
ATOM 2929 C CA . LEU A 1 363 ? -16.881 23.219 26.821 1.00 34.44 363 LEU A CA 1
ATOM 2930 C C . LEU A 1 363 ? -18.254 23.622 27.386 1.00 34.44 363 LEU A C 1
ATOM 2932 O O . LEU A 1 363 ? -18.699 24.753 27.195 1.00 34.44 363 LEU A O 1
ATOM 2936 N N . THR A 1 364 ? -18.937 22.735 28.114 1.00 36.31 364 THR A N 1
ATOM 2937 C CA . THR A 1 364 ? -20.092 23.138 28.924 1.00 36.31 364 THR A CA 1
ATOM 2938 C C . THR A 1 364 ? -19.596 23.943 30.118 1.00 36.31 364 THR A C 1
ATOM 2940 O O . THR A 1 364 ? -18.973 23.372 31.007 1.00 36.31 364 THR A O 1
ATOM 2943 N N . SER A 1 365 ? -19.871 25.250 30.1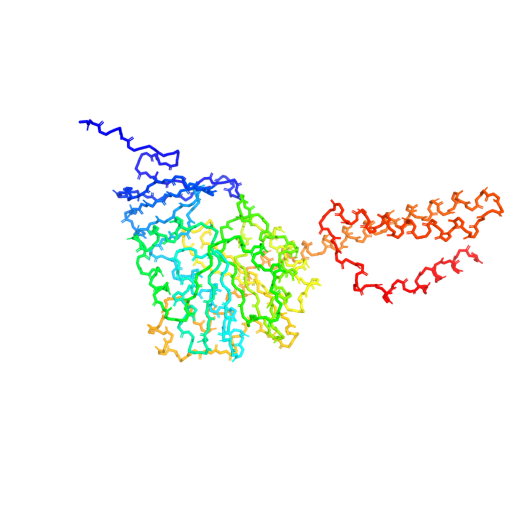03 1.00 40.72 365 SER A N 1
ATOM 2944 C CA . SER A 1 365 ? -20.006 26.235 31.199 1.00 40.72 365 SER A CA 1
ATOM 2945 C C . SER A 1 365 ? -18.977 26.251 32.352 1.00 40.72 365 SER A C 1
ATOM 2947 O O . SER A 1 365 ? -18.482 27.319 32.705 1.00 40.72 365 SER A O 1
ATOM 2949 N N . ASN A 1 366 ? -18.600 25.112 32.924 1.00 35.25 366 ASN A N 1
ATOM 2950 C CA . ASN A 1 366 ? -17.802 24.973 34.140 1.00 35.25 366 ASN A CA 1
ATOM 2951 C C . ASN A 1 366 ? -16.326 25.369 33.979 1.00 35.25 366 ASN A C 1
ATOM 2953 O O . ASN A 1 366 ? -15.752 25.913 34.918 1.00 35.25 366 ASN A O 1
ATOM 2957 N N . PHE A 1 367 ? -15.707 25.170 32.807 1.00 39.81 367 PHE A N 1
ATOM 2958 C CA . PHE A 1 367 ? -14.286 25.513 32.605 1.00 39.81 367 PHE A CA 1
ATOM 2959 C C . PHE A 1 367 ? -14.044 27.026 32.445 1.00 39.81 367 PHE A C 1
ATOM 2961 O O . PHE A 1 367 ? -12.990 27.545 32.803 1.00 39.81 367 PHE A O 1
ATOM 2968 N N . ILE A 1 368 ? -15.038 27.750 31.921 1.00 38.09 368 ILE A N 1
ATOM 2969 C CA . ILE A 1 368 ? -14.998 29.214 31.796 1.00 38.09 368 ILE A CA 1
ATOM 2970 C C . ILE A 1 368 ? -15.452 29.869 33.111 1.00 38.09 368 ILE A C 1
ATOM 2972 O O . ILE A 1 368 ? -14.856 30.861 33.531 1.00 38.09 368 ILE A O 1
ATOM 2976 N N . LEU A 1 369 ? -16.446 29.296 33.803 1.00 37.34 369 LEU A N 1
ATOM 2977 C CA . LEU A 1 369 ? -16.905 29.787 35.108 1.00 37.34 369 LEU A CA 1
ATOM 2978 C C . LEU A 1 369 ? -15.837 29.645 36.205 1.00 37.34 369 LEU A C 1
ATOM 2980 O O . LEU A 1 369 ? -15.668 30.577 36.989 1.00 37.34 369 LEU A O 1
ATOM 2984 N N . SER A 1 370 ? -15.054 28.558 36.218 1.00 34.84 370 SER A N 1
ATOM 2985 C CA . SER A 1 370 ? -13.991 28.355 37.220 1.00 34.84 370 SER A CA 1
ATOM 2986 C C . SER A 1 370 ? -12.832 29.353 37.111 1.00 34.84 370 SER A C 1
ATOM 2988 O O . SER A 1 370 ? -12.158 29.626 38.101 1.00 34.84 370 SER A O 1
ATOM 2990 N N . ARG A 1 371 ? -12.603 29.944 35.928 1.00 38.03 371 ARG A N 1
ATOM 2991 C CA . ARG A 1 371 ? -11.615 31.023 35.745 1.00 38.03 371 ARG A CA 1
ATOM 2992 C C . ARG A 1 371 ? -12.179 32.424 35.955 1.00 38.03 371 ARG A C 1
ATOM 2994 O O . ARG A 1 371 ? -11.403 33.324 36.256 1.00 38.03 371 ARG A O 1
ATOM 3001 N N . LEU A 1 372 ? -13.493 32.617 35.838 1.00 36.69 372 LEU A N 1
ATOM 3002 C CA . LEU A 1 372 ? -14.137 33.890 36.179 1.00 36.69 372 LEU A CA 1
ATOM 3003 C C . LEU A 1 372 ? -14.236 34.086 37.701 1.00 36.69 372 LEU A C 1
ATOM 3005 O O . LEU A 1 372 ? -14.052 35.208 38.171 1.00 36.69 372 LEU A O 1
ATOM 3009 N N . SER A 1 373 ? -14.411 33.012 38.484 1.00 33.12 373 SER A N 1
ATOM 3010 C CA . SER A 1 373 ? -14.403 33.092 39.956 1.00 33.12 373 SER A CA 1
ATOM 3011 C C . SER A 1 373 ? -13.028 33.425 40.547 1.00 33.12 373 SER A C 1
ATOM 3013 O O . SER A 1 373 ? -12.954 33.976 41.637 1.00 33.12 373 SER A O 1
ATOM 3015 N N . LEU A 1 374 ? -11.939 33.141 39.823 1.00 34.31 374 LEU A N 1
ATOM 3016 C CA . LEU A 1 374 ? -10.563 33.451 40.241 1.00 34.31 374 LEU A CA 1
ATOM 3017 C C . LEU A 1 374 ? -10.122 34.888 39.908 1.00 34.31 374 LEU A C 1
ATOM 3019 O O . LEU A 1 374 ? -9.008 35.272 40.238 1.00 34.31 374 LEU A O 1
ATOM 3023 N N . SER A 1 375 ? -10.975 35.685 39.254 1.00 33.19 375 SER A N 1
ATOM 3024 C CA . SER A 1 375 ? -10.706 37.102 38.950 1.00 33.19 375 SER A CA 1
ATOM 3025 C C . SER A 1 375 ? -11.485 38.092 39.831 1.00 33.19 375 SER A C 1
ATOM 3027 O O . SER A 1 375 ? -11.493 39.290 39.548 1.00 33.19 375 SER A O 1
ATOM 3029 N N . HIS A 1 376 ? -12.144 37.597 40.885 1.00 35.53 376 HIS A N 1
ATOM 3030 C CA . HIS A 1 376 ? -12.896 38.391 41.869 1.00 35.53 376 HIS A CA 1
ATOM 3031 C C . HIS A 1 376 ? -12.485 38.110 43.328 1.00 35.53 376 HIS A C 1
ATOM 3033 O O . HIS A 1 376 ? -13.301 38.248 44.238 1.00 35.53 376 HIS A O 1
ATOM 3039 N N . GLN A 1 377 ? -11.214 37.770 43.558 1.00 31.45 377 GLN A N 1
ATOM 3040 C CA . GLN A 1 377 ? -10.560 37.915 44.863 1.00 31.45 377 GLN A CA 1
ATOM 3041 C C . GLN A 1 377 ? -9.267 38.703 44.723 1.00 31.45 377 GLN A C 1
ATOM 3043 O O . GLN A 1 377 ? -8.564 38.480 43.709 1.00 31.45 377 GLN A O 1
#

InterPro domains:
  IPR001045 Spermidine/spermine synthases [MF_00198] (14-293)
  IPR001045 Spermidine/spermine synthases [PTHR11558] (7-292)
  IPR001045 Spermidine/spermine synthases [TIGR00417] (15-287)
  IPR029063 S-adenosyl-L-methionine-dependent methyltransferase superfamily [G3DSA:3.40.50.150] (70-296)
  IPR029063 S-adenosyl-L-methionine-dependent methyltransferase superfamily [SSF53335] (11-291)
  IPR030373 Polyamine biosynthesis domain, conserved site [PS01330] (92-105)
  IPR030374 Polyamine biosynthesis domain [PS51006] (13-248)
  IPR035246 Spermidine synthase, tetramerisation domain [PF17284] (14-68)
  IPR037163 Spermidine synthase, tetramerisation domain superfamily [G3DSA:2.30.140.10] (4-69)

pLDDT: mean 86.04, std 20.85, range [31.45, 98.94]

Sequence (377 aa):
MISEPFSHPQIQDGWFREKPLLWPGQALGLEIKKVLHHETSKYQDVLIFESTTYGIVLALDGVIQCTERDEFSYQEMITHLPMNSHPNPKKVLVIGGGDGGVLREVVKHESVEEVILCEIDETVINLSKKYLPKMSIGFNHPKVKVNIGDGFEFLKSKSNQFDVIITDSSDPVGPAEPLFQVKYFELMKNALRPGGIVTTQGECQWLHLHLIAEVQEYCRSLFPVVEYAYTTIPTYPSGQIGFILCSTNPSYNLKKPLRRWTEEEEAKLLKYYNAKIHETAFVLPQFTINGLKELEREAAEKKKHFLNNVIHKMFKELKNASHSSSESESKMSKIKVQNIVQLEKAHIKRNDYYYVSCHRNVLTSNFILSRLSLSHQ

Radius of gyration: 24.81 Å; Cα contacts (8 Å, |Δi|>4): 627; chains: 1; bounding box: 50×76×87 Å

Organism: NCBI:txid1213867

Solvent-accessible surface area (backbone atoms only — not comparable to full-atom values): 20660 Å² total; per-residue (Å²): 131,85,74,76,79,88,81,50,98,48,53,56,97,57,25,39,44,36,70,60,83,85,50,74,98,56,67,59,73,47,49,51,68,41,85,75,47,74,51,70,58,102,84,45,40,42,39,29,30,31,34,74,84,38,43,48,32,41,26,49,72,60,39,70,76,44,33,74,67,51,38,58,36,54,31,36,42,70,36,47,53,49,53,21,44,30,89,74,44,29,32,36,38,34,28,36,47,42,46,16,37,43,48,43,46,50,69,70,41,80,63,46,67,38,35,37,37,24,22,63,52,64,64,49,35,55,48,17,54,72,69,36,53,90,28,22,51,22,68,73,40,92,45,51,43,83,41,80,32,53,47,70,68,58,31,73,80,40,61,58,67,22,36,33,37,35,38,46,60,72,66,78,51,80,93,34,34,65,73,74,35,69,69,41,55,51,32,51,58,45,20,29,29,95,62,12,31,38,31,30,66,35,52,28,73,94,74,37,46,69,58,42,40,54,50,50,53,55,43,52,75,74,22,74,29,69,52,62,34,46,46,68,28,76,82,40,74,96,33,27,41,24,31,38,37,34,24,66,33,71,87,64,58,75,57,48,65,69,45,79,73,53,75,70,52,32,67,72,77,42,92,59,55,42,74,68,50,53,39,48,28,50,65,68,57,70,66,54,57,50,48,42,54,48,51,53,49,51,51,53,49,54,50,52,53,51,51,50,54,51,52,51,52,53,51,52,54,51,58,61,51,71,78,48,80,97,55,49,68,69,48,48,53,50,48,53,51,51,49,52,50,44,53,50,52,60,26,62,76,68,79,52,74,67,73,63,77,85,33,67,78,68,72,52,65,59,71,62,49,61,56,56,64,68,72,76,117

Nearest PDB structures (foldseek):
  2o07-assembly1_B  TM=9.942E-01  e=1.117E-49  Homo sapiens
  8iyi-assembly1_B  TM=9.721E-01  e=8.624E-47  Kluyveromyces lactis NRRL Y-1140
  6o64-assembly1_A  TM=9.707E-01  e=3.812E-41  Arabidopsis thaliana
  3b7p-assembly1_A  TM=9.726E-01  e=4.844E-41  Plasmodium falciparum 3D7
  1iy9-assembly1_D  TM=9.279E-01  e=5.973E-33  Bacillus subtilis